Protein AF-A0A085LTW1-F1 (afdb_monomer)

Sequence (652 aa):
MRAVIVLSLAYLACIVAAQSGQQLLERIEKILKPTSTDTQSKNALYERINKAEKVCKVNKCKVLHEQLKKGGPVELFSKLMKEYDECMDECRVKEQRSFDKLREIEKKSDYWKNFNEVKVGMSVADAIEQLQMENIERILKPSEADQYMRDELRKRVHKAEKTCKEGKCKKLQEQLVAGSDPDKFIELMKAHDECMKECREKEQRSLGLLSEIDKKADFWKNFNEVKDGLSLEDALVYWTEIEDEFKLLRENEQEFERIERILKPSEADKNMRTELQDEIKKARNKCAEGKCTKDVSTKEKWAHDLLEEIEKKSDFWKNTQEVRDVMSTLDALVYWTEIRDEFKILEQQEKIYEDAMAKLRLTKEEIARKEQLDTTIREQDRVCKTGKCADSRKAILEAEKSKDQVSAADKFFDCMKQCKSVVDKEAQELDKLHEREDYYKNMQEVREQVSIIAAVQYYDEIKSDIEAASKDKLPAQQELVLRKELDEHIRNASTHCLVKECASIEATGDSLQSKLETSRKYIACLQQCKKDEKEFEQTEKLLELTQEELELKRKLEHEVAEASLDCQKTECADLKTQMKNLGFQNLDFNVTNAYFNCLEVCKQKVKEPQAKIDELRSRQQYLLNMQSIRDEMSLQHALIYWVEIKDDVILK

pLDDT: mean 72.03, std 14.95, range [23.55, 94.38]

Mean predicted aligned error: 21.23 Å

Nearest PDB structures (foldseek):
  2v0o-assembly2_C  TM=1.813E-01  e=8.424E+00  Homo sapiens

Solvent-accessible surface area (backbone atoms only — not comparable to full-atom values): 35089 Å² total; per-residue (Å²): 111,71,68,63,54,50,55,61,47,42,57,63,59,74,74,54,90,90,59,60,74,68,60,51,50,55,47,52,45,66,69,32,51,82,45,74,66,54,53,52,49,46,52,52,41,50,52,49,51,50,51,52,51,47,53,36,47,70,57,81,36,27,69,53,51,54,52,62,71,66,60,72,59,71,77,57,43,57,53,49,49,50,58,41,48,61,58,44,42,72,54,47,61,78,40,40,72,50,51,53,52,45,50,53,56,50,49,34,49,51,53,33,49,52,48,49,58,37,67,76,72,53,53,56,66,56,52,53,52,47,54,52,48,56,50,50,43,71,71,31,50,78,49,72,27,53,56,46,45,46,54,51,40,50,50,51,50,51,51,52,51,49,53,35,46,74,50,84,37,26,70,49,52,54,56,61,72,69,62,64,62,71,71,58,42,54,54,47,50,52,54,39,49,54,50,49,45,65,53,47,60,78,38,43,67,50,55,48,46,46,55,35,60,71,45,20,58,62,54,38,50,51,42,48,51,37,32,77,72,73,30,60,68,59,23,53,51,50,44,71,73,48,48,78,70,38,47,67,56,48,53,52,50,54,55,46,53,51,47,43,71,70,26,50,80,50,71,12,54,55,48,42,49,53,53,36,53,50,49,38,52,52,35,51,50,39,38,73,72,71,64,62,44,74,66,46,58,50,51,33,50,52,37,51,57,47,49,52,36,63,67,49,22,55,63,55,32,50,52,42,48,51,38,28,68,76,39,15,63,69,55,25,53,53,52,43,71,74,51,46,81,69,35,52,65,59,54,50,48,51,49,55,39,51,58,48,46,61,70,34,51,76,50,75,67,54,50,54,47,42,55,51,36,53,50,52,50,52,51,48,52,46,47,25,57,73,50,84,27,28,67,36,51,47,44,34,74,69,40,92,44,71,72,53,24,51,57,23,43,54,53,25,51,53,44,44,52,63,59,46,56,85,43,48,66,50,48,54,53,40,50,53,55,50,51,34,47,50,51,40,52,51,38,51,49,33,32,62,66,42,17,61,66,56,21,43,51,52,46,64,68,48,42,61,64,55,52,58,72,72,61,82,75,75,74,60,69,63,53,52,51,51,49,53,52,44,52,52,52,56,75,73,46,54,72,58,39,57,68,65,70,44,56,77,74,64,74,76,54,94,47,72,67,33,47,55,51,39,53,51,53,46,48,52,42,46,56,50,42,56,51,52,48,55,54,47,56,56,49,50,61,72,38,53,75,50,73,66,55,54,51,49,41,54,50,41,55,48,53,42,52,49,54,47,51,46,38,50,64,61,78,37,32,64,48,52,50,54,58,66,72,42,48,97,86,50,81,54,63,66,59,53,50,52,39,52,52,45,50,51,55,45,49,59,76,35,42,67,56,48,50,54,44,51,49,58,50,48,38,50,48,50,43,52,50,36,54,47,36,34,74,75,72,32,62,67,58,20,53,51,51,43,68,72,46,43,63,78,66,72,76,114

Structure (mmCIF, N/CA/C/O backbone):
data_AF-A0A085LTW1-F1
#
_entry.id   AF-A0A085LTW1-F1
#
loop_
_atom_site.group_PDB
_atom_site.id
_atom_site.type_symbol
_atom_site.label_atom_id
_atom_site.label_alt_id
_atom_site.label_comp_id
_atom_site.label_asym_id
_atom_site.label_entity_id
_atom_site.label_seq_id
_atom_site.pdbx_PDB_ins_code
_atom_site.Cartn_x
_atom_site.Cartn_y
_atom_site.Cartn_z
_atom_site.occupancy
_atom_site.B_iso_or_equiv
_atom_site.auth_seq_id
_atom_site.auth_comp_id
_atom_site.auth_asym_id
_atom_site.auth_atom_id
_atom_site.pdbx_PDB_model_num
ATOM 1 N N . MET A 1 1 ? 3.994 -19.972 1.689 1.00 29.02 1 MET A N 1
ATOM 2 C CA . MET A 1 1 ? 3.749 -19.821 3.144 1.00 29.02 1 MET A CA 1
ATOM 3 C C . MET A 1 1 ? 4.923 -19.152 3.857 1.00 29.02 1 MET A C 1
ATOM 5 O O . MET A 1 1 ? 4.694 -18.132 4.481 1.00 29.02 1 MET A O 1
ATOM 9 N N . ARG A 1 2 ? 6.175 -19.620 3.690 1.00 23.55 2 ARG A N 1
ATOM 10 C CA . ARG A 1 2 ? 7.370 -18.947 4.250 1.00 23.55 2 ARG A CA 1
ATOM 11 C C . ARG A 1 2 ? 7.587 -17.508 3.733 1.00 23.55 2 ARG A C 1
ATOM 13 O O . ARG A 1 2 ? 7.839 -16.633 4.541 1.00 23.55 2 ARG A O 1
ATOM 20 N N . ALA A 1 3 ? 7.374 -17.236 2.441 1.00 27.11 3 ALA A N 1
ATOM 21 C CA . ALA A 1 3 ? 7.533 -15.890 1.858 1.00 27.11 3 ALA A CA 1
ATOM 22 C C . ALA A 1 3 ? 6.520 -14.842 2.374 1.00 27.11 3 ALA A C 1
ATOM 24 O O . ALA A 1 3 ? 6.872 -13.688 2.579 1.00 27.11 3 ALA A O 1
ATOM 25 N N . VAL A 1 4 ? 5.278 -15.256 2.651 1.00 31.81 4 VAL A N 1
ATOM 26 C CA . VAL A 1 4 ? 4.219 -14.369 3.173 1.00 31.81 4 VAL A CA 1
ATOM 27 C C . VAL A 1 4 ? 4.498 -13.984 4.630 1.00 31.81 4 VAL A C 1
ATOM 29 O O . VAL A 1 4 ? 4.273 -12.850 5.021 1.00 31.81 4 VAL A O 1
ATOM 32 N N . ILE A 1 5 ? 5.072 -14.903 5.414 1.00 35.12 5 ILE A N 1
ATOM 33 C CA . ILE A 1 5 ? 5.457 -14.668 6.815 1.00 35.12 5 ILE A CA 1
ATOM 34 C C . ILE A 1 5 ? 6.696 -13.752 6.913 1.00 35.12 5 ILE A C 1
ATOM 36 O O . ILE A 1 5 ? 6.792 -12.957 7.845 1.00 35.12 5 ILE A O 1
ATOM 40 N N . VAL A 1 6 ? 7.613 -13.819 5.938 1.00 33.44 6 VAL A N 1
ATOM 41 C CA . VAL A 1 6 ? 8.798 -12.942 5.845 1.00 33.44 6 VAL A CA 1
ATOM 42 C C . VAL A 1 6 ? 8.401 -11.491 5.538 1.00 33.44 6 VAL A C 1
ATOM 44 O O . VAL A 1 6 ? 8.912 -10.581 6.185 1.00 33.44 6 VAL A O 1
ATOM 47 N N . LEU A 1 7 ? 7.421 -11.271 4.652 1.00 33.19 7 LEU A N 1
ATOM 48 C CA . LEU A 1 7 ? 6.865 -9.940 4.360 1.00 33.19 7 LEU A CA 1
ATOM 49 C C . LEU A 1 7 ? 6.162 -9.315 5.579 1.00 33.19 7 LEU A C 1
ATOM 51 O O . LEU A 1 7 ? 6.380 -8.145 5.884 1.00 33.19 7 LEU A O 1
ATOM 55 N N . SER A 1 8 ? 5.401 -10.102 6.350 1.00 33.47 8 SER A N 1
ATOM 56 C CA . SER A 1 8 ? 4.722 -9.614 7.565 1.00 33.47 8 SER A CA 1
ATOM 57 C C . SER A 1 8 ? 5.681 -9.250 8.711 1.00 33.47 8 SER A C 1
ATOM 59 O O . SER A 1 8 ? 5.353 -8.412 9.550 1.00 33.47 8 SER A O 1
ATOM 61 N N . LEU A 1 9 ? 6.866 -9.871 8.774 1.00 32.22 9 LEU A N 1
ATOM 62 C CA . LEU A 1 9 ? 7.883 -9.594 9.798 1.00 32.22 9 LEU A CA 1
ATOM 63 C C . LEU A 1 9 ? 8.849 -8.468 9.393 1.00 32.22 9 LEU A C 1
ATOM 65 O O . LEU A 1 9 ? 9.275 -7.715 10.269 1.00 32.22 9 LEU A O 1
ATOM 69 N N . ALA A 1 10 ? 9.113 -8.287 8.092 1.00 36.06 10 ALA A N 1
ATOM 70 C CA . ALA A 1 10 ? 9.773 -7.095 7.548 1.00 36.06 10 ALA A CA 1
ATOM 71 C C . ALA A 1 10 ? 8.988 -5.813 7.861 1.00 36.06 10 ALA A C 1
ATOM 73 O O . ALA A 1 10 ? 9.557 -4.815 8.306 1.00 36.06 10 ALA A O 1
ATOM 74 N N . TYR A 1 11 ? 7.662 -5.892 7.760 1.00 34.22 11 TYR A N 1
ATOM 75 C CA . TYR A 1 11 ? 6.757 -4.785 8.052 1.00 34.22 11 TYR A CA 1
ATOM 76 C C . TYR A 1 11 ? 6.754 -4.369 9.538 1.00 34.22 11 TYR A C 1
ATOM 78 O O . TYR A 1 11 ? 6.715 -3.182 9.851 1.00 34.22 11 TYR A O 1
ATOM 86 N N . LEU A 1 12 ? 6.908 -5.322 10.471 1.00 32.69 12 LEU A N 1
ATOM 87 C CA . LEU A 1 12 ? 7.053 -5.037 11.909 1.00 32.69 12 LEU A CA 1
ATOM 88 C C . LEU A 1 12 ? 8.400 -4.385 12.270 1.00 32.69 12 LEU A C 1
ATOM 90 O O . LEU A 1 12 ? 8.479 -3.687 13.283 1.00 32.69 12 LEU A O 1
ATOM 94 N N . ALA A 1 13 ? 9.449 -4.574 11.461 1.00 34.41 13 ALA A N 1
ATOM 95 C CA . ALA A 1 13 ? 10.749 -3.951 11.705 1.00 34.41 13 ALA A CA 1
ATOM 96 C C . ALA A 1 13 ? 10.854 -2.511 11.180 1.00 34.41 13 ALA A C 1
ATOM 98 O O . ALA A 1 13 ? 11.580 -1.701 11.756 1.00 34.41 13 ALA A O 1
ATOM 99 N N . CYS A 1 14 ? 10.061 -2.148 10.168 1.00 32.50 14 CYS A N 1
ATOM 100 C CA . CYS A 1 14 ? 9.961 -0.775 9.659 1.00 32.50 14 CYS A CA 1
ATOM 101 C C . CYS A 1 14 ? 9.200 0.194 10.595 1.00 32.50 14 CYS A C 1
ATOM 103 O O . CYS A 1 14 ? 9.033 1.367 10.258 1.00 32.50 14 CYS A O 1
ATOM 105 N N . ILE A 1 15 ? 8.732 -0.265 11.766 1.00 36.44 15 ILE A N 1
ATOM 106 C CA . ILE A 1 15 ? 7.954 0.534 12.733 1.00 36.44 15 ILE A CA 1
ATOM 107 C C . ILE A 1 15 ? 8.846 1.326 13.715 1.00 36.44 15 ILE A C 1
ATOM 109 O O . ILE A 1 15 ? 8.351 2.208 14.412 1.00 36.44 15 ILE A O 1
ATOM 113 N N . VAL A 1 16 ? 10.168 1.104 13.773 1.00 33.12 16 VAL A N 1
ATOM 114 C CA . VAL A 1 16 ? 11.029 1.808 14.748 1.00 33.12 16 VAL A CA 1
ATOM 115 C C . VAL A 1 16 ? 12.321 2.315 14.111 1.00 33.12 16 VAL A C 1
ATOM 117 O O . VAL A 1 16 ? 13.376 1.693 14.209 1.00 33.12 16 VAL A O 1
ATOM 120 N N . ALA A 1 17 ? 12.262 3.507 13.518 1.00 34.47 17 ALA A N 1
ATOM 121 C CA . ALA A 1 17 ? 13.464 4.311 13.337 1.00 34.47 17 ALA A CA 1
ATOM 122 C C . ALA A 1 17 ? 14.013 4.695 14.730 1.00 34.47 17 ALA A C 1
ATOM 124 O O . ALA A 1 17 ? 13.280 5.226 15.567 1.00 34.47 17 ALA A O 1
ATOM 125 N N . ALA A 1 18 ? 15.301 4.411 14.962 1.00 33.97 18 ALA A N 1
ATOM 126 C CA . ALA A 1 18 ? 16.099 4.702 16.167 1.00 33.97 18 ALA A CA 1
ATOM 127 C C . ALA A 1 18 ? 16.165 3.648 17.299 1.00 33.97 18 ALA A C 1
ATOM 129 O O . ALA A 1 18 ? 16.235 4.014 18.475 1.00 33.97 18 ALA A O 1
ATOM 130 N N . GLN A 1 19 ? 16.248 2.349 16.989 1.00 36.12 19 GLN A N 1
ATOM 131 C CA . GLN A 1 19 ? 16.781 1.354 17.938 1.00 36.12 19 GLN A CA 1
ATOM 132 C C . GLN A 1 19 ? 17.749 0.390 17.246 1.00 36.12 19 GLN A C 1
ATOM 134 O O . GLN A 1 19 ? 17.564 0.061 16.079 1.00 36.12 19 GLN A O 1
ATOM 139 N N . SER A 1 20 ? 18.777 -0.081 17.962 1.00 42.88 20 SER A N 1
ATOM 140 C CA . SER A 1 20 ? 19.614 -1.178 17.464 1.00 42.88 20 SER A CA 1
ATOM 141 C C . SER A 1 20 ? 18.734 -2.406 17.204 1.00 42.88 20 SER A C 1
ATOM 143 O O . SER A 1 20 ? 17.803 -2.667 17.974 1.00 42.88 20 SER A O 1
ATOM 145 N N . GLY A 1 21 ? 19.018 -3.179 16.147 1.00 41.88 21 GLY A N 1
ATOM 146 C CA . GLY A 1 21 ? 18.206 -4.349 15.762 1.00 41.88 21 GLY A CA 1
ATOM 147 C C . GLY A 1 21 ? 17.942 -5.327 16.919 1.00 41.88 21 GLY A C 1
ATOM 148 O O . GLY A 1 21 ? 16.886 -5.947 17.004 1.00 41.88 21 GLY A O 1
ATOM 149 N N . GLN A 1 22 ? 18.846 -5.369 17.899 1.00 43.28 22 GLN A N 1
ATOM 150 C CA . GLN A 1 22 ? 18.733 -6.170 19.115 1.00 43.28 22 GLN A CA 1
ATOM 151 C C . GLN A 1 22 ? 17.637 -5.684 20.090 1.00 43.28 22 GLN A C 1
ATOM 153 O O . GLN A 1 22 ? 16.918 -6.500 20.662 1.00 43.28 22 GLN A O 1
ATOM 158 N N . GLN A 1 23 ? 17.436 -4.371 20.244 1.00 43.84 23 GLN A N 1
ATOM 159 C CA . GLN A 1 23 ? 16.380 -3.809 21.105 1.00 43.84 23 GLN A CA 1
ATOM 160 C C . GLN A 1 23 ? 14.979 -3.957 20.497 1.00 43.84 23 GLN A C 1
ATOM 162 O O . GLN A 1 23 ? 13.987 -4.096 21.219 1.00 43.84 23 GLN A O 1
ATOM 167 N N . LEU A 1 24 ? 14.899 -3.930 19.168 1.00 43.62 24 LEU A N 1
ATOM 168 C CA . LEU A 1 24 ? 13.672 -4.162 18.417 1.00 43.62 24 LEU A CA 1
ATOM 169 C C . LEU A 1 24 ? 13.217 -5.623 18.552 1.00 43.62 24 LEU A C 1
ATOM 171 O O . LEU A 1 24 ? 12.055 -5.879 18.872 1.00 43.62 24 LEU A O 1
ATOM 175 N N . LEU A 1 25 ? 14.152 -6.571 18.425 1.00 49.72 25 LEU A N 1
ATOM 176 C CA . LEU A 1 25 ? 13.905 -7.993 18.674 1.00 49.72 25 LEU A CA 1
ATOM 177 C C . LEU A 1 25 ? 13.431 -8.250 20.112 1.00 49.72 25 LEU A C 1
ATOM 179 O O . LEU A 1 25 ? 12.440 -8.948 20.307 1.00 49.72 25 LEU A O 1
ATOM 183 N N . GLU A 1 26 ? 14.051 -7.628 21.120 1.00 53.38 26 GLU A N 1
ATOM 184 C CA . GLU A 1 26 ? 13.613 -7.751 22.521 1.00 53.38 26 GLU A CA 1
ATOM 185 C C . GLU A 1 26 ? 12.197 -7.203 22.772 1.00 53.38 26 GLU A C 1
ATOM 187 O O . GLU A 1 26 ? 11.459 -7.721 23.618 1.00 53.38 26 GLU A O 1
ATOM 192 N N . ARG A 1 27 ? 11.793 -6.148 22.054 1.00 49.41 27 ARG A N 1
ATOM 193 C CA . ARG A 1 27 ? 10.437 -5.583 22.142 1.00 49.41 27 ARG A CA 1
ATOM 194 C C . ARG A 1 27 ? 9.401 -6.474 21.473 1.00 49.41 27 ARG A C 1
ATOM 196 O O . ARG A 1 27 ? 8.368 -6.736 22.086 1.00 49.41 27 ARG A O 1
ATOM 203 N N . ILE A 1 28 ? 9.682 -6.963 20.268 1.00 49.41 28 ILE A N 1
ATOM 204 C CA . ILE A 1 28 ? 8.802 -7.901 19.558 1.00 49.41 28 ILE A CA 1
ATOM 205 C C . ILE A 1 28 ? 8.655 -9.191 20.374 1.00 49.41 28 ILE A C 1
ATOM 207 O O . ILE A 1 28 ? 7.540 -9.681 20.551 1.00 49.41 28 ILE A O 1
ATOM 211 N N . GLU A 1 29 ? 9.740 -9.674 20.987 1.00 57.38 29 GLU A N 1
ATOM 212 C CA . GLU A 1 29 ? 9.682 -10.793 21.927 1.00 57.38 29 GLU A CA 1
ATOM 213 C C . GLU A 1 29 ? 8.809 -10.503 23.140 1.00 57.38 29 GLU A C 1
ATOM 215 O O . GLU A 1 29 ? 7.972 -11.326 23.494 1.00 57.38 29 GLU A O 1
ATOM 220 N N . LYS A 1 30 ? 8.941 -9.335 23.773 1.00 61.41 30 LYS A N 1
ATOM 221 C CA . LYS A 1 30 ? 8.082 -8.963 24.909 1.00 61.41 30 LYS A CA 1
ATOM 222 C C . LYS A 1 30 ? 6.603 -8.874 24.544 1.00 61.41 30 LYS A C 1
ATOM 224 O O . LYS A 1 30 ? 5.764 -9.163 25.394 1.00 61.41 30 LYS A O 1
ATOM 229 N N . ILE A 1 31 ? 6.289 -8.452 23.322 1.00 55.72 31 ILE A N 1
ATOM 230 C CA . ILE A 1 31 ? 4.912 -8.277 22.856 1.00 55.72 31 ILE A CA 1
ATOM 231 C C . ILE A 1 31 ? 4.304 -9.618 22.462 1.00 55.72 31 ILE A C 1
ATOM 233 O O . ILE A 1 31 ? 3.194 -9.910 22.889 1.00 55.72 31 ILE A O 1
ATOM 237 N N . LEU A 1 32 ? 5.006 -10.434 21.674 1.00 54.22 32 LEU A N 1
ATOM 238 C CA . LEU A 1 32 ? 4.450 -11.655 21.091 1.00 54.22 32 LEU A CA 1
ATOM 239 C C . LEU A 1 32 ? 4.590 -12.877 21.998 1.00 54.22 32 LEU A C 1
ATOM 241 O O . LEU A 1 32 ? 3.744 -13.765 21.932 1.00 54.22 32 LEU A O 1
ATOM 245 N N . LYS A 1 33 ? 5.603 -12.935 22.874 1.00 72.81 33 LYS A N 1
ATOM 246 C CA . LYS A 1 33 ? 5.835 -14.101 23.735 1.00 72.81 33 LYS A CA 1
ATOM 247 C C . LYS A 1 33 ? 4.619 -14.372 24.629 1.00 72.81 33 LYS A C 1
ATOM 249 O O . LYS A 1 33 ? 4.265 -13.514 25.443 1.00 72.81 33 LYS A O 1
ATOM 254 N N . PRO A 1 34 ? 4.001 -15.564 24.531 1.00 66.69 34 PRO A N 1
ATOM 255 C CA . PRO A 1 34 ? 2.915 -15.959 25.405 1.00 66.69 34 PRO A CA 1
ATOM 256 C C . PRO A 1 34 ? 3.376 -15.917 26.859 1.00 66.69 34 PRO A C 1
ATOM 258 O O . PRO A 1 34 ? 4.393 -16.507 27.232 1.00 66.69 34 PRO A O 1
ATOM 261 N N . THR A 1 35 ? 2.621 -15.205 27.684 1.00 71.25 35 THR A N 1
ATOM 262 C CA . THR A 1 35 ? 2.863 -15.084 29.120 1.00 71.25 35 THR A CA 1
ATOM 263 C C . THR A 1 35 ? 1.948 -16.024 29.908 1.00 71.25 35 THR A C 1
ATOM 265 O O . THR A 1 35 ? 0.940 -16.536 29.408 1.00 71.25 35 THR A O 1
ATOM 268 N N . SER A 1 36 ? 2.261 -16.236 31.188 1.00 68.00 36 SER A N 1
ATOM 269 C CA . SER A 1 36 ? 1.347 -16.923 32.111 1.00 68.00 36 SER A CA 1
ATOM 270 C C . SER A 1 36 ? 0.004 -16.189 32.234 1.00 68.00 36 SER A C 1
ATOM 272 O O . SER A 1 36 ? -1.034 -16.838 32.361 1.00 68.00 36 SER A O 1
ATOM 274 N N . THR A 1 37 ? 0.004 -14.859 32.105 1.00 66.75 37 THR A N 1
ATOM 275 C CA . THR A 1 37 ? -1.195 -14.008 32.080 1.00 66.75 37 THR A CA 1
ATOM 276 C C . THR A 1 37 ? -2.066 -14.262 30.847 1.00 66.75 37 THR A C 1
ATOM 278 O O . THR A 1 37 ? -3.290 -14.308 30.969 1.00 66.75 37 THR A O 1
ATOM 281 N N . ASP A 1 38 ? -1.464 -14.496 29.675 1.00 59.94 38 ASP A N 1
ATOM 282 C CA . ASP A 1 38 ? -2.199 -14.859 28.452 1.00 59.94 38 ASP A CA 1
ATOM 283 C C . ASP A 1 38 ? -2.867 -16.234 28.602 1.00 59.94 38 ASP A C 1
ATOM 285 O O . ASP A 1 38 ? -4.019 -16.418 28.217 1.00 59.94 38 ASP A O 1
ATOM 289 N N . THR A 1 39 ? -2.181 -17.185 29.244 1.00 67.25 39 THR A N 1
ATOM 290 C CA . THR A 1 39 ? -2.721 -18.529 29.520 1.00 67.25 39 THR A CA 1
ATOM 291 C C . THR A 1 39 ? -3.874 -18.478 30.526 1.00 67.25 39 THR A C 1
ATOM 293 O O . THR A 1 39 ? -4.905 -19.118 30.325 1.00 67.25 39 THR A O 1
ATOM 296 N N . GLN A 1 40 ? -3.745 -17.677 31.588 1.00 69.62 40 GLN A N 1
ATOM 297 C CA . GLN A 1 40 ? -4.824 -17.455 32.556 1.00 69.62 40 GLN A CA 1
ATOM 298 C C . GLN A 1 40 ? -6.025 -16.747 31.921 1.00 69.62 40 GLN A C 1
ATOM 300 O O . GLN A 1 40 ? -7.162 -17.155 32.151 1.00 69.62 40 GLN A O 1
ATOM 305 N N . SER A 1 41 ? -5.782 -15.742 31.078 1.00 66.19 41 SER A N 1
ATOM 306 C CA . SER A 1 41 ? -6.833 -15.024 30.349 1.00 66.19 41 SER A CA 1
ATOM 307 C C . SER A 1 41 ? -7.545 -15.938 29.354 1.00 66.19 41 SER A C 1
ATOM 309 O O . SER A 1 41 ? -8.771 -15.949 29.315 1.00 66.19 41 SER A O 1
ATOM 311 N N . LYS A 1 42 ? -6.803 -16.775 28.616 1.00 67.75 42 LYS A N 1
ATOM 312 C CA . LYS A 1 42 ? -7.349 -17.802 27.717 1.00 67.75 42 LYS A CA 1
ATOM 313 C C . LYS A 1 42 ? -8.226 -18.806 28.468 1.00 67.75 42 LYS A C 1
ATOM 315 O O . LYS A 1 42 ? -9.355 -19.052 28.054 1.00 67.75 42 LYS A O 1
ATOM 320 N N . ASN A 1 43 ? -7.756 -19.332 29.598 1.00 69.69 43 ASN A N 1
ATOM 321 C CA . ASN A 1 43 ? -8.528 -20.272 30.415 1.00 69.69 43 ASN A CA 1
ATOM 322 C C . ASN A 1 43 ? -9.792 -19.622 31.002 1.00 69.69 43 ASN A C 1
ATOM 324 O O . ASN A 1 43 ? -10.864 -20.216 30.938 1.00 69.69 43 ASN A O 1
ATOM 328 N N . ALA A 1 44 ? -9.699 -18.385 31.496 1.00 68.19 44 ALA A N 1
ATOM 329 C CA . ALA A 1 44 ? -10.847 -17.641 32.012 1.00 68.19 44 ALA A CA 1
ATOM 330 C C . ALA A 1 44 ? -11.877 -17.307 30.915 1.00 68.19 44 ALA A C 1
ATOM 332 O O . ALA A 1 44 ? -13.084 -17.364 31.160 1.00 68.19 44 ALA A O 1
ATOM 333 N N . LEU A 1 45 ? -11.419 -16.989 29.698 1.00 67.12 45 LEU A N 1
ATOM 334 C CA . LEU A 1 45 ? -12.280 -16.773 28.532 1.00 67.12 45 LEU A CA 1
ATOM 335 C C . LEU A 1 45 ? -12.962 -18.075 28.100 1.00 67.12 45 LEU A C 1
ATOM 337 O O . LEU A 1 45 ? -14.174 -18.071 27.900 1.00 67.12 45 LEU A O 1
ATOM 341 N N . TYR A 1 46 ? -12.238 -19.198 28.045 1.00 62.06 46 TYR A N 1
ATOM 342 C CA . TYR A 1 46 ? -12.847 -20.503 27.782 1.00 62.06 46 TYR A CA 1
ATOM 343 C C . TYR A 1 46 ? -13.855 -20.905 28.853 1.00 62.06 46 TYR A C 1
ATOM 345 O O . TYR A 1 46 ? -14.909 -21.428 28.510 1.00 62.06 46 TYR A O 1
ATOM 353 N N . GLU A 1 47 ? -13.587 -20.665 30.137 1.00 73.88 47 GLU A N 1
ATOM 354 C CA . GLU A 1 47 ? -14.564 -20.936 31.196 1.00 73.88 47 GLU A CA 1
ATOM 355 C C . GLU A 1 47 ? -15.820 -20.072 31.053 1.00 73.88 47 GLU A C 1
ATOM 357 O O . GLU A 1 47 ? -16.929 -20.584 31.212 1.00 73.88 47 GLU A O 1
ATOM 362 N N . ARG A 1 48 ? -15.674 -18.787 30.701 1.00 69.12 48 ARG A N 1
ATOM 363 C CA . ARG A 1 48 ? -16.805 -17.885 30.429 1.00 69.12 48 ARG A CA 1
ATOM 364 C C . ARG A 1 48 ? -17.635 -18.346 29.238 1.00 69.12 48 ARG A C 1
ATOM 366 O O . ARG A 1 48 ? -18.848 -18.501 29.381 1.00 69.12 48 ARG A O 1
ATOM 373 N N . ILE A 1 49 ? -16.980 -18.633 28.114 1.00 66.44 49 ILE A N 1
ATOM 374 C CA . ILE A 1 49 ? -17.617 -19.143 26.895 1.00 66.44 49 ILE A CA 1
ATOM 375 C C . ILE A 1 49 ? -18.316 -20.472 27.197 1.00 66.44 49 ILE A C 1
ATOM 377 O O . ILE A 1 49 ? -19.507 -20.616 26.939 1.00 66.44 49 ILE A O 1
ATOM 381 N N . ASN A 1 50 ? -17.637 -21.414 27.855 1.00 67.38 50 ASN A N 1
ATOM 382 C CA . ASN A 1 50 ? -18.218 -22.706 28.219 1.00 67.38 50 ASN A CA 1
ATOM 383 C C . ASN A 1 50 ? -19.393 -22.571 29.190 1.00 67.38 50 ASN A C 1
ATOM 385 O O . ASN A 1 50 ? -20.360 -23.323 29.083 1.00 67.38 50 ASN A O 1
ATOM 389 N N . LYS A 1 51 ? -19.347 -21.627 30.135 1.00 74.06 51 LYS A N 1
ATOM 390 C CA . LYS A 1 51 ? -20.454 -21.363 31.062 1.00 74.06 51 LYS A CA 1
ATOM 391 C C . LYS A 1 51 ? -21.663 -20.783 30.327 1.00 74.06 51 LYS A C 1
ATOM 393 O O . LYS A 1 51 ? -22.774 -21.261 30.555 1.00 74.06 51 LYS A O 1
ATOM 398 N N . ALA A 1 52 ? -21.453 -19.822 29.427 1.00 64.88 52 ALA A N 1
ATOM 399 C CA . ALA A 1 52 ? -22.506 -19.242 28.592 1.00 64.88 52 ALA A CA 1
ATOM 400 C C . ALA A 1 52 ? -23.124 -20.292 27.652 1.00 64.88 52 ALA A C 1
ATOM 402 O O . ALA A 1 52 ? -24.345 -20.468 27.618 1.00 64.88 52 ALA A O 1
ATOM 403 N N . GLU A 1 53 ? -22.285 -21.081 26.978 1.00 62.16 53 GLU A N 1
ATOM 404 C CA . GLU A 1 53 ? -22.733 -22.173 26.120 1.00 62.16 53 GLU A CA 1
ATOM 405 C C . GLU A 1 53 ? -23.463 -23.265 26.904 1.00 62.16 53 GLU A C 1
ATOM 407 O O . GLU A 1 53 ? -24.463 -23.788 26.426 1.00 62.16 53 GLU A O 1
ATOM 412 N N . LYS A 1 54 ? -23.013 -23.620 28.114 1.00 73.06 54 LYS A N 1
ATOM 413 C CA . LYS A 1 54 ? -23.656 -24.648 28.948 1.00 73.06 54 LYS A CA 1
ATOM 414 C C . LYS A 1 54 ? -25.057 -24.231 29.388 1.00 73.06 54 LYS A C 1
ATOM 416 O O . LYS A 1 54 ? -25.960 -25.063 29.382 1.00 73.06 54 LYS A O 1
ATOM 421 N N . VAL A 1 55 ? -25.262 -22.956 29.723 1.00 68.25 55 VAL A N 1
ATOM 422 C CA . VAL A 1 55 ? -26.597 -22.425 30.047 1.00 68.25 55 VAL A CA 1
ATOM 423 C C . VAL A 1 55 ? -27.533 -22.544 28.840 1.00 68.25 55 VAL A C 1
ATOM 425 O O . VAL A 1 55 ? -28.677 -22.969 28.997 1.00 68.25 55 VAL A O 1
ATOM 428 N N . CYS A 1 56 ? -27.049 -22.268 27.627 1.00 65.19 56 CYS A N 1
ATOM 429 C CA . CYS A 1 56 ? -27.853 -22.429 26.414 1.00 65.19 56 CYS A CA 1
ATOM 430 C C . CYS A 1 56 ? -28.070 -23.892 26.015 1.00 65.19 56 CYS A C 1
ATOM 432 O O . CYS A 1 56 ? -29.197 -24.262 25.695 1.00 65.19 56 CYS A O 1
ATOM 434 N N . LYS A 1 57 ? -27.050 -24.748 26.141 1.00 63.22 57 LYS A N 1
ATOM 435 C CA . LYS A 1 57 ? -27.131 -26.201 25.911 1.00 63.22 57 LYS A CA 1
ATOM 436 C C . LYS A 1 57 ? -28.155 -26.882 26.822 1.00 63.22 57 LYS A C 1
ATOM 438 O O . LYS A 1 57 ? -28.831 -27.807 26.390 1.00 63.22 57 LYS A O 1
ATOM 443 N N . VAL A 1 58 ? -28.278 -26.438 28.076 1.00 65.56 58 VAL A N 1
ATOM 444 C CA . VAL A 1 58 ? -29.157 -27.066 29.081 1.00 65.56 58 VAL A CA 1
ATOM 445 C C . VAL A 1 58 ? -30.565 -26.454 29.108 1.00 65.56 58 VAL A C 1
ATOM 447 O O . VAL A 1 58 ? -31.498 -27.145 29.513 1.00 65.56 58 VAL A O 1
ATOM 450 N N . ASN A 1 59 ? -30.741 -25.215 28.631 1.00 70.38 59 ASN A N 1
ATOM 451 C CA . ASN A 1 59 ? -32.037 -24.524 28.617 1.00 70.38 59 ASN A CA 1
ATOM 452 C C . ASN A 1 59 ? -32.572 -24.298 27.192 1.00 70.38 59 ASN A C 1
ATOM 454 O O . ASN A 1 59 ? -33.446 -25.040 26.752 1.00 70.38 59 ASN A O 1
ATOM 458 N N . LYS A 1 60 ? -32.054 -23.292 26.469 1.00 66.12 60 LYS A N 1
ATOM 459 C CA . LYS A 1 60 ? -32.599 -22.828 25.175 1.00 66.12 60 LYS A CA 1
ATOM 460 C C . LYS A 1 60 ? -32.495 -23.868 24.051 1.00 66.12 60 LYS A C 1
ATOM 462 O O . LYS A 1 60 ? -33.488 -24.150 23.393 1.00 66.12 60 LYS A O 1
ATOM 467 N N . CYS A 1 61 ? -31.325 -24.476 23.867 1.00 72.56 61 CYS A N 1
ATOM 468 C CA . CYS A 1 61 ? -31.038 -25.414 22.773 1.00 72.56 61 CYS A CA 1
ATOM 469 C C . CYS A 1 61 ? -31.100 -26.885 23.215 1.00 72.56 61 CYS A C 1
ATOM 471 O O . CYS A 1 61 ? -30.631 -27.773 22.503 1.00 72.56 61 CYS A O 1
ATOM 473 N N . LYS A 1 62 ? -31.684 -27.164 24.390 1.00 75.69 62 LYS A N 1
ATOM 474 C CA . LYS A 1 62 ? -31.727 -28.501 25.005 1.00 75.69 62 LYS A CA 1
ATOM 475 C C . LYS A 1 62 ? -32.345 -29.554 24.089 1.00 75.69 62 LYS A C 1
ATOM 477 O O . LYS A 1 62 ? -31.830 -30.662 23.987 1.00 75.69 62 LYS A O 1
ATOM 482 N N . VAL A 1 63 ? -33.445 -29.210 23.419 1.00 74.06 63 VAL A N 1
ATOM 483 C CA . VAL A 1 63 ? -34.176 -30.133 22.535 1.00 74.06 63 VAL A CA 1
ATOM 484 C C . VAL A 1 63 ? -33.304 -30.556 21.348 1.00 74.06 63 VAL A C 1
ATOM 486 O O . VAL A 1 63 ? -33.178 -31.750 21.090 1.00 74.06 63 VAL A O 1
ATOM 489 N N . LEU A 1 64 ? -32.641 -29.596 20.695 1.00 67.75 64 LEU A N 1
ATOM 490 C CA . LEU A 1 64 ? -31.733 -29.831 19.566 1.00 67.75 64 LEU A CA 1
ATOM 491 C C . LEU A 1 64 ? -30.471 -30.598 20.002 1.00 67.75 64 LEU A C 1
ATOM 493 O O . LEU A 1 64 ? -30.037 -31.526 19.323 1.00 67.75 64 LEU A O 1
ATOM 497 N N . HIS A 1 65 ? -29.926 -30.283 21.183 1.00 62.34 65 HIS A N 1
ATOM 498 C CA . HIS A 1 65 ? -28.773 -30.985 21.755 1.00 62.34 65 HIS A CA 1
ATOM 499 C C . HIS A 1 65 ? -29.064 -32.469 22.047 1.00 62.34 65 HIS A C 1
ATOM 501 O O . HIS A 1 65 ? -28.254 -33.343 21.739 1.00 62.34 65 HIS A O 1
ATOM 507 N N . GLU A 1 66 ? -30.235 -32.772 22.616 1.00 66.88 66 GLU A N 1
ATOM 508 C CA . GLU A 1 66 ? -30.663 -34.149 22.895 1.00 66.88 66 GLU A CA 1
ATOM 509 C C . GLU A 1 66 ? -30.999 -34.928 21.613 1.00 66.88 66 GLU A C 1
ATOM 511 O O . GLU A 1 66 ? -30.777 -36.137 21.549 1.00 66.88 66 GLU A O 1
ATOM 516 N N . GLN A 1 67 ? -31.482 -34.252 20.565 1.00 65.75 67 GLN A N 1
ATOM 517 C CA . GLN A 1 67 ? -31.666 -34.857 19.241 1.00 65.75 67 GLN A CA 1
ATOM 518 C C . GLN A 1 67 ? -30.320 -35.196 18.577 1.00 65.75 67 GLN A C 1
ATOM 520 O O . GLN A 1 67 ? -30.177 -36.297 18.049 1.00 65.75 67 GLN A O 1
ATOM 525 N N . LEU A 1 68 ? -29.309 -34.320 18.681 1.00 59.34 68 LEU A N 1
ATOM 526 C CA . LEU A 1 68 ? -27.948 -34.591 18.191 1.00 59.34 68 LEU A CA 1
ATOM 527 C C . LEU A 1 68 ? -27.299 -35.773 18.923 1.00 59.34 68 LEU A C 1
ATOM 529 O O . LEU A 1 68 ? -26.666 -36.618 18.293 1.00 59.34 68 LEU A O 1
ATOM 533 N N . LYS A 1 69 ? -27.504 -35.878 20.243 1.00 61.16 69 LYS A N 1
ATOM 534 C CA . LYS A 1 69 ? -27.017 -37.006 21.057 1.00 61.16 69 LYS A CA 1
ATOM 535 C C . LYS A 1 69 ? -27.631 -38.351 20.681 1.00 61.16 69 LYS A C 1
ATOM 537 O O . LYS A 1 69 ? -26.963 -39.372 20.819 1.00 61.16 69 LYS A O 1
ATOM 542 N N . LYS A 1 70 ? -28.899 -38.366 20.259 1.00 63.78 70 LYS A N 1
ATOM 543 C CA . LYS A 1 70 ? -29.603 -39.599 19.873 1.00 63.78 70 LYS A CA 1
ATOM 544 C C . LYS A 1 70 ? -29.105 -40.178 18.546 1.00 63.78 70 LYS A C 1
ATOM 546 O O . LYS A 1 70 ? -29.248 -41.380 18.346 1.00 63.78 70 LYS A O 1
ATOM 551 N N . GLY A 1 71 ? -28.486 -39.352 17.698 1.00 46.41 71 GLY A N 1
ATOM 552 C CA . GLY A 1 71 ? -27.971 -39.754 16.390 1.00 46.41 71 GLY A CA 1
ATOM 553 C C . GLY A 1 71 ? -29.080 -40.019 15.361 1.00 46.41 71 GLY A C 1
ATOM 554 O O . GLY A 1 71 ? -30.197 -40.406 15.699 1.00 46.41 71 GLY A O 1
ATOM 555 N N . GLY A 1 72 ? -28.771 -39.794 14.082 1.00 53.22 72 GLY A N 1
ATOM 556 C CA . GLY A 1 72 ? -29.704 -39.969 12.966 1.00 53.22 72 GLY A CA 1
ATOM 557 C C . GLY A 1 72 ? -28.992 -40.029 11.605 1.00 53.22 72 GLY A C 1
ATOM 558 O O . GLY A 1 72 ? -27.763 -39.943 11.561 1.00 53.22 72 GLY A O 1
ATOM 559 N N . PRO A 1 73 ? -29.736 -40.190 10.494 1.00 46.00 73 PRO A N 1
ATOM 560 C CA . PRO A 1 73 ? -29.177 -40.234 9.139 1.00 46.00 73 PRO A CA 1
ATOM 561 C C . PRO A 1 73 ? -28.373 -38.967 8.801 1.00 46.00 73 PRO A C 1
ATOM 563 O O . PRO A 1 73 ? -28.757 -37.872 9.204 1.00 46.00 73 PRO A O 1
ATOM 566 N N . VAL A 1 74 ? -27.287 -39.094 8.030 1.00 35.84 74 VAL A N 1
ATOM 567 C CA . VAL A 1 74 ? -26.310 -38.012 7.749 1.00 35.84 74 VAL A CA 1
ATOM 568 C C . VAL A 1 74 ? -26.956 -36.741 7.172 1.00 35.84 74 VAL A C 1
ATOM 570 O O . VAL A 1 74 ? -26.602 -35.629 7.563 1.00 35.84 74 VAL A O 1
ATOM 573 N N . GLU A 1 75 ? -27.954 -36.894 6.303 1.00 44.62 75 GLU A N 1
ATOM 574 C CA . GLU A 1 75 ? -28.694 -35.779 5.688 1.00 44.62 75 GLU A CA 1
ATOM 575 C C . GLU A 1 75 ? -29.567 -35.018 6.704 1.00 44.62 75 GLU A C 1
ATOM 577 O O . GLU A 1 75 ? -29.704 -33.798 6.627 1.00 44.62 75 GLU A O 1
ATOM 582 N N . LEU A 1 76 ? -30.097 -35.717 7.713 1.00 49.62 76 LEU A N 1
ATOM 583 C CA . LEU A 1 76 ? -30.817 -35.123 8.845 1.00 49.62 76 LEU A CA 1
ATOM 584 C C . LEU A 1 76 ? -29.855 -34.518 9.879 1.00 49.62 76 LEU A C 1
ATOM 586 O O . LEU A 1 76 ? -30.187 -33.514 10.503 1.00 49.62 76 LEU A O 1
ATOM 590 N N . PHE A 1 77 ? -28.654 -35.082 10.028 1.00 43.69 77 PHE A N 1
ATOM 591 C CA . PHE A 1 77 ? -27.627 -34.596 10.951 1.00 43.69 77 PHE A CA 1
ATOM 592 C C . PHE A 1 77 ? -27.063 -33.231 10.537 1.00 43.69 77 PHE A C 1
ATOM 594 O O . PHE A 1 77 ? -26.919 -32.357 11.384 1.00 43.69 77 PHE A O 1
ATOM 601 N N . SER A 1 78 ? -26.798 -33.013 9.243 1.00 46.88 78 SER A N 1
ATOM 602 C CA . SER A 1 78 ? -26.337 -31.712 8.725 1.00 46.88 78 SER A CA 1
ATOM 603 C C . SER A 1 78 ? -27.355 -30.595 8.981 1.00 46.88 78 SER A C 1
ATOM 605 O O . SER A 1 78 ? -26.987 -29.512 9.438 1.00 46.88 78 SER A O 1
ATOM 607 N N . LYS A 1 79 ? -28.642 -30.877 8.746 1.00 64.81 79 LYS A N 1
ATOM 608 C CA . LYS A 1 79 ? -29.732 -29.933 9.008 1.00 64.81 79 LYS A CA 1
ATOM 609 C C . LYS A 1 79 ? -29.876 -29.640 10.503 1.00 64.81 79 LYS A C 1
ATOM 611 O O . LYS A 1 79 ? -29.953 -28.481 10.894 1.00 64.81 79 LYS A O 1
ATOM 616 N N . LEU A 1 80 ? -29.824 -30.681 11.332 1.00 54.03 80 LEU A N 1
ATOM 617 C CA . LEU A 1 80 ? -29.919 -30.563 12.784 1.00 54.03 80 LEU A CA 1
ATOM 618 C C . LEU A 1 80 ? -28.714 -29.831 13.402 1.00 54.03 80 LEU A C 1
ATOM 620 O O . LEU A 1 80 ? -28.882 -29.069 14.348 1.00 54.03 80 LEU A O 1
ATOM 624 N N . MET A 1 81 ? -27.509 -30.020 12.855 1.00 47.50 81 MET A N 1
ATOM 625 C CA . MET A 1 81 ? -26.311 -29.263 13.237 1.00 47.50 81 MET A CA 1
ATOM 626 C C . MET A 1 81 ? -26.461 -27.777 12.922 1.00 47.50 81 MET A C 1
ATOM 628 O O . MET A 1 81 ? -26.134 -26.950 13.765 1.00 47.50 81 MET A O 1
ATOM 632 N N . LYS A 1 82 ? -27.007 -27.439 11.749 1.00 61.81 82 LYS A N 1
ATOM 633 C CA . LYS A 1 82 ? -27.227 -26.046 11.352 1.00 61.81 82 LYS A CA 1
ATOM 634 C C . LYS A 1 82 ? -28.266 -25.352 12.238 1.00 61.81 82 LYS A C 1
ATOM 636 O O . LYS A 1 82 ? -28.002 -24.266 12.735 1.00 61.81 82 LYS A O 1
ATOM 641 N N . GLU A 1 83 ? -29.391 -26.011 12.511 1.00 65.75 83 GLU A N 1
ATOM 642 C CA . GLU A 1 83 ? -30.426 -25.503 13.430 1.00 65.75 83 GLU A CA 1
ATOM 643 C C . GLU A 1 83 ? -29.898 -25.363 14.870 1.00 65.75 83 GLU A C 1
ATOM 645 O O . GLU A 1 83 ? -30.262 -24.441 15.601 1.00 65.75 83 GLU A O 1
ATOM 650 N N . TYR A 1 84 ? -29.004 -26.263 15.290 1.00 57.53 84 TYR A N 1
ATOM 651 C CA . TYR A 1 84 ? -28.330 -26.171 16.581 1.00 57.53 84 TYR A CA 1
ATOM 652 C C . TYR A 1 84 ? -27.310 -25.025 16.636 1.00 57.53 84 TYR A C 1
ATOM 654 O O . TYR A 1 84 ? -27.270 -24.319 17.642 1.00 57.53 84 TYR A O 1
ATOM 662 N N . ASP A 1 85 ? -26.521 -24.807 15.583 1.00 54.69 85 ASP A N 1
ATOM 663 C CA . ASP A 1 85 ? -25.587 -23.679 15.502 1.00 54.69 85 ASP A CA 1
ATOM 664 C C . ASP A 1 85 ? -26.327 -22.336 15.476 1.00 54.69 85 ASP A C 1
ATOM 666 O O . ASP A 1 85 ? -25.995 -21.461 16.271 1.00 54.69 85 ASP A O 1
ATOM 670 N N . GLU A 1 86 ? -27.406 -22.217 14.696 1.00 70.44 86 GLU A N 1
ATOM 671 C CA . GLU A 1 86 ? -28.280 -21.033 14.680 1.00 70.44 86 GLU A CA 1
ATOM 672 C C . GLU A 1 86 ? -28.908 -20.770 16.066 1.00 70.44 86 GLU A C 1
ATOM 674 O O . GLU A 1 86 ? -28.977 -19.630 16.524 1.00 70.44 86 GLU A O 1
ATOM 679 N N . CYS A 1 87 ? -29.300 -21.821 16.798 1.00 68.81 87 CYS A N 1
ATOM 680 C CA . CYS A 1 87 ? -29.772 -21.691 18.183 1.00 68.81 87 CYS A CA 1
ATOM 681 C C . CYS A 1 87 ? -28.666 -21.213 19.144 1.00 68.81 87 CYS A C 1
ATOM 683 O O . CYS A 1 87 ? -28.925 -20.463 20.091 1.00 68.81 87 CYS A O 1
ATOM 685 N N . MET A 1 88 ? -27.425 -21.654 18.925 1.00 58.97 88 MET A N 1
ATOM 686 C CA . MET A 1 88 ? -26.268 -21.286 19.744 1.00 58.97 88 MET A CA 1
ATOM 687 C C . MET A 1 88 ? -25.741 -19.879 19.429 1.00 58.97 88 MET A C 1
ATOM 689 O O . MET A 1 88 ? -25.103 -19.276 20.298 1.00 58.97 88 MET A O 1
ATOM 693 N N . ASP A 1 89 ? -26.034 -19.326 18.250 1.00 65.62 89 ASP A N 1
ATOM 694 C CA . ASP A 1 89 ? -25.554 -18.011 17.814 1.00 65.62 89 ASP A CA 1
ATOM 695 C C . ASP A 1 89 ? -26.049 -16.869 18.707 1.00 65.62 89 ASP A C 1
ATOM 697 O O . ASP A 1 89 ? -25.245 -16.033 19.116 1.00 65.62 89 ASP A O 1
ATOM 701 N N . GLU A 1 90 ? -27.310 -16.877 19.158 1.00 60.72 90 GLU A N 1
ATOM 702 C CA . GLU A 1 90 ? -27.805 -15.884 20.134 1.00 60.72 90 GLU A CA 1
ATOM 703 C C . GLU A 1 90 ? -26.986 -15.862 21.439 1.00 60.72 90 GLU A C 1
ATOM 705 O O . GLU A 1 90 ? -26.915 -14.844 22.136 1.00 60.72 90 GLU A O 1
ATOM 710 N N . CYS A 1 91 ? -26.385 -16.996 21.802 1.00 61.38 91 CYS A N 1
ATOM 711 C CA . CYS A 1 91 ? -25.568 -17.142 23.002 1.00 61.38 91 CYS A CA 1
ATOM 712 C C . CYS A 1 91 ? -24.104 -16.779 22.740 1.00 61.38 91 CYS A C 1
ATOM 714 O O . CYS A 1 91 ? -23.459 -16.193 23.610 1.00 61.38 91 CYS A O 1
ATOM 716 N N . ARG A 1 92 ? -23.600 -17.069 21.534 1.00 57.09 92 ARG A N 1
ATOM 717 C CA . ARG A 1 92 ? -22.255 -16.687 21.082 1.00 57.09 92 ARG A CA 1
ATOM 718 C C . ARG A 1 92 ? -22.137 -15.175 20.869 1.00 57.09 92 ARG A C 1
ATOM 720 O O . ARG A 1 92 ? -21.138 -14.599 21.285 1.00 57.09 92 ARG A O 1
ATOM 727 N N . VAL A 1 93 ? -23.188 -14.514 20.370 1.00 62.12 93 VAL A N 1
ATOM 728 C CA . VAL A 1 93 ? -23.252 -13.049 20.182 1.00 62.12 93 VAL A CA 1
ATOM 729 C C . VAL A 1 93 ? -23.083 -12.288 21.504 1.00 62.12 93 VAL A C 1
ATOM 731 O O . VAL A 1 93 ? -22.400 -11.267 21.553 1.00 62.12 93 VAL A O 1
ATOM 734 N N . LYS A 1 94 ? -23.637 -12.795 22.615 1.00 61.41 94 LYS A N 1
ATOM 735 C CA . LYS A 1 94 ? -23.471 -12.173 23.946 1.00 61.41 94 LYS A CA 1
ATOM 736 C C . LYS A 1 94 ? -22.038 -12.249 24.472 1.00 61.41 94 LYS A C 1
ATOM 738 O O . LYS A 1 94 ? -21.623 -11.390 25.245 1.00 61.41 94 LYS A O 1
ATOM 743 N N . GLU A 1 95 ? -21.282 -13.246 24.026 1.00 58.28 95 GLU A N 1
ATOM 744 C CA . GLU A 1 95 ? -19.870 -13.443 24.355 1.00 58.28 95 GLU A CA 1
ATOM 745 C C . GLU A 1 95 ? -18.945 -13.072 23.184 1.00 58.28 95 GLU A C 1
ATOM 747 O O . GLU A 1 95 ? -17.769 -13.433 23.197 1.00 58.28 95 GLU A O 1
ATOM 752 N N . GLN A 1 96 ? -19.428 -12.311 22.191 1.00 52.00 96 GLN A N 1
ATOM 753 C CA . GLN A 1 96 ? -18.657 -11.950 20.995 1.00 52.00 96 GLN A CA 1
ATOM 754 C C . GLN A 1 96 ? -17.327 -11.279 21.361 1.00 52.00 96 GLN A C 1
ATOM 756 O O . GLN A 1 96 ? -16.274 -11.682 20.882 1.00 52.00 96 GLN A O 1
ATOM 761 N N . ARG A 1 97 ? -17.343 -10.357 22.334 1.00 57.06 97 ARG A N 1
ATOM 762 C CA . ARG A 1 97 ? -16.123 -9.721 22.867 1.00 57.06 97 ARG A CA 1
ATOM 763 C C . ARG A 1 97 ? -15.154 -10.714 23.519 1.00 57.06 97 ARG A C 1
ATOM 765 O O . ARG A 1 97 ? -13.951 -10.466 23.529 1.00 57.06 97 ARG A O 1
ATOM 772 N N . SER A 1 98 ? -15.657 -11.803 24.102 1.00 57.12 98 SER A N 1
ATOM 773 C CA . SER A 1 98 ? -14.834 -12.870 24.684 1.00 57.12 98 SER A CA 1
ATOM 774 C C . SER A 1 98 ? -14.220 -13.747 23.588 1.00 57.12 98 SER A C 1
ATOM 776 O O . SER A 1 98 ? -13.049 -14.103 23.701 1.00 57.12 98 SER A O 1
ATOM 778 N N . PHE A 1 99 ? -14.957 -14.024 22.505 1.00 50.12 99 PHE A N 1
ATOM 779 C CA . PHE A 1 99 ? -14.443 -14.702 21.308 1.00 50.12 99 PHE A CA 1
ATOM 780 C C . PHE A 1 99 ? -13.409 -13.865 20.549 1.00 50.12 99 PHE A C 1
ATOM 782 O O . PHE A 1 99 ? -12.370 -14.398 20.169 1.00 50.12 99 PHE A O 1
ATOM 789 N N . ASP A 1 100 ? -13.641 -12.563 20.380 1.00 59.59 100 ASP A N 1
ATOM 790 C CA . ASP A 1 100 ? -12.696 -11.657 19.719 1.00 59.59 100 ASP A CA 1
ATOM 791 C C . ASP A 1 100 ? -11.384 -11.583 20.513 1.00 59.59 100 ASP A C 1
ATOM 793 O O . ASP A 1 100 ? -10.302 -11.756 19.956 1.00 59.59 100 ASP A O 1
ATOM 797 N N . LYS A 1 101 ? -11.463 -11.452 21.847 1.00 63.12 101 LYS A N 1
ATOM 798 C CA . LYS A 1 101 ? -10.281 -11.497 22.726 1.00 63.12 101 LYS A CA 1
ATOM 799 C C . LYS A 1 101 ? -9.566 -12.846 22.703 1.00 63.12 101 LYS A C 1
ATOM 801 O O . LYS A 1 101 ? -8.340 -12.875 22.756 1.00 63.12 101 LYS A O 1
ATOM 806 N N . LEU A 1 102 ? -10.304 -13.954 22.633 1.00 57.03 102 LEU A N 1
ATOM 807 C CA . LEU A 1 102 ? -9.718 -15.289 22.514 1.00 57.03 102 LEU A CA 1
ATOM 808 C C . LEU A 1 102 ? -8.959 -15.432 21.186 1.00 57.03 102 LEU A C 1
ATOM 810 O O . LEU A 1 102 ? -7.824 -15.901 21.189 1.00 57.03 102 LEU A O 1
ATOM 814 N N . ARG A 1 103 ? -9.546 -14.950 20.083 1.00 63.97 103 ARG A N 1
ATOM 815 C CA . ARG A 1 103 ? -8.937 -14.946 18.748 1.00 63.97 103 ARG A CA 1
ATOM 816 C C . ARG A 1 103 ? -7.656 -14.114 18.713 1.00 63.97 103 ARG A C 1
ATOM 818 O O . ARG A 1 103 ? -6.673 -14.557 18.136 1.00 63.97 103 ARG A O 1
ATOM 825 N N . GLU A 1 104 ? -7.636 -12.952 19.361 1.00 61.47 104 GLU A N 1
ATOM 826 C CA . GLU A 1 104 ? -6.426 -12.127 19.478 1.00 61.47 104 GLU A CA 1
ATOM 827 C C . GLU A 1 104 ? -5.323 -12.814 20.312 1.00 61.47 104 GLU A C 1
ATOM 829 O O . GLU A 1 104 ? -4.153 -12.794 19.928 1.00 61.47 104 GLU A O 1
ATOM 834 N N . ILE A 1 105 ? -5.673 -13.506 21.407 1.00 63.06 105 ILE A N 1
ATOM 835 C CA . ILE A 1 105 ? -4.709 -14.290 22.208 1.00 63.06 105 ILE A CA 1
ATOM 836 C C . ILE A 1 105 ? -4.184 -15.513 21.432 1.00 63.06 105 ILE A C 1
ATOM 838 O O . ILE A 1 105 ? -3.010 -15.866 21.550 1.00 63.06 105 ILE A O 1
ATOM 842 N N . GLU A 1 106 ? -5.024 -16.169 20.631 1.00 58.22 106 GLU A N 1
ATOM 843 C CA . GLU A 1 106 ? -4.622 -17.298 19.783 1.00 58.22 106 GLU A CA 1
ATOM 844 C C . GLU A 1 106 ? -3.712 -16.848 18.637 1.00 58.22 106 GLU A C 1
ATOM 846 O O . GLU A 1 106 ? -2.625 -17.404 18.478 1.00 58.22 106 GLU A O 1
ATOM 851 N N . LYS A 1 107 ? -4.071 -15.760 17.943 1.00 65.69 107 LYS A N 1
ATOM 852 C CA . LYS A 1 107 ? -3.212 -15.111 16.945 1.00 65.69 107 LYS A CA 1
ATOM 853 C C . LYS A 1 107 ? -1.845 -14.755 17.520 1.00 65.69 107 LYS A C 1
ATOM 855 O O . LYS A 1 107 ? -0.838 -15.001 16.874 1.00 65.69 107 LYS A O 1
ATOM 860 N N . LYS A 1 108 ? -1.778 -14.230 18.749 1.00 60.66 108 LYS A N 1
ATOM 861 C CA . LYS A 1 108 ? -0.511 -13.928 19.438 1.00 60.66 108 LYS A CA 1
ATOM 862 C C . LYS A 1 108 ? 0.393 -15.162 19.566 1.00 60.66 108 LYS A C 1
ATOM 864 O O . LYS A 1 108 ? 1.598 -15.064 19.347 1.00 60.66 108 LYS A O 1
ATOM 869 N N . SER A 1 109 ? -0.179 -16.328 19.872 1.00 60.91 109 SER A N 1
ATOM 870 C CA . SER A 1 109 ? 0.555 -17.600 19.930 1.00 60.91 109 SER A CA 1
ATOM 871 C C . SER A 1 109 ? 1.054 -18.046 18.552 1.00 60.91 109 SER A C 1
ATOM 873 O O . SER A 1 109 ? 2.177 -18.540 18.442 1.00 60.91 109 SER A O 1
ATOM 875 N N . ASP A 1 110 ? 0.248 -17.855 17.509 1.00 58.41 110 ASP A N 1
ATOM 876 C CA . ASP A 1 110 ? 0.625 -18.181 16.131 1.00 58.41 110 ASP A CA 1
ATOM 877 C C . ASP A 1 110 ? 1.698 -17.223 15.597 1.00 58.41 110 ASP A C 1
ATOM 879 O O . ASP A 1 110 ? 2.694 -17.664 15.027 1.00 58.41 110 ASP A O 1
ATOM 883 N N . TYR A 1 111 ? 1.572 -15.922 15.871 1.00 55.38 111 TYR A N 1
ATOM 884 C CA . TYR A 1 111 ? 2.593 -14.919 15.573 1.00 55.38 111 TYR A CA 1
ATOM 885 C C . TYR A 1 111 ? 3.899 -15.204 16.313 1.00 55.38 111 TYR A C 1
ATOM 887 O O . TYR A 1 111 ? 4.962 -15.090 15.716 1.00 55.38 111 TYR A O 1
ATOM 895 N N . TRP A 1 112 ? 3.848 -15.639 17.575 1.00 65.50 112 TRP A N 1
ATOM 896 C CA . TRP A 1 112 ? 5.037 -16.052 18.324 1.00 65.50 112 TRP A CA 1
ATOM 897 C C . TRP A 1 112 ? 5.707 -17.300 17.751 1.00 65.50 112 TRP A C 1
ATOM 899 O O . TRP A 1 112 ? 6.936 -17.391 17.706 1.00 65.50 112 TRP A O 1
ATOM 909 N N . LYS A 1 113 ? 4.910 -18.278 17.319 1.00 64.12 113 LYS A N 1
ATOM 910 C CA . LYS A 1 113 ? 5.412 -19.487 16.668 1.00 64.12 113 LYS A CA 1
ATOM 911 C C . LYS A 1 113 ? 6.091 -19.139 15.343 1.00 64.12 113 LYS A C 1
ATOM 913 O O . LYS A 1 113 ? 7.248 -19.499 15.155 1.00 64.12 113 LYS A O 1
ATOM 918 N N . ASN A 1 114 ? 5.424 -18.356 14.498 1.00 56.72 114 ASN A N 1
ATOM 919 C CA . ASN A 1 114 ? 5.958 -17.879 13.222 1.00 56.72 114 ASN A CA 1
ATOM 920 C C . ASN A 1 114 ? 7.213 -17.010 13.416 1.00 56.72 114 ASN A C 1
ATOM 922 O O . ASN A 1 114 ? 8.192 -17.172 12.696 1.00 56.72 114 ASN A O 1
ATOM 926 N N . PHE A 1 115 ? 7.222 -16.141 14.431 1.00 52.78 115 PHE A N 1
ATOM 927 C CA . PHE A 1 115 ? 8.378 -15.325 14.802 1.00 52.78 115 PHE A CA 1
ATOM 928 C C . PHE A 1 115 ? 9.576 -16.182 15.226 1.00 52.78 115 PHE A C 1
ATOM 930 O O . PHE A 1 115 ? 10.689 -15.914 14.791 1.00 52.78 115 PHE A O 1
ATOM 937 N N . ASN A 1 116 ? 9.375 -17.239 16.022 1.00 55.25 116 ASN A N 1
ATOM 938 C CA . ASN A 1 116 ? 10.464 -18.155 16.382 1.00 55.25 116 ASN A CA 1
ATOM 939 C C . ASN A 1 116 ? 10.938 -19.002 15.201 1.00 55.25 116 ASN A C 1
ATOM 941 O O . ASN A 1 116 ? 12.132 -19.251 15.082 1.00 55.25 116 ASN A O 1
ATOM 945 N N . GLU A 1 117 ? 10.033 -19.435 14.326 1.00 54.62 117 GLU A N 1
ATOM 946 C CA . GLU A 1 117 ? 10.397 -20.165 13.108 1.00 54.62 117 GLU A CA 1
ATOM 947 C C . GLU A 1 117 ? 11.242 -19.300 12.158 1.00 54.62 117 GLU A C 1
ATOM 949 O O . GLU A 1 117 ? 12.194 -19.808 11.569 1.00 54.62 117 GLU A O 1
ATOM 954 N N . VAL A 1 118 ? 10.956 -17.995 12.063 1.00 46.50 118 VAL A N 1
ATOM 955 C CA . VAL A 1 118 ? 11.774 -17.033 11.306 1.00 46.50 118 VAL A CA 1
ATOM 956 C C . VAL A 1 118 ? 13.076 -16.710 12.037 1.00 46.50 118 VAL A C 1
ATOM 958 O O . VAL A 1 118 ? 14.134 -16.846 11.442 1.00 46.50 118 VAL A O 1
ATOM 961 N N . LYS A 1 119 ? 13.046 -16.431 13.346 1.00 43.00 119 LYS A N 1
ATOM 962 C CA . LY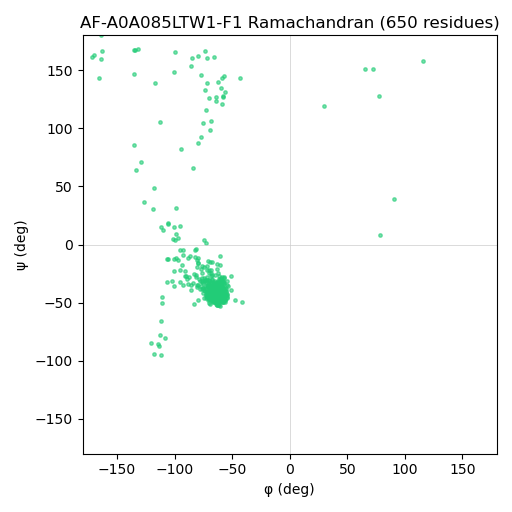S A 1 119 ? 14.243 -16.174 14.170 1.00 43.00 119 LYS A CA 1
ATOM 963 C C . LYS A 1 119 ? 15.257 -17.331 14.159 1.00 43.00 119 LYS A C 1
ATOM 965 O O . LYS A 1 119 ? 16.452 -17.096 14.293 1.00 43.00 119 LYS A O 1
ATOM 970 N N . VAL A 1 120 ? 14.795 -18.576 14.030 1.00 48.00 120 VAL A N 1
ATOM 971 C CA . VAL A 1 120 ? 15.652 -19.774 13.935 1.00 48.00 120 VAL A CA 1
ATOM 972 C C . VAL A 1 120 ? 16.208 -19.976 12.510 1.00 48.00 120 VAL A C 1
ATOM 974 O O . VAL A 1 120 ? 17.141 -20.758 12.337 1.00 48.00 120 VAL A O 1
ATOM 977 N N . GLY A 1 121 ? 15.673 -19.272 11.502 1.00 43.84 121 GLY A N 1
ATOM 978 C CA . GLY A 1 121 ? 16.029 -19.417 10.087 1.00 43.84 121 GLY A CA 1
ATOM 979 C C . GLY A 1 121 ? 16.776 -18.235 9.446 1.00 43.84 121 GLY A C 1
ATOM 980 O O . GLY A 1 121 ? 17.735 -18.506 8.736 1.00 43.84 121 GLY A O 1
ATOM 981 N N . MET A 1 122 ? 16.352 -16.979 9.672 1.00 42.12 122 MET A N 1
ATOM 982 C CA . MET A 1 122 ? 16.894 -15.715 9.116 1.00 42.12 122 MET A CA 1
ATOM 983 C C . MET A 1 122 ? 16.360 -14.495 9.908 1.00 42.12 122 MET A C 1
ATOM 985 O O . MET A 1 122 ? 15.192 -14.483 10.304 1.00 42.12 122 MET A O 1
ATOM 989 N N . SER A 1 123 ? 17.159 -13.443 10.116 1.00 49.28 123 SER A N 1
ATOM 990 C CA . SER A 1 123 ? 16.690 -12.178 10.709 1.00 49.28 123 SER A CA 1
ATOM 991 C C . SER A 1 123 ? 15.954 -11.289 9.682 1.00 49.28 123 SER A C 1
ATOM 993 O O . SER A 1 123 ? 16.055 -11.481 8.474 1.00 49.28 123 SER A O 1
ATOM 995 N N . VAL A 1 124 ? 15.173 -10.306 10.148 1.00 38.72 124 VAL A N 1
ATOM 996 C CA . VAL A 1 124 ? 14.494 -9.335 9.263 1.00 38.72 124 VAL A CA 1
ATOM 997 C C . VAL A 1 124 ? 15.490 -8.397 8.570 1.00 38.72 124 VAL A C 1
ATOM 999 O O . VAL A 1 124 ? 15.261 -8.012 7.425 1.00 38.72 124 VAL A O 1
ATOM 1002 N N . ALA A 1 125 ? 16.595 -8.063 9.241 1.00 47.12 125 ALA A N 1
ATOM 1003 C CA . ALA A 1 125 ? 17.695 -7.333 8.620 1.00 47.12 125 ALA A CA 1
ATOM 1004 C C . ALA A 1 125 ? 18.297 -8.167 7.479 1.00 47.12 125 ALA A C 1
ATOM 1006 O O . ALA A 1 125 ? 18.389 -7.673 6.362 1.00 47.12 125 ALA A O 1
ATOM 1007 N N . ASP A 1 126 ? 18.511 -9.466 7.714 1.00 52.06 126 ASP A N 1
ATOM 1008 C CA . ASP A 1 126 ? 19.043 -10.397 6.712 1.00 52.06 126 ASP A CA 1
ATOM 1009 C C . ASP A 1 126 ? 18.122 -10.497 5.479 1.00 52.06 126 ASP A C 1
ATOM 1011 O O . ASP A 1 126 ? 18.591 -10.660 4.357 1.00 52.06 126 ASP A O 1
ATOM 1015 N N . ALA A 1 127 ? 16.798 -10.382 5.654 1.00 43.09 127 ALA A N 1
ATOM 1016 C CA . ALA A 1 127 ? 15.842 -10.394 4.543 1.00 43.09 127 ALA A CA 1
ATOM 1017 C C . ALA A 1 127 ? 15.878 -9.101 3.705 1.00 43.09 127 ALA A C 1
ATOM 1019 O O . ALA A 1 127 ? 15.759 -9.159 2.480 1.00 43.09 127 ALA A O 1
ATOM 1020 N N . ILE A 1 128 ? 16.046 -7.938 4.346 1.00 47.53 128 ILE A N 1
ATOM 1021 C CA . ILE A 1 128 ? 16.212 -6.647 3.656 1.00 47.53 128 ILE A CA 1
ATOM 1022 C C . ILE A 1 128 ? 17.549 -6.625 2.912 1.00 47.53 128 ILE A C 1
ATOM 1024 O O . ILE A 1 128 ? 17.597 -6.256 1.739 1.00 47.53 128 ILE A O 1
ATOM 1028 N N . GLU A 1 129 ? 18.610 -7.077 3.572 1.00 60.84 129 GLU A N 1
ATOM 1029 C CA . GLU A 1 129 ? 19.943 -7.227 2.996 1.00 60.84 129 GLU A CA 1
ATOM 1030 C C . GLU A 1 129 ? 19.931 -8.180 1.799 1.00 60.84 129 GLU A C 1
ATOM 1032 O O . GLU A 1 129 ? 20.510 -7.873 0.759 1.00 60.84 129 GLU A O 1
ATOM 1037 N N . GLN A 1 130 ? 19.203 -9.296 1.885 1.00 63.03 130 GLN A N 1
ATOM 1038 C CA . GLN A 1 130 ? 19.060 -10.227 0.770 1.00 63.03 130 GLN A CA 1
ATOM 1039 C C . GLN A 1 130 ? 18.336 -9.596 -0.431 1.00 63.03 130 GLN A C 1
ATOM 1041 O O . GLN A 1 130 ? 18.779 -9.770 -1.564 1.00 63.03 130 GLN A O 1
ATOM 1046 N N . LEU A 1 131 ? 17.265 -8.827 -0.211 1.00 59.31 131 LEU A N 1
ATOM 1047 C CA . LEU A 1 131 ? 16.558 -8.125 -1.292 1.00 59.31 131 LEU A CA 1
ATOM 1048 C C . LEU A 1 131 ? 17.425 -7.040 -1.946 1.00 59.31 131 LEU A C 1
ATOM 1050 O O . LEU A 1 131 ? 17.422 -6.893 -3.170 1.00 59.31 131 LEU A O 1
ATOM 1054 N N . GLN A 1 132 ? 18.186 -6.290 -1.144 1.00 65.44 132 GLN A N 1
ATOM 1055 C CA . GLN A 1 132 ? 19.147 -5.311 -1.654 1.00 65.44 132 GLN A CA 1
ATOM 1056 C C . GLN A 1 132 ? 20.234 -5.994 -2.485 1.00 65.44 132 GLN A C 1
ATOM 1058 O O . GLN A 1 132 ? 20.542 -5.541 -3.587 1.00 65.44 132 GLN A O 1
ATOM 1063 N N . MET A 1 133 ? 20.745 -7.129 -2.010 1.00 74.25 133 MET A N 1
ATOM 1064 C CA . MET A 1 133 ? 21.722 -7.938 -2.729 1.00 74.25 133 MET A CA 1
ATOM 1065 C C . MET A 1 133 ? 21.191 -8.470 -4.057 1.00 74.25 133 MET A C 1
ATOM 1067 O O . MET A 1 133 ? 21.885 -8.374 -5.065 1.00 74.25 133 MET A O 1
ATOM 1071 N N . GLU A 1 134 ? 19.959 -8.974 -4.101 1.00 74.00 134 GLU A N 1
ATOM 1072 C CA . GLU A 1 134 ? 19.341 -9.436 -5.349 1.00 74.00 134 GLU A CA 1
ATOM 1073 C C . GLU A 1 134 ? 19.205 -8.312 -6.386 1.00 74.00 134 GLU A C 1
ATOM 1075 O O . GLU A 1 134 ? 19.367 -8.560 -7.582 1.00 74.00 134 GLU A O 1
ATOM 1080 N N . ASN A 1 135 ? 18.924 -7.080 -5.955 1.00 73.88 135 ASN A N 1
ATOM 1081 C CA . ASN A 1 135 ? 18.843 -5.928 -6.854 1.00 73.88 135 ASN A CA 1
ATOM 1082 C C . ASN A 1 135 ? 20.232 -5.514 -7.374 1.00 73.88 135 ASN A C 1
ATOM 1084 O O . ASN A 1 135 ? 20.440 -5.380 -8.581 1.00 73.88 135 ASN A O 1
ATOM 1088 N N . ILE A 1 136 ? 21.214 -5.405 -6.473 1.00 77.81 136 ILE A N 1
ATOM 1089 C CA . ILE A 1 136 ? 22.607 -5.099 -6.835 1.00 77.81 136 ILE A CA 1
ATOM 1090 C C . ILE A 1 136 ? 23.151 -6.155 -7.798 1.00 77.81 136 ILE A C 1
ATOM 1092 O O . ILE A 1 136 ? 23.793 -5.810 -8.787 1.00 77.81 136 ILE A O 1
ATOM 1096 N N . GLU A 1 137 ? 22.860 -7.437 -7.566 1.00 83.06 137 GLU A N 1
ATOM 1097 C CA . GLU A 1 137 ? 23.268 -8.509 -8.471 1.00 83.06 137 GLU A CA 1
ATOM 1098 C C . GLU A 1 137 ? 22.688 -8.329 -9.874 1.00 83.06 137 GLU A C 1
ATOM 1100 O O . GLU A 1 137 ? 23.436 -8.432 -10.841 1.00 83.06 137 GLU A O 1
ATOM 1105 N N . ARG A 1 138 ? 21.401 -7.998 -10.024 1.00 81.19 138 ARG A N 1
ATOM 1106 C CA . ARG A 1 138 ? 20.806 -7.767 -11.355 1.00 81.19 138 ARG A CA 1
ATOM 1107 C C . ARG A 1 138 ? 21.487 -6.630 -12.117 1.00 81.19 138 ARG A C 1
ATOM 1109 O O . ARG A 1 138 ? 21.668 -6.723 -13.333 1.00 81.19 138 ARG A O 1
ATOM 1116 N N . ILE A 1 139 ? 21.874 -5.567 -11.414 1.00 83.62 139 ILE A N 1
ATOM 1117 C CA . ILE A 1 139 ? 22.454 -4.373 -12.037 1.00 83.62 139 ILE A CA 1
ATOM 1118 C C . ILE A 1 139 ? 23.957 -4.500 -12.246 1.00 83.62 139 ILE A C 1
ATOM 1120 O O . ILE A 1 139 ? 24.455 -3.968 -13.228 1.00 83.62 139 ILE A O 1
ATOM 1124 N N . LEU A 1 140 ? 24.693 -5.158 -11.352 1.00 85.06 140 LEU A N 1
ATOM 1125 C CA . LEU A 1 140 ? 26.155 -5.098 -11.326 1.00 85.06 140 LEU A CA 1
ATOM 1126 C C . LEU A 1 140 ? 26.813 -6.385 -11.823 1.00 85.06 140 LEU A C 1
ATOM 1128 O O . LEU A 1 140 ? 27.875 -6.330 -12.443 1.00 85.06 140 LEU A O 1
ATOM 1132 N N . LYS A 1 141 ? 26.184 -7.543 -11.604 1.00 87.00 141 LYS A N 1
ATOM 1133 C CA . LYS A 1 141 ? 26.735 -8.843 -11.997 1.00 87.00 141 LYS A CA 1
ATOM 1134 C C . LYS A 1 141 ? 26.714 -8.985 -13.523 1.00 87.00 141 LYS A C 1
ATOM 1136 O O . LYS A 1 141 ? 25.651 -8.850 -14.132 1.00 87.00 141 LYS A O 1
ATOM 1141 N N . PRO A 1 142 ? 27.858 -9.285 -14.161 1.00 85.50 142 PRO A N 1
ATOM 1142 C CA . PRO A 1 142 ? 27.883 -9.596 -15.584 1.00 85.50 142 PRO A CA 1
ATOM 1143 C C . PRO A 1 142 ? 27.062 -10.851 -15.901 1.00 85.50 142 PRO A C 1
ATOM 1145 O O . PRO A 1 142 ? 27.142 -11.852 -15.185 1.00 85.50 142 PRO A O 1
ATOM 1148 N N . SER A 1 143 ? 26.324 -10.813 -17.005 1.00 83.94 143 SER A N 1
ATOM 1149 C CA . SER A 1 143 ? 25.473 -11.908 -17.483 1.00 83.94 143 SER A CA 1
ATOM 1150 C C . SER A 1 143 ? 25.640 -12.162 -18.989 1.00 83.94 143 SER A C 1
ATOM 1152 O O . SER A 1 143 ? 26.228 -11.353 -19.710 1.00 83.94 143 SER A O 1
ATOM 1154 N N . GLU A 1 144 ? 25.116 -13.284 -19.492 1.00 82.56 144 GLU A N 1
ATOM 1155 C CA . GLU A 1 144 ? 25.053 -13.547 -20.943 1.00 82.56 144 GLU A CA 1
ATOM 1156 C C . GLU A 1 144 ? 24.156 -12.526 -21.663 1.00 82.56 144 GLU A C 1
ATOM 1158 O O . GLU A 1 144 ? 24.495 -12.058 -22.752 1.00 82.56 144 GLU A O 1
ATOM 1163 N N . ALA A 1 145 ? 23.080 -12.088 -21.005 1.00 79.25 145 ALA A N 1
ATOM 1164 C CA . ALA A 1 145 ? 22.202 -11.028 -21.489 1.00 79.25 145 ALA A CA 1
ATOM 1165 C C . ALA A 1 145 ? 22.937 -9.685 -21.669 1.00 79.25 145 ALA A C 1
ATOM 1167 O O . ALA A 1 145 ? 22.658 -8.940 -22.608 1.00 79.25 145 ALA A O 1
ATOM 1168 N N . ASP A 1 146 ? 23.934 -9.382 -20.827 1.00 82.00 146 ASP A N 1
ATOM 1169 C CA . ASP A 1 146 ? 24.773 -8.189 -21.001 1.00 82.00 146 ASP A CA 1
ATOM 1170 C C . ASP A 1 146 ? 25.654 -8.281 -22.252 1.00 82.00 146 ASP A C 1
ATOM 1172 O O . ASP A 1 146 ? 25.864 -7.276 -22.933 1.00 82.00 146 ASP A O 1
ATOM 11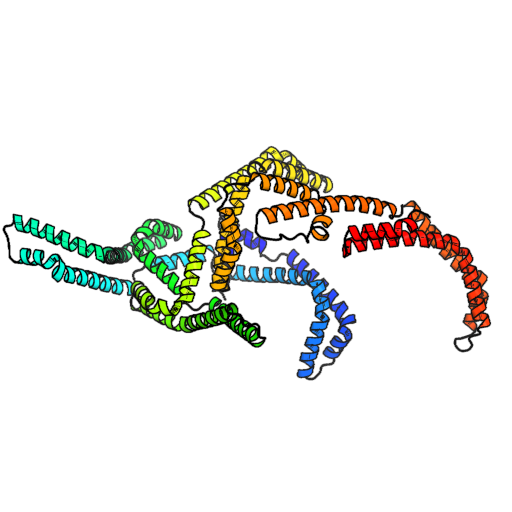76 N N . GLN A 1 147 ? 26.157 -9.475 -22.588 1.00 82.44 147 GLN A N 1
ATOM 1177 C CA . GLN A 1 147 ? 26.922 -9.677 -23.824 1.00 82.44 147 GLN A CA 1
ATOM 1178 C C . GLN A 1 147 ? 26.032 -9.480 -25.051 1.00 82.44 147 GLN A C 1
ATOM 1180 O O . GLN A 1 147 ? 26.415 -8.761 -25.977 1.00 82.44 147 GLN A O 1
ATOM 1185 N N . TYR A 1 148 ? 24.822 -10.044 -25.023 1.00 83.31 148 TYR A N 1
ATOM 1186 C CA . TYR A 1 148 ? 23.828 -9.834 -26.071 1.00 83.31 148 TYR A CA 1
ATOM 1187 C C . TYR A 1 148 ? 23.475 -8.346 -26.220 1.00 83.31 148 TYR A C 1
ATOM 1189 O O . TYR A 1 148 ? 23.551 -7.794 -27.322 1.00 83.31 148 TYR A O 1
ATOM 1197 N N . MET A 1 149 ? 23.165 -7.668 -25.107 1.00 83.06 149 MET A N 1
ATOM 1198 C CA . MET A 1 149 ? 22.839 -6.240 -25.090 1.00 83.06 149 MET A CA 1
ATOM 1199 C C . MET A 1 149 ? 23.996 -5.404 -25.648 1.00 83.06 149 MET A C 1
ATOM 1201 O O . MET A 1 149 ? 23.776 -4.505 -26.459 1.00 83.06 149 MET A O 1
ATOM 1205 N N . ARG A 1 150 ? 25.242 -5.723 -25.282 1.00 85.88 150 ARG A N 1
ATOM 1206 C CA . ARG A 1 150 ? 26.439 -5.054 -25.806 1.00 85.88 150 ARG A CA 1
ATOM 1207 C C . ARG A 1 150 ? 26.554 -5.193 -27.323 1.00 85.88 150 ARG A C 1
ATOM 1209 O O . ARG A 1 150 ? 26.815 -4.206 -28.015 1.00 85.88 150 ARG A O 1
ATOM 1216 N N . ASP A 1 151 ? 26.358 -6.395 -27.852 1.00 87.00 151 ASP A N 1
ATOM 1217 C CA . ASP A 1 151 ? 26.433 -6.648 -29.290 1.00 87.00 151 ASP A CA 1
ATOM 1218 C C . ASP A 1 151 ? 25.308 -5.944 -30.054 1.00 87.00 151 ASP A C 1
ATOM 1220 O O . ASP A 1 151 ? 25.547 -5.354 -31.113 1.00 87.00 151 ASP A O 1
ATOM 1224 N N . GLU A 1 152 ? 24.093 -5.950 -29.511 1.00 84.44 152 GLU A N 1
ATOM 1225 C CA . GLU A 1 152 ? 22.936 -5.294 -30.114 1.00 84.44 152 GLU A CA 1
ATOM 1226 C C . GLU A 1 152 ? 23.077 -3.765 -30.109 1.00 84.44 152 GLU A C 1
ATOM 1228 O O . GLU A 1 152 ? 22.897 -3.115 -31.143 1.00 84.44 152 GLU A O 1
ATOM 1233 N N . LEU A 1 153 ? 23.510 -3.175 -28.992 1.00 85.44 153 LEU A N 1
ATOM 1234 C CA . LEU A 1 153 ? 23.793 -1.741 -28.906 1.00 85.44 153 LEU A CA 1
ATOM 1235 C C . LEU A 1 153 ? 24.903 -1.327 -29.883 1.00 85.44 153 LEU A C 1
ATOM 1237 O O . LEU A 1 153 ? 24.763 -0.322 -30.584 1.00 85.44 153 LEU A O 1
ATOM 1241 N N . ARG A 1 154 ? 25.974 -2.123 -30.015 1.00 87.94 154 ARG A N 1
ATOM 1242 C CA . ARG A 1 154 ? 27.031 -1.879 -31.014 1.00 87.94 154 ARG A CA 1
ATOM 1243 C C . ARG A 1 154 ? 26.496 -1.918 -32.440 1.00 87.94 154 ARG A C 1
ATOM 1245 O O . ARG A 1 154 ? 26.843 -1.045 -33.237 1.00 87.94 154 ARG A O 1
ATOM 1252 N N . LYS A 1 155 ? 25.641 -2.891 -32.775 1.00 87.19 155 LYS A N 1
ATOM 1253 C CA . LYS A 1 155 ? 24.995 -2.967 -34.096 1.00 87.19 155 LYS A CA 1
ATOM 1254 C C . LYS A 1 155 ? 24.129 -1.739 -34.365 1.00 87.19 155 LYS A C 1
ATOM 1256 O O . LYS A 1 155 ? 24.213 -1.183 -35.462 1.00 87.19 155 LYS A O 1
ATOM 1261 N N . ARG A 1 156 ? 23.335 -1.293 -33.385 1.00 82.81 156 ARG A N 1
ATOM 1262 C CA . ARG A 1 156 ? 22.481 -0.096 -33.495 1.00 82.81 156 ARG A CA 1
ATOM 1263 C C . ARG A 1 156 ? 23.306 1.163 -33.738 1.00 82.81 156 ARG A C 1
ATOM 1265 O O . ARG A 1 156 ? 23.075 1.844 -34.737 1.00 82.81 156 ARG A O 1
ATOM 1272 N N . VAL A 1 157 ? 24.334 1.394 -32.921 1.00 85.62 157 VAL A N 1
ATOM 1273 C CA . VAL A 1 157 ? 25.271 2.516 -33.090 1.00 85.62 157 VAL A CA 1
ATOM 1274 C C . VAL A 1 157 ? 25.937 2.460 -34.466 1.00 85.62 157 VAL A C 1
ATOM 1276 O O . VAL A 1 157 ? 25.918 3.444 -35.202 1.00 85.62 157 VAL A O 1
ATOM 1279 N N . HIS A 1 158 ? 26.460 1.300 -34.873 1.00 86.75 158 HIS A N 1
ATOM 1280 C CA . HIS A 1 158 ? 27.125 1.155 -36.168 1.00 86.75 158 HIS A CA 1
ATOM 1281 C C . HIS A 1 158 ? 26.179 1.415 -37.349 1.00 86.75 158 HIS A C 1
ATOM 1283 O O . HIS A 1 158 ? 26.549 2.085 -38.316 1.00 86.75 158 HIS A O 1
ATOM 1289 N N . LYS A 1 159 ? 24.936 0.926 -37.271 1.00 86.44 159 LYS A N 1
ATOM 1290 C CA . LYS A 1 159 ? 23.902 1.169 -38.284 1.00 86.44 159 LYS A CA 1
ATOM 1291 C C . LYS A 1 159 ? 23.535 2.653 -38.367 1.00 86.44 159 LYS A C 1
ATOM 1293 O O . LYS A 1 159 ? 23.406 3.178 -39.477 1.00 86.44 159 LYS A O 1
ATOM 1298 N N . ALA A 1 160 ? 23.391 3.329 -37.228 1.00 83.06 160 ALA A N 1
ATOM 1299 C CA . ALA A 1 160 ? 23.112 4.761 -37.168 1.00 83.06 160 ALA A CA 1
ATOM 1300 C C . ALA A 1 160 ? 24.269 5.582 -37.758 1.00 83.06 160 ALA A C 1
ATOM 1302 O O . ALA A 1 160 ? 24.050 6.433 -38.624 1.00 83.06 160 ALA A O 1
ATOM 1303 N N . GLU A 1 161 ? 25.511 5.266 -37.376 1.00 84.56 161 GLU A N 1
ATOM 1304 C CA . GLU A 1 161 ? 26.703 5.901 -37.935 1.00 84.56 161 GLU A CA 1
ATOM 1305 C C . GLU A 1 161 ? 26.808 5.681 -39.444 1.00 84.56 161 GLU A C 1
ATOM 1307 O O . GLU A 1 161 ? 27.061 6.631 -40.180 1.00 84.56 161 GLU A O 1
ATOM 1312 N N . LYS A 1 162 ? 26.576 4.456 -39.931 1.00 86.94 162 LYS A N 1
ATOM 1313 C CA . LYS A 1 162 ? 26.593 4.145 -41.365 1.00 86.94 162 LYS A CA 1
ATOM 1314 C C . LYS A 1 162 ? 25.541 4.950 -42.128 1.00 86.94 162 LYS A C 1
ATOM 1316 O O . LYS A 1 162 ? 25.871 5.605 -43.111 1.00 86.94 162 LYS A O 1
ATOM 1321 N N . THR A 1 163 ? 24.303 4.966 -41.637 1.00 85.88 163 THR A N 1
ATOM 1322 C CA . THR A 1 163 ? 23.201 5.732 -42.245 1.00 85.88 163 THR A CA 1
ATOM 1323 C C . THR A 1 163 ? 23.522 7.228 -42.289 1.00 85.88 163 THR A C 1
ATOM 1325 O O . THR A 1 163 ? 23.227 7.912 -43.268 1.00 85.88 163 THR A O 1
ATOM 1328 N N . CYS A 1 164 ? 24.168 7.748 -41.244 1.00 86.19 164 CYS A N 1
ATOM 1329 C CA . CYS A 1 164 ? 24.595 9.139 -41.194 1.00 86.19 164 CYS A CA 1
ATOM 1330 C C . CYS A 1 164 ? 25.739 9.445 -42.177 1.00 86.19 164 CYS A C 1
ATOM 1332 O O . CYS A 1 164 ? 25.646 10.426 -42.922 1.00 86.19 164 CYS A O 1
ATOM 1334 N N . LYS A 1 165 ? 26.762 8.580 -42.240 1.00 84.81 165 LYS A N 1
ATOM 1335 C CA . LYS A 1 165 ? 27.875 8.664 -43.204 1.00 84.81 165 LYS A CA 1
ATOM 1336 C C . LYS A 1 165 ? 27.373 8.641 -44.646 1.00 84.81 165 LYS A C 1
ATOM 1338 O O . LYS A 1 165 ? 27.819 9.435 -45.463 1.00 84.81 165 LYS A O 1
ATOM 1343 N N . GLU A 1 166 ? 26.420 7.764 -44.952 1.00 85.00 166 GLU A N 1
ATOM 1344 C CA . GLU A 1 166 ? 25.862 7.579 -46.300 1.00 85.00 166 GLU A CA 1
ATOM 1345 C C . GLU A 1 166 ? 24.764 8.598 -46.654 1.00 85.00 166 GLU A C 1
ATOM 1347 O O . GLU A 1 166 ? 24.367 8.702 -47.815 1.00 85.00 166 GLU A O 1
ATOM 1352 N N . GLY A 1 167 ? 24.286 9.371 -45.677 1.00 87.69 167 GLY A N 1
ATOM 1353 C CA . GLY A 1 167 ? 23.236 10.371 -45.844 1.00 87.69 167 GLY A CA 1
ATOM 1354 C C . GLY A 1 167 ? 23.724 11.780 -45.529 1.00 87.69 167 GLY A C 1
ATOM 1355 O O . GLY A 1 167 ? 24.248 12.483 -46.394 1.00 87.69 167 GLY A O 1
ATOM 1356 N N . LYS A 1 168 ? 23.519 12.207 -44.278 1.00 82.31 168 LYS A N 1
ATOM 1357 C CA . LYS A 1 168 ? 23.720 13.594 -43.827 1.00 82.31 168 LYS A CA 1
ATOM 1358 C C . LYS A 1 168 ? 25.171 14.070 -43.985 1.00 82.31 168 LYS A C 1
ATOM 1360 O O . LYS A 1 168 ? 25.381 15.193 -44.434 1.00 82.31 168 LYS A O 1
ATOM 1365 N N . CYS A 1 169 ? 26.152 13.216 -43.687 1.00 87.88 169 CYS A N 1
ATOM 1366 C CA . CYS A 1 169 ? 27.578 13.561 -43.756 1.00 87.88 169 CYS A CA 1
ATOM 1367 C C . CYS A 1 169 ? 28.254 13.124 -45.069 1.00 87.88 169 CYS A C 1
ATOM 1369 O O . CYS A 1 169 ? 29.458 13.320 -45.238 1.00 87.88 169 CYS A O 1
ATOM 1371 N N . LYS A 1 170 ? 27.486 12.591 -46.034 1.00 88.69 170 LYS A N 1
ATOM 1372 C CA . LYS A 1 170 ? 28.003 12.005 -47.281 1.00 88.69 170 LYS A CA 1
ATOM 1373 C C . LYS A 1 170 ? 28.915 12.946 -48.065 1.00 88.69 170 LYS A C 1
ATOM 1375 O O . LYS A 1 170 ? 29.992 12.543 -48.483 1.00 88.69 170 LYS A O 1
ATOM 1380 N N . LYS A 1 171 ? 28.516 14.212 -48.225 1.00 84.56 171 LYS A N 1
ATOM 1381 C CA . LYS A 1 171 ? 29.300 15.202 -48.986 1.00 84.56 171 LYS A CA 1
ATOM 1382 C C . LYS A 1 171 ? 30.675 15.470 -48.363 1.00 84.56 171 LYS A C 1
ATOM 1384 O O . LYS A 1 171 ? 31.647 15.616 -49.093 1.00 84.56 171 LYS A O 1
ATOM 1389 N N . LEU A 1 172 ? 30.754 15.519 -47.030 1.00 83.62 172 LEU A N 1
ATOM 1390 C CA . LEU A 1 172 ? 32.015 15.711 -46.303 1.00 83.62 172 LEU A CA 1
ATOM 1391 C C . LEU A 1 172 ? 32.903 14.464 -46.416 1.00 83.62 172 LEU A C 1
ATOM 1393 O O . LEU A 1 172 ? 34.105 14.580 -46.637 1.00 83.62 172 LEU A O 1
ATOM 1397 N N . GLN A 1 173 ? 32.300 13.273 -46.356 1.00 82.19 173 GLN A N 1
ATOM 1398 C CA . GLN A 1 173 ? 32.999 12.003 -46.560 1.00 82.19 173 GLN A CA 1
ATOM 1399 C C . GLN A 1 173 ? 33.571 11.877 -47.985 1.00 82.19 173 GLN A C 1
ATOM 1401 O O . GLN A 1 173 ? 34.715 11.467 -48.155 1.00 82.19 173 GLN A O 1
ATOM 1406 N N . GLU A 1 174 ? 32.809 12.252 -49.016 1.00 84.56 174 GLU A N 1
ATOM 1407 C CA . GLU A 1 174 ? 33.268 12.241 -50.415 1.00 84.56 174 GLU A CA 1
ATOM 1408 C C . GLU A 1 174 ? 34.444 13.205 -50.640 1.00 84.56 174 GLU A C 1
ATOM 1410 O O . GLU A 1 174 ? 35.395 12.866 -51.344 1.00 84.56 174 GLU A O 1
ATOM 1415 N N . GLN A 1 175 ? 34.419 14.378 -49.997 1.00 82.44 175 GLN A N 1
ATOM 1416 C CA . GLN A 1 175 ? 35.507 15.360 -50.055 1.00 82.44 175 GLN A CA 1
ATOM 1417 C C . GLN A 1 175 ? 36.778 14.883 -49.336 1.00 82.44 175 GLN A C 1
ATOM 1419 O O . GLN A 1 175 ? 37.875 15.125 -49.834 1.00 82.44 175 GLN A O 1
ATOM 1424 N N . LEU A 1 176 ? 36.646 14.159 -48.218 1.00 79.94 176 LEU A N 1
ATOM 1425 C CA . LEU A 1 176 ? 37.776 13.533 -47.521 1.00 79.94 176 LEU A CA 1
ATOM 1426 C C . LEU A 1 176 ? 38.453 12.441 -48.361 1.00 79.94 176 LEU A C 1
ATOM 1428 O O . LEU A 1 176 ? 39.679 12.352 -48.386 1.00 79.94 176 LEU A O 1
ATOM 1432 N N . VAL A 1 177 ? 37.665 11.622 -49.066 1.00 76.25 177 VAL A N 1
ATOM 1433 C CA . VAL A 1 177 ? 38.172 10.514 -49.897 1.00 76.25 177 VAL A CA 1
ATOM 1434 C C . VAL A 1 177 ? 38.831 11.013 -51.188 1.00 76.25 177 VAL A C 1
ATOM 1436 O O . VAL A 1 177 ? 39.769 10.385 -51.673 1.00 76.25 177 VAL A O 1
ATOM 1439 N N . ALA A 1 178 ? 38.379 12.145 -51.736 1.00 75.94 178 ALA A N 1
ATOM 1440 C CA . ALA A 1 178 ? 38.925 12.724 -52.967 1.00 75.94 178 ALA A CA 1
ATOM 1441 C C . ALA A 1 178 ? 40.355 13.289 -52.820 1.00 75.94 178 ALA A C 1
ATOM 1443 O O . ALA A 1 178 ? 41.023 13.500 -53.831 1.00 75.94 178 ALA A O 1
ATOM 1444 N N . GLY A 1 179 ? 40.833 13.488 -51.585 1.00 61.41 179 GLY A N 1
ATOM 1445 C CA . GLY A 1 179 ? 42.167 14.006 -51.285 1.00 61.41 179 GLY A CA 1
ATOM 1446 C C . GLY A 1 179 ? 42.277 15.522 -51.480 1.00 61.41 179 GLY A C 1
ATOM 1447 O O . GLY A 1 179 ? 41.952 16.074 -52.530 1.00 61.41 179 GLY A O 1
ATOM 1448 N N . SER A 1 180 ? 42.773 16.211 -50.455 1.00 63.09 180 SER A N 1
ATOM 1449 C CA . SER A 1 180 ? 43.054 17.649 -50.471 1.00 63.09 180 SER A CA 1
ATOM 1450 C C . SER A 1 180 ? 44.419 17.939 -49.844 1.00 63.09 180 SER A C 1
ATOM 1452 O O . SER A 1 180 ? 45.007 17.071 -49.201 1.00 63.09 180 SER A O 1
ATOM 1454 N N . ASP A 1 181 ? 44.914 19.164 -50.035 1.00 73.00 181 ASP A N 1
ATOM 1455 C CA . ASP A 1 181 ? 46.042 19.728 -49.281 1.00 73.00 181 ASP A CA 1
ATOM 1456 C C . ASP A 1 181 ? 45.921 19.415 -47.762 1.00 73.00 181 ASP A C 1
ATOM 1458 O O . ASP A 1 181 ? 44.791 19.411 -47.251 1.00 73.00 181 ASP A O 1
ATOM 1462 N N . PRO A 1 182 ? 47.035 19.141 -47.047 1.00 71.31 182 PRO A N 1
ATOM 1463 C CA . PRO A 1 182 ? 47.029 18.741 -45.636 1.00 71.31 182 PRO A CA 1
ATOM 1464 C C . PRO A 1 182 ? 46.220 19.651 -44.700 1.00 71.31 182 PRO A C 1
ATOM 1466 O O . PRO A 1 182 ? 45.513 19.142 -43.829 1.00 71.31 182 PRO A O 1
ATOM 1469 N N . ASP A 1 183 ? 46.262 20.970 -44.894 1.00 74.56 183 ASP A N 1
ATOM 1470 C CA . ASP A 1 183 ? 45.565 21.924 -44.025 1.00 74.56 183 ASP A CA 1
ATOM 1471 C C . ASP A 1 183 ? 44.049 21.858 -44.254 1.00 74.56 183 ASP A C 1
ATOM 1473 O O . ASP A 1 183 ? 43.259 21.804 -43.307 1.00 74.56 183 ASP A O 1
ATOM 1477 N N . LYS A 1 184 ? 43.629 21.731 -45.520 1.00 77.62 184 LYS A N 1
ATOM 1478 C CA . LYS A 1 184 ? 42.217 21.514 -45.876 1.00 77.62 184 LYS A CA 1
ATOM 1479 C C . LYS A 1 184 ? 41.705 20.161 -45.402 1.00 77.62 184 LYS A C 1
ATOM 1481 O O . LYS A 1 184 ? 40.548 20.060 -45.006 1.00 77.62 184 LYS A O 1
ATOM 1486 N N . PHE A 1 185 ? 42.547 19.129 -45.423 1.00 79.56 185 PHE A N 1
ATOM 1487 C CA . PHE A 1 185 ? 42.184 17.801 -44.935 1.00 79.56 185 PHE A CA 1
ATOM 1488 C C . PHE A 1 185 ? 41.876 17.818 -43.430 1.00 79.56 185 PHE A C 1
ATOM 1490 O O . PHE A 1 185 ? 40.883 17.231 -43.003 1.00 79.56 185 PHE A O 1
ATOM 1497 N N . ILE A 1 186 ? 42.667 18.543 -42.630 1.00 81.06 186 ILE A N 1
ATOM 1498 C CA . ILE A 1 186 ? 42.424 18.700 -41.186 1.00 81.06 186 ILE A CA 1
ATOM 1499 C C . ILE A 1 186 ? 41.093 19.422 -40.923 1.00 81.06 186 ILE A C 1
ATOM 1501 O O . ILE A 1 186 ? 40.328 18.996 -40.055 1.00 81.06 186 ILE A O 1
ATOM 1505 N N . GLU A 1 187 ? 40.789 20.492 -41.662 1.00 82.81 187 GLU A N 1
ATOM 1506 C CA . GLU A 1 187 ? 39.511 21.210 -41.532 1.00 82.81 187 GLU A CA 1
ATOM 1507 C C . GLU A 1 187 ? 38.310 20.343 -41.941 1.00 82.81 187 GLU A C 1
ATOM 1509 O O . GLU A 1 187 ? 37.298 20.307 -41.236 1.00 82.81 187 GLU A O 1
ATOM 1514 N N . LEU A 1 188 ? 38.442 19.587 -43.034 1.00 84.50 188 LEU A N 1
ATOM 1515 C CA . LEU A 1 188 ? 37.433 18.639 -43.509 1.00 84.50 188 LEU A CA 1
ATOM 1516 C C . LEU A 1 188 ? 37.187 17.499 -42.518 1.00 84.50 188 LEU A C 1
ATOM 1518 O O . LEU A 1 188 ? 36.032 17.136 -42.294 1.00 84.50 188 LEU A O 1
ATOM 1522 N N . MET A 1 189 ? 38.240 16.966 -41.889 1.00 83.88 189 MET A N 1
ATOM 1523 C CA . MET A 1 189 ? 38.096 15.943 -40.850 1.00 83.88 189 MET A CA 1
ATOM 1524 C C . MET A 1 189 ? 37.327 16.486 -39.649 1.00 83.88 189 MET A C 1
ATOM 1526 O O . MET A 1 189 ? 36.376 15.848 -39.213 1.00 83.88 189 MET A O 1
ATOM 1530 N N . LYS A 1 190 ? 37.660 17.691 -39.167 1.00 86.06 190 LYS A N 1
ATOM 1531 C CA . LYS A 1 190 ? 36.926 18.323 -38.057 1.00 86.06 190 LYS A CA 1
ATOM 1532 C C . LYS A 1 190 ? 35.448 18.526 -38.390 1.00 86.06 190 LYS A C 1
ATOM 1534 O O . LYS A 1 190 ? 34.592 18.198 -37.577 1.00 86.06 190 LYS A O 1
ATOM 1539 N N . ALA A 1 191 ? 35.139 19.028 -39.586 1.00 85.00 191 ALA A N 1
ATOM 1540 C CA . ALA A 1 191 ? 33.757 19.232 -40.018 1.00 85.00 191 ALA A CA 1
ATOM 1541 C C . ALA A 1 191 ? 32.984 17.908 -40.149 1.00 85.00 191 ALA A C 1
ATOM 1543 O O . ALA A 1 191 ? 31.812 17.827 -39.778 1.00 85.00 191 ALA A O 1
ATOM 1544 N N . HIS A 1 192 ? 33.635 16.859 -40.657 1.00 87.56 192 HIS A N 1
ATOM 1545 C CA . HIS A 1 192 ? 33.054 15.521 -40.723 1.00 87.56 192 HIS A CA 1
ATOM 1546 C C . HIS A 1 192 ? 32.827 14.928 -39.326 1.00 87.56 192 HIS A C 1
ATOM 1548 O O . HIS A 1 192 ? 31.759 14.376 -39.066 1.00 87.56 192 HIS A O 1
ATOM 1554 N N . ASP A 1 193 ? 33.788 15.072 -38.415 1.00 86.06 193 ASP A N 1
ATOM 1555 C CA . ASP A 1 193 ? 33.677 14.580 -37.043 1.00 86.06 193 ASP A CA 1
ATOM 1556 C C . ASP A 1 193 ? 32.578 15.297 -36.259 1.00 86.06 193 ASP A C 1
ATOM 1558 O O . ASP A 1 193 ? 31.829 14.631 -35.543 1.00 86.06 193 ASP A O 1
ATOM 1562 N N . GLU A 1 194 ? 32.413 16.610 -36.446 1.00 88.50 194 GLU A N 1
ATOM 1563 C CA . GLU A 1 194 ? 31.300 17.369 -35.862 1.00 88.50 194 GLU A CA 1
ATOM 1564 C C . GLU A 1 194 ? 29.952 16.902 -36.444 1.00 88.50 194 GLU A C 1
ATOM 1566 O O . GLU A 1 194 ? 29.010 16.636 -35.701 1.00 88.50 194 GLU A O 1
ATOM 1571 N N . CYS A 1 195 ? 29.872 16.672 -37.761 1.00 86.81 195 CYS A N 1
ATOM 1572 C CA . CYS A 1 195 ? 28.672 16.116 -38.400 1.00 86.81 195 CYS A CA 1
ATOM 1573 C C . CYS A 1 195 ? 28.321 14.715 -37.861 1.00 86.81 195 CYS A C 1
ATOM 1575 O O . CYS A 1 195 ? 27.160 14.411 -37.577 1.00 86.81 195 CYS A O 1
ATOM 1577 N N . MET A 1 196 ? 29.327 13.855 -37.681 1.00 85.50 196 MET A N 1
ATOM 1578 C CA . MET A 1 196 ? 29.156 12.517 -37.113 1.00 85.50 196 MET A CA 1
ATOM 1579 C C . MET A 1 196 ? 28.821 12.550 -35.623 1.00 85.50 196 MET A C 1
ATOM 1581 O O . MET A 1 196 ? 28.100 11.676 -35.140 1.00 85.50 196 MET A O 1
ATOM 1585 N N . LYS A 1 197 ? 29.314 13.550 -34.889 1.00 86.06 197 LYS A N 1
ATOM 1586 C CA . LYS A 1 197 ? 28.985 13.777 -33.482 1.00 86.06 197 LYS A CA 1
ATOM 1587 C C . LYS A 1 197 ? 27.500 14.086 -33.307 1.00 86.06 197 LYS A C 1
ATOM 1589 O O . LYS A 1 197 ? 26.870 13.403 -32.509 1.00 86.06 197 LYS A O 1
ATOM 1594 N N . GLU A 1 198 ? 26.912 14.954 -34.133 1.00 79.38 198 GLU A N 1
ATOM 1595 C CA . GLU A 1 198 ? 25.453 15.190 -34.134 1.00 79.38 198 GLU A CA 1
ATOM 1596 C C . GLU A 1 198 ? 24.640 13.901 -34.377 1.00 79.38 198 GLU A C 1
ATOM 1598 O O . GLU A 1 198 ? 23.497 13.760 -33.942 1.00 79.38 198 GLU A O 1
ATOM 1603 N N . CYS A 1 199 ? 25.206 12.935 -35.103 1.00 79.94 199 CYS A N 1
ATOM 1604 C CA . CYS A 1 199 ? 24.575 11.635 -35.317 1.00 79.94 199 CYS A CA 1
ATOM 1605 C C . CYS A 1 199 ? 24.761 10.677 -34.137 1.00 79.94 199 CYS A C 1
ATOM 1607 O O . CYS A 1 199 ? 23.826 9.950 -33.808 1.00 79.94 199 CYS A O 1
ATOM 1609 N N . ARG A 1 200 ? 25.923 10.699 -33.475 1.00 78.81 200 ARG A N 1
ATOM 1610 C CA . ARG A 1 200 ? 26.164 9.946 -32.235 1.00 78.81 200 ARG A CA 1
ATOM 1611 C C . ARG A 1 200 ? 25.340 10.473 -31.063 1.00 78.81 200 ARG A C 1
ATOM 1613 O O . ARG A 1 200 ? 24.935 9.677 -30.228 1.00 78.81 200 ARG A O 1
ATOM 1620 N N . GLU A 1 201 ? 25.025 11.766 -31.036 1.00 82.75 201 GLU A N 1
ATOM 1621 C CA . GLU A 1 201 ? 24.120 12.364 -30.044 1.00 82.75 201 GLU A CA 1
ATOM 1622 C C . GLU A 1 201 ? 22.728 11.711 -30.062 1.00 82.75 201 GLU A C 1
ATOM 1624 O O . GLU A 1 201 ? 22.122 11.518 -29.012 1.00 82.75 201 GLU A O 1
ATOM 1629 N N . LYS A 1 202 ? 22.243 11.258 -31.227 1.00 78.12 202 LYS A N 1
ATOM 1630 C CA . LYS A 1 202 ? 20.973 10.510 -31.316 1.00 78.12 202 LYS A CA 1
ATOM 1631 C C . LYS A 1 202 ? 21.036 9.122 -30.676 1.00 78.12 202 LYS A C 1
ATOM 1633 O O . LYS A 1 202 ? 20.009 8.607 -30.252 1.00 78.12 202 LYS A O 1
ATOM 1638 N N . GLU A 1 203 ? 22.230 8.545 -30.587 1.00 84.50 203 GLU A N 1
ATOM 1639 C CA . GLU A 1 203 ? 22.506 7.249 -29.960 1.00 84.50 203 GLU A CA 1
ATOM 1640 C C . GLU A 1 203 ? 23.202 7.409 -28.598 1.00 84.50 203 GLU A C 1
ATOM 1642 O O . GLU A 1 203 ? 23.798 6.463 -28.082 1.00 84.50 203 GLU A O 1
ATOM 1647 N N . GLN A 1 204 ? 23.135 8.598 -27.986 1.00 84.44 204 GLN A N 1
ATOM 1648 C CA . GLN A 1 204 ? 23.823 8.890 -26.727 1.00 84.44 204 GLN A CA 1
ATOM 1649 C C . GLN A 1 204 ? 23.404 7.933 -25.604 1.00 84.44 204 GLN A C 1
ATOM 1651 O O . GLN A 1 204 ? 24.251 7.496 -24.830 1.00 84.44 204 GLN A O 1
ATOM 1656 N N . ARG A 1 205 ? 22.122 7.544 -25.551 1.00 81.94 205 ARG A N 1
ATOM 1657 C CA . ARG A 1 205 ? 21.632 6.538 -24.595 1.00 81.94 205 ARG A CA 1
ATOM 1658 C C . ARG A 1 205 ? 22.251 5.159 -24.848 1.00 81.94 205 ARG A C 1
ATOM 1660 O O . ARG A 1 205 ? 22.668 4.506 -23.899 1.00 81.94 205 ARG A O 1
ATOM 1667 N N . SER A 1 206 ? 22.355 4.740 -26.111 1.00 83.00 206 SER A N 1
ATOM 1668 C CA . SER A 1 206 ? 22.970 3.465 -26.506 1.00 83.00 206 SER A CA 1
ATOM 1669 C C . SER A 1 206 ? 24.460 3.421 -26.151 1.00 83.00 206 SER A C 1
ATOM 1671 O O . SER A 1 206 ? 24.949 2.424 -25.625 1.00 83.00 206 SER A O 1
ATOM 1673 N N . LEU A 1 207 ? 25.177 4.522 -26.397 1.00 84.88 207 LEU A N 1
ATOM 1674 C CA . LEU A 1 207 ? 26.583 4.685 -26.019 1.00 84.88 207 LEU A CA 1
ATOM 1675 C C . LEU A 1 207 ? 26.773 4.729 -24.496 1.00 84.88 207 LEU A C 1
ATOM 1677 O O . LEU A 1 207 ? 27.731 4.149 -23.990 1.00 84.88 207 LEU A O 1
ATOM 1681 N N . GLY A 1 208 ? 25.854 5.374 -23.772 1.00 86.94 208 GLY A N 1
ATOM 1682 C CA . GLY A 1 208 ? 25.829 5.384 -22.310 1.00 86.94 208 GLY A CA 1
ATOM 1683 C C . GLY A 1 208 ? 25.685 3.976 -21.738 1.00 86.94 208 GLY A C 1
ATOM 1684 O O . GLY A 1 208 ? 26.551 3.540 -20.989 1.00 86.94 208 GLY A O 1
ATOM 1685 N N . LEU A 1 209 ? 24.671 3.224 -22.178 1.00 85.75 209 LEU A N 1
ATOM 1686 C CA . LEU A 1 209 ? 24.457 1.834 -21.754 1.00 85.75 209 LEU A CA 1
ATOM 1687 C C . LEU A 1 209 ? 25.664 0.936 -22.059 1.00 85.75 209 LEU A C 1
ATOM 1689 O O . LEU A 1 209 ? 26.061 0.146 -21.209 1.00 85.75 209 LEU A O 1
ATOM 1693 N N . LEU A 1 210 ? 26.292 1.086 -23.232 1.00 88.31 210 LEU A N 1
ATOM 1694 C CA . LEU A 1 210 ? 27.536 0.374 -23.553 1.00 88.31 210 LEU A CA 1
ATOM 1695 C C . LEU A 1 210 ? 28.650 0.680 -22.549 1.00 88.31 210 LEU A C 1
ATOM 1697 O O . LEU A 1 210 ? 29.343 -0.233 -22.108 1.00 88.31 210 LEU A O 1
ATOM 1701 N N . SER A 1 211 ? 28.815 1.952 -22.181 1.00 90.75 211 SER A N 1
ATOM 1702 C CA . SER A 1 211 ? 29.810 2.348 -21.188 1.00 90.75 211 SER A CA 1
ATOM 1703 C C . SER A 1 211 ? 29.510 1.784 -19.800 1.00 90.75 211 SER A C 1
ATOM 1705 O O . SER A 1 211 ? 30.458 1.454 -19.093 1.00 90.75 211 SER A O 1
ATOM 1707 N N . GLU A 1 212 ? 28.243 1.706 -19.386 1.00 90.00 212 GLU A N 1
ATOM 1708 C CA . GLU A 1 212 ? 27.866 1.128 -18.089 1.00 90.00 212 GLU A CA 1
ATOM 1709 C C . GLU A 1 212 ? 28.105 -0.392 -18.073 1.00 90.00 212 GLU A C 1
ATOM 1711 O O . GLU A 1 212 ? 28.718 -0.911 -17.141 1.00 90.00 212 GLU A O 1
ATOM 1716 N N . ILE A 1 213 ? 27.725 -1.103 -19.143 1.00 88.75 213 ILE A N 1
ATOM 1717 C CA . ILE A 1 213 ? 27.967 -2.550 -19.291 1.00 88.75 213 ILE A CA 1
ATOM 1718 C C . ILE A 1 213 ? 29.464 -2.873 -19.234 1.00 88.75 213 ILE A C 1
ATOM 1720 O O . ILE A 1 213 ? 29.867 -3.823 -18.564 1.00 88.75 213 ILE A O 1
ATOM 1724 N N . ASP A 1 214 ? 30.297 -2.070 -19.898 1.00 89.19 214 ASP A N 1
ATOM 1725 C CA . ASP A 1 214 ? 31.746 -2.284 -19.945 1.00 89.19 214 ASP A CA 1
ATOM 1726 C C . ASP A 1 214 ? 32.410 -2.145 -18.565 1.00 89.19 214 ASP A C 1
ATOM 1728 O O . ASP A 1 214 ? 33.431 -2.784 -18.315 1.00 89.19 214 ASP A O 1
ATOM 1732 N N . LYS A 1 215 ? 31.810 -1.366 -17.656 1.00 90.06 215 LYS A N 1
ATOM 1733 C CA . LYS A 1 215 ? 32.279 -1.178 -16.276 1.00 90.06 215 LYS A CA 1
ATOM 1734 C C . LYS A 1 215 ? 31.850 -2.312 -15.332 1.00 90.06 215 LYS A C 1
ATOM 1736 O O . LYS A 1 215 ? 32.545 -2.559 -14.347 1.00 90.06 215 LYS A O 1
ATOM 1741 N N . LYS A 1 216 ? 30.743 -3.022 -15.610 1.00 88.19 216 LYS A N 1
ATOM 1742 C CA . LYS A 1 216 ? 30.137 -4.025 -14.701 1.00 88.19 216 LYS A CA 1
ATOM 1743 C C . LYS A 1 216 ? 31.146 -5.014 -14.119 1.00 88.19 216 LYS A C 1
ATOM 1745 O O . LYS A 1 216 ? 31.146 -5.252 -12.918 1.00 88.19 216 LYS A O 1
ATOM 1750 N N . ALA A 1 217 ? 32.010 -5.585 -14.959 1.00 86.25 217 ALA A N 1
ATOM 1751 C CA . ALA A 1 217 ? 32.940 -6.633 -14.540 1.00 86.25 217 ALA A CA 1
ATOM 1752 C C . ALA A 1 217 ? 33.912 -6.165 -13.443 1.00 86.25 217 ALA A C 1
ATOM 1754 O O . ALA A 1 217 ? 34.110 -6.878 -12.458 1.00 86.25 217 ALA A O 1
ATOM 1755 N N . ASP A 1 218 ? 34.471 -4.963 -13.591 1.00 88.94 218 ASP A N 1
ATOM 1756 C CA . ASP A 1 218 ? 35.431 -4.407 -12.637 1.00 88.94 218 ASP A CA 1
ATOM 1757 C C . ASP A 1 218 ? 34.742 -4.011 -11.325 1.00 88.94 218 ASP A C 1
ATOM 1759 O O . ASP A 1 218 ? 35.216 -4.359 -10.243 1.00 88.94 218 ASP A O 1
ATOM 1763 N N . PHE A 1 219 ? 33.580 -3.354 -11.396 1.00 89.25 219 PHE A N 1
ATOM 1764 C CA . PHE A 1 219 ? 32.841 -2.955 -10.194 1.00 89.25 219 PHE A CA 1
ATOM 1765 C C . PHE A 1 219 ? 32.226 -4.146 -9.451 1.00 89.25 219 PHE A C 1
ATOM 1767 O O . PHE A 1 219 ? 32.233 -4.156 -8.223 1.00 89.25 219 PHE A O 1
ATOM 1774 N N . TRP A 1 220 ? 31.756 -5.179 -10.155 1.00 91.75 220 TRP A N 1
ATOM 1775 C CA . TRP A 1 220 ? 31.276 -6.417 -9.535 1.00 91.75 220 TRP A CA 1
ATOM 1776 C C . TRP A 1 220 ? 32.388 -7.150 -8.789 1.00 91.75 220 TRP A C 1
ATOM 1778 O O . TRP A 1 220 ? 32.176 -7.674 -7.693 1.00 91.75 220 TRP A O 1
ATOM 1788 N N . LYS A 1 221 ? 33.593 -7.174 -9.365 1.00 90.75 221 LYS A N 1
ATOM 1789 C CA . LYS A 1 221 ? 34.771 -7.726 -8.700 1.00 90.75 221 LYS A CA 1
ATOM 1790 C C . LYS A 1 221 ? 35.077 -6.953 -7.414 1.00 90.75 221 LYS A C 1
ATOM 1792 O O . LYS A 1 221 ? 35.152 -7.574 -6.359 1.00 90.75 221 LYS A O 1
ATOM 1797 N N . ASN A 1 222 ? 35.171 -5.625 -7.489 1.00 84.00 222 ASN A N 1
ATOM 1798 C CA . ASN A 1 222 ? 35.443 -4.776 -6.324 1.00 84.00 222 ASN A CA 1
ATOM 1799 C C . ASN A 1 222 ? 34.363 -4.918 -5.242 1.00 84.00 222 ASN A C 1
ATOM 1801 O O . ASN A 1 222 ? 34.684 -5.042 -4.065 1.00 84.00 222 ASN A O 1
ATOM 1805 N N . PHE A 1 223 ? 33.088 -4.963 -5.639 1.00 84.62 223 PHE A N 1
ATOM 1806 C CA . PHE A 1 223 ? 31.969 -5.163 -4.723 1.00 84.62 223 PHE A CA 1
ATOM 1807 C C . PHE A 1 223 ? 32.104 -6.482 -3.948 1.00 84.62 223 PHE A C 1
ATOM 1809 O O . PHE A 1 223 ? 31.946 -6.497 -2.730 1.00 84.62 223 PHE A O 1
ATOM 1816 N N . ASN A 1 224 ? 32.448 -7.586 -4.625 1.00 85.31 224 ASN A N 1
ATOM 1817 C CA . ASN A 1 224 ? 32.666 -8.864 -3.942 1.00 85.31 224 ASN A CA 1
ATOM 1818 C C . ASN A 1 224 ? 33.930 -8.866 -3.081 1.00 85.31 224 ASN A C 1
ATOM 1820 O O . ASN A 1 224 ? 33.908 -9.452 -2.009 1.00 85.31 224 ASN A O 1
ATOM 1824 N N . GLU A 1 225 ? 35.005 -8.192 -3.495 1.00 84.19 225 GLU A N 1
ATOM 1825 C CA . GLU A 1 225 ? 36.206 -8.047 -2.662 1.00 84.19 225 GLU A CA 1
ATOM 1826 C C . GLU A 1 225 ? 35.910 -7.285 -1.359 1.00 84.19 225 GLU A C 1
ATOM 1828 O O . GLU A 1 225 ? 36.386 -7.688 -0.300 1.00 84.19 225 GLU A O 1
ATOM 1833 N N . VAL A 1 226 ? 35.084 -6.232 -1.411 1.00 74.69 226 VAL A N 1
ATOM 1834 C CA . VAL A 1 226 ? 34.614 -5.507 -0.217 1.00 74.69 226 VAL A CA 1
ATOM 1835 C C . VAL A 1 226 ? 33.709 -6.397 0.636 1.00 74.69 226 VAL A C 1
ATOM 1837 O O . VAL A 1 226 ? 33.929 -6.513 1.839 1.00 74.69 226 VAL A O 1
ATOM 1840 N N . LYS A 1 227 ? 32.735 -7.071 0.016 1.00 81.12 227 LYS A N 1
ATOM 1841 C CA . LYS A 1 227 ? 31.786 -7.951 0.710 1.00 81.12 227 LYS A CA 1
ATOM 1842 C C . LYS A 1 227 ? 32.477 -9.117 1.423 1.00 81.12 227 LYS A C 1
ATOM 1844 O O . LYS A 1 227 ? 32.171 -9.398 2.577 1.00 81.12 227 LYS A O 1
ATOM 1849 N N . ASP A 1 228 ? 33.395 -9.795 0.735 1.00 80.81 228 ASP A N 1
ATOM 1850 C CA . ASP A 1 228 ? 34.082 -10.986 1.243 1.00 80.81 228 ASP A CA 1
ATOM 1851 C C . ASP A 1 228 ? 35.262 -10.620 2.164 1.00 80.81 228 ASP A C 1
ATOM 1853 O O . ASP A 1 228 ? 35.631 -11.401 3.042 1.00 80.81 228 ASP A O 1
ATOM 1857 N N . GLY A 1 229 ? 35.878 -9.449 1.957 1.00 66.38 229 GLY A N 1
ATOM 1858 C CA . GLY A 1 229 ? 37.044 -8.983 2.709 1.00 66.38 229 GLY A CA 1
ATOM 1859 C C . GLY A 1 229 ? 36.725 -8.152 3.954 1.00 66.38 229 GLY A C 1
ATOM 1860 O O . GLY A 1 229 ? 37.532 -8.147 4.885 1.00 66.38 229 GLY A O 1
ATOM 1861 N N . LEU A 1 230 ? 35.583 -7.455 3.977 1.00 74.06 230 LEU A N 1
ATOM 1862 C CA . LEU A 1 230 ? 35.153 -6.588 5.078 1.00 74.06 230 LEU A CA 1
ATOM 1863 C C . LEU A 1 230 ? 33.807 -7.044 5.653 1.00 74.06 230 LEU A C 1
ATOM 1865 O O . LEU A 1 230 ? 33.781 -7.765 6.652 1.00 74.06 230 LEU A O 1
ATOM 1869 N N . SER A 1 231 ? 32.701 -6.620 5.043 1.00 72.75 231 SER A N 1
ATOM 1870 C CA . SER A 1 231 ? 31.340 -6.939 5.473 1.00 72.75 231 SER A CA 1
ATOM 1871 C C . SER A 1 231 ? 30.327 -6.656 4.361 1.00 72.75 231 SER A C 1
ATOM 1873 O O . SER A 1 231 ? 30.627 -5.974 3.375 1.00 72.75 231 SER A O 1
ATOM 1875 N N . LEU A 1 232 ? 29.105 -7.165 4.527 1.00 69.75 232 LEU A N 1
ATOM 1876 C CA . LEU A 1 232 ? 27.999 -6.853 3.626 1.00 69.75 232 LEU A CA 1
ATOM 1877 C C . LEU A 1 232 ? 27.588 -5.380 3.744 1.00 69.75 232 LEU A C 1
ATOM 1879 O O . LEU A 1 232 ? 27.322 -4.742 2.730 1.00 69.75 232 LEU A O 1
ATOM 1883 N N . GLU A 1 233 ? 27.599 -4.819 4.951 1.00 67.88 233 GLU A N 1
ATOM 1884 C CA . GLU A 1 233 ? 27.294 -3.411 5.191 1.00 67.88 233 GLU A CA 1
ATOM 1885 C C . GLU A 1 233 ? 28.271 -2.483 4.461 1.00 67.88 233 GLU A C 1
ATOM 1887 O O . GLU A 1 233 ? 27.842 -1.529 3.811 1.00 67.88 233 GLU A O 1
ATOM 1892 N N . ASP A 1 234 ? 29.568 -2.793 4.487 1.00 66.19 234 ASP A N 1
ATOM 1893 C CA . ASP A 1 234 ? 30.581 -2.033 3.744 1.00 66.19 234 ASP A CA 1
ATOM 1894 C C . ASP A 1 234 ? 30.377 -2.151 2.226 1.00 66.19 234 ASP A C 1
ATOM 1896 O O . ASP A 1 234 ? 30.566 -1.182 1.489 1.00 66.19 234 ASP A O 1
ATOM 1900 N N . ALA A 1 235 ? 29.938 -3.317 1.741 1.00 69.19 235 ALA A N 1
ATOM 1901 C CA . ALA A 1 235 ? 29.610 -3.505 0.331 1.00 69.19 235 ALA A CA 1
ATOM 1902 C C . ALA A 1 235 ? 28.365 -2.701 -0.080 1.00 69.19 235 ALA A C 1
ATOM 1904 O O . ALA A 1 235 ? 28.340 -2.121 -1.166 1.00 69.19 235 ALA A O 1
ATOM 1905 N N . LEU A 1 236 ? 27.355 -2.603 0.789 1.00 71.81 236 LEU A N 1
ATOM 1906 C CA . LEU A 1 236 ? 26.182 -1.756 0.565 1.00 71.81 236 LEU A CA 1
ATOM 1907 C C . LEU A 1 236 ? 26.555 -0.267 0.544 1.00 71.81 236 LEU A C 1
ATOM 1909 O O . LEU A 1 236 ? 26.060 0.464 -0.313 1.00 71.81 236 LEU A O 1
ATOM 1913 N N . VAL A 1 237 ? 27.465 0.182 1.416 1.00 72.38 237 VAL A N 1
ATOM 1914 C CA . VAL A 1 237 ? 28.019 1.547 1.356 1.00 72.38 237 VAL A CA 1
ATOM 1915 C C . VAL A 1 237 ? 28.746 1.765 0.030 1.00 72.38 237 VAL A C 1
ATOM 1917 O O . VAL A 1 237 ? 28.450 2.731 -0.673 1.00 72.38 237 VAL A O 1
ATOM 1920 N N . TYR A 1 238 ? 29.612 0.834 -0.372 1.00 70.12 238 TYR A N 1
ATOM 1921 C CA . TYR A 1 238 ? 30.292 0.901 -1.664 1.00 70.12 238 TYR A CA 1
ATOM 1922 C C . TYR A 1 238 ? 29.300 1.001 -2.831 1.00 70.12 238 TYR A C 1
ATOM 1924 O O . TYR A 1 238 ? 29.472 1.843 -3.708 1.00 70.12 238 TYR A O 1
ATOM 1932 N N . TRP A 1 239 ? 28.216 0.216 -2.816 1.00 80.44 239 TRP A N 1
ATOM 1933 C CA . TRP A 1 239 ? 27.140 0.331 -3.801 1.00 80.44 239 TRP A CA 1
ATOM 1934 C C . TRP A 1 239 ? 26.538 1.741 -3.844 1.00 80.44 239 TRP A C 1
ATOM 1936 O O . TRP A 1 239 ? 26.416 2.306 -4.929 1.00 80.44 239 TRP A O 1
ATOM 1946 N N . THR A 1 240 ? 26.222 2.344 -2.692 1.00 71.75 240 THR A N 1
ATOM 1947 C CA . THR A 1 240 ? 25.662 3.709 -2.651 1.00 71.75 240 THR A CA 1
ATOM 1948 C C . THR A 1 240 ? 26.603 4.780 -3.207 1.00 71.75 240 THR A C 1
ATOM 1950 O O . THR A 1 240 ? 26.135 5.813 -3.677 1.00 71.75 240 THR A O 1
ATOM 1953 N N . GLU A 1 241 ? 27.915 4.545 -3.191 1.00 76.56 241 GLU A N 1
ATOM 1954 C CA . GLU A 1 241 ? 28.900 5.466 -3.769 1.00 76.56 241 GLU A CA 1
ATOM 1955 C C . GLU A 1 241 ? 28.994 5.348 -5.295 1.00 76.56 241 GLU A C 1
ATOM 1957 O O . GLU A 1 241 ? 29.306 6.329 -5.971 1.00 76.56 241 GLU A O 1
ATOM 1962 N N . ILE A 1 242 ? 28.731 4.159 -5.847 1.00 79.69 242 ILE A N 1
ATOM 1963 C CA . ILE A 1 242 ? 28.936 3.863 -7.273 1.00 79.69 242 ILE A CA 1
ATOM 1964 C C . ILE A 1 242 ? 27.639 3.772 -8.076 1.00 79.69 242 ILE A C 1
ATOM 1966 O O . ILE A 1 242 ? 27.692 3.715 -9.301 1.00 79.69 242 ILE A O 1
ATOM 1970 N N . GLU A 1 243 ? 26.475 3.715 -7.430 1.00 79.00 243 GLU A N 1
ATOM 1971 C CA . GLU A 1 243 ? 25.204 3.424 -8.103 1.00 79.00 243 GLU A CA 1
ATOM 1972 C C . GLU A 1 243 ? 24.861 4.433 -9.219 1.00 79.00 243 GLU A C 1
ATOM 1974 O O . GLU A 1 243 ? 24.231 4.080 -10.221 1.00 79.00 243 GLU A O 1
ATOM 1979 N N . ASP A 1 244 ? 25.331 5.677 -9.103 1.00 80.94 244 ASP A N 1
ATOM 1980 C CA . ASP A 1 244 ? 25.167 6.724 -10.117 1.00 80.94 244 ASP A CA 1
ATOM 1981 C C . ASP A 1 244 ? 25.951 6.465 -11.414 1.00 80.94 244 ASP A C 1
ATOM 1983 O O . ASP A 1 244 ? 25.541 6.942 -12.473 1.00 80.94 244 ASP A O 1
ATOM 1987 N N . GLU A 1 245 ? 26.999 5.636 -11.375 1.00 83.00 245 GLU A N 1
ATOM 1988 C CA . GLU A 1 245 ? 27.722 5.167 -12.568 1.00 83.00 245 GLU A CA 1
ATOM 1989 C C . GLU A 1 245 ? 26.906 4.166 -13.405 1.00 83.00 245 GLU A C 1
ATOM 1991 O O . GLU A 1 245 ? 27.267 3.907 -14.552 1.00 83.00 245 GLU A O 1
ATOM 1996 N N . PHE A 1 246 ? 25.816 3.619 -12.851 1.00 86.81 246 PHE A N 1
ATOM 1997 C CA . PHE A 1 246 ? 24.937 2.616 -13.472 1.00 86.81 246 PHE A CA 1
ATOM 1998 C C . PHE A 1 246 ? 23.498 3.126 -13.632 1.00 86.81 246 PHE A C 1
ATOM 2000 O O . PHE A 1 246 ? 22.524 2.374 -13.525 1.00 86.81 246 PHE A O 1
ATOM 2007 N N . LYS A 1 247 ? 23.335 4.439 -13.816 1.00 86.25 247 LYS A N 1
ATOM 2008 C CA . LYS A 1 247 ? 22.026 5.094 -13.846 1.00 86.25 247 LYS A CA 1
ATOM 2009 C C . LYS A 1 247 ? 21.104 4.532 -14.933 1.00 86.25 247 LYS A C 1
ATOM 2011 O O . LYS A 1 247 ? 19.944 4.261 -14.636 1.00 86.25 247 LYS A O 1
ATOM 2016 N N . LEU A 1 248 ? 21.583 4.346 -16.164 1.00 84.00 248 LEU A N 1
ATOM 2017 C CA . LEU A 1 248 ? 20.737 3.888 -17.272 1.00 84.00 248 LEU A CA 1
ATOM 2018 C C . LEU A 1 248 ? 20.311 2.426 -17.098 1.00 84.00 248 LEU A C 1
ATOM 2020 O O . LEU A 1 248 ? 19.183 2.066 -17.438 1.00 84.00 248 LEU A O 1
ATOM 2024 N N . LEU A 1 249 ? 21.193 1.578 -16.561 1.00 84.12 249 LEU A N 1
ATOM 2025 C CA . LEU A 1 249 ? 20.853 0.197 -16.220 1.00 84.12 249 LEU A CA 1
ATOM 2026 C C . LEU A 1 249 ? 19.846 0.126 -15.067 1.00 84.12 249 LEU A C 1
ATOM 2028 O O . LEU A 1 249 ? 18.903 -0.661 -15.148 1.00 84.12 249 LEU A O 1
ATOM 2032 N N . ARG A 1 250 ? 19.982 0.986 -14.047 1.00 85.00 250 ARG A N 1
ATOM 2033 C CA . ARG A 1 250 ? 18.984 1.123 -12.972 1.00 85.00 250 ARG A CA 1
ATOM 2034 C C . ARG A 1 250 ? 17.624 1.559 -13.504 1.00 85.00 250 ARG A C 1
ATOM 2036 O O . ARG A 1 250 ? 16.624 0.951 -13.144 1.00 85.00 250 ARG A O 1
ATOM 2043 N N . GLU A 1 251 ? 17.581 2.567 -14.374 1.00 85.00 251 GLU A N 1
ATOM 2044 C CA . GLU A 1 251 ? 16.336 3.015 -15.016 1.00 85.00 251 GLU A CA 1
ATOM 2045 C C . GLU A 1 251 ? 15.671 1.869 -15.795 1.00 85.00 251 GLU A C 1
ATOM 2047 O O . GLU A 1 251 ? 14.472 1.643 -15.658 1.00 85.00 251 GLU A O 1
ATOM 2052 N N . ASN A 1 252 ? 16.443 1.092 -16.564 1.00 84.12 252 ASN A N 1
ATOM 2053 C CA . ASN A 1 252 ? 15.902 -0.057 -17.294 1.00 84.12 252 ASN A CA 1
ATOM 2054 C C . ASN A 1 252 ? 15.339 -1.143 -16.362 1.00 84.12 252 ASN A C 1
ATOM 2056 O O . ASN A 1 252 ? 14.296 -1.718 -16.667 1.00 84.12 252 ASN A O 1
ATOM 2060 N N . GLU A 1 253 ? 16.019 -1.440 -15.252 1.00 85.50 253 GLU A N 1
ATOM 2061 C CA . GLU A 1 253 ? 15.541 -2.431 -14.281 1.00 85.50 253 GLU A CA 1
ATOM 2062 C C . GLU A 1 253 ? 14.279 -1.938 -13.560 1.00 85.50 253 GLU A C 1
ATOM 2064 O O . GLU A 1 253 ? 13.325 -2.697 -13.433 1.00 85.50 253 GLU A O 1
ATOM 2069 N N . GLN A 1 254 ? 14.210 -0.658 -13.184 1.00 85.19 254 GLN A N 1
ATOM 2070 C CA . GLN A 1 254 ? 13.020 -0.056 -12.567 1.00 85.19 254 GLN A CA 1
ATOM 2071 C C . GLN A 1 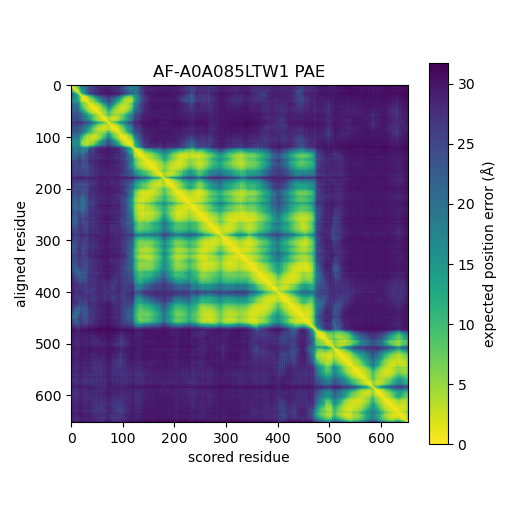254 ? 11.795 -0.106 -13.490 1.00 85.19 254 GLN A C 1
ATOM 2073 O O . GLN A 1 254 ? 10.693 -0.447 -13.053 1.00 85.19 254 GLN A O 1
ATOM 2078 N N . GLU A 1 255 ? 11.980 0.188 -14.778 1.00 83.12 255 GLU A N 1
ATOM 2079 C CA . GLU A 1 255 ? 10.917 0.044 -15.778 1.00 83.12 255 GLU A CA 1
ATOM 2080 C C . GLU A 1 255 ? 10.503 -1.424 -15.954 1.00 83.12 255 GLU A C 1
ATOM 2082 O O . GLU A 1 255 ? 9.319 -1.729 -16.109 1.00 83.12 255 GLU A O 1
ATOM 2087 N N . PHE A 1 256 ? 11.449 -2.363 -15.873 1.00 87.06 256 PHE A N 1
ATOM 2088 C CA . PHE A 1 256 ? 11.119 -3.783 -15.912 1.00 87.06 256 PHE A CA 1
ATOM 2089 C C . PHE A 1 256 ? 10.338 -4.228 -14.668 1.00 87.06 256 PHE A C 1
ATOM 2091 O O . PHE A 1 256 ? 9.353 -4.950 -14.799 1.00 87.06 256 PHE A O 1
ATOM 2098 N N . GLU A 1 257 ? 10.708 -3.769 -13.472 1.00 87.19 257 GLU A N 1
ATOM 2099 C CA . GLU A 1 257 ? 9.960 -4.034 -12.236 1.00 87.19 257 GLU A CA 1
ATOM 2100 C C . GLU A 1 257 ? 8.526 -3.494 -12.308 1.00 87.19 257 GLU A C 1
ATOM 2102 O O . GLU A 1 257 ? 7.598 -4.103 -11.769 1.00 87.19 257 GLU A O 1
ATOM 2107 N N . ARG A 1 258 ? 8.319 -2.369 -13.001 1.00 89.00 258 ARG A N 1
ATOM 2108 C CA . ARG A 1 258 ? 6.984 -1.839 -13.300 1.00 89.00 258 ARG A CA 1
ATOM 2109 C C . ARG A 1 258 ? 6.190 -2.781 -14.205 1.00 89.00 258 ARG A C 1
ATOM 2111 O O . ARG A 1 258 ? 5.036 -3.083 -13.910 1.00 89.00 258 ARG A O 1
ATOM 2118 N N . ILE A 1 259 ? 6.804 -3.304 -15.264 1.00 87.56 259 ILE A N 1
ATOM 2119 C CA . ILE A 1 259 ? 6.172 -4.307 -16.136 1.00 87.56 259 ILE A CA 1
ATOM 2120 C C . ILE A 1 259 ? 5.870 -5.589 -15.361 1.00 87.56 259 ILE A C 1
ATOM 2122 O O . ILE A 1 259 ? 4.793 -6.159 -15.511 1.00 87.56 259 ILE A O 1
ATOM 2126 N N . GLU A 1 260 ? 6.783 -6.031 -14.497 1.00 89.69 260 GLU A N 1
ATOM 2127 C CA . GLU A 1 260 ? 6.581 -7.181 -13.620 1.00 89.69 260 GLU A CA 1
ATOM 2128 C C . GLU A 1 260 ? 5.367 -6.971 -12.714 1.00 89.69 260 GLU A C 1
ATOM 2130 O O . GLU A 1 260 ? 4.488 -7.827 -12.661 1.00 89.69 260 GLU A O 1
ATOM 2135 N N . ARG A 1 261 ? 5.250 -5.805 -12.077 1.00 88.50 261 ARG A N 1
ATOM 2136 C CA . ARG A 1 261 ? 4.082 -5.424 -11.271 1.00 88.50 261 ARG A CA 1
ATOM 2137 C C . ARG A 1 261 ? 2.763 -5.470 -12.044 1.00 88.50 261 ARG A C 1
ATOM 2139 O O . ARG A 1 261 ? 1.731 -5.771 -11.437 1.00 88.50 261 ARG A O 1
ATOM 2146 N N . ILE A 1 262 ? 2.797 -5.173 -13.343 1.00 89.38 262 ILE A N 1
ATOM 2147 C CA . ILE A 1 262 ? 1.620 -5.157 -14.215 1.00 89.38 262 ILE A CA 1
ATOM 2148 C C . ILE A 1 262 ? 1.308 -6.527 -14.788 1.00 89.38 262 ILE A C 1
ATOM 2150 O O . ILE A 1 262 ? 0.134 -6.829 -14.895 1.00 89.38 262 ILE A O 1
ATOM 2154 N N . LEU A 1 263 ? 2.287 -7.344 -15.176 1.00 90.00 263 LEU A N 1
ATOM 2155 C CA . LEU A 1 263 ? 2.059 -8.589 -15.919 1.00 90.00 263 LEU A CA 1
ATOM 2156 C C . LEU A 1 263 ? 2.158 -9.842 -15.057 1.00 90.00 263 LEU A C 1
ATOM 2158 O O . LEU A 1 263 ? 1.462 -10.819 -15.334 1.00 90.00 263 LEU A O 1
ATOM 2162 N N . LYS A 1 264 ? 2.998 -9.843 -14.021 1.00 89.62 264 LYS A N 1
ATOM 2163 C CA . LYS A 1 264 ? 3.229 -11.034 -13.205 1.00 89.62 264 LYS A CA 1
ATOM 2164 C C . LYS A 1 264 ? 1.943 -11.432 -12.480 1.00 89.62 264 LYS A C 1
ATOM 2166 O O . LYS A 1 264 ? 1.397 -10.622 -11.727 1.00 89.62 264 LYS A O 1
ATOM 2171 N N . PRO A 1 265 ? 1.461 -12.674 -12.663 1.00 85.50 265 PRO A N 1
ATOM 2172 C CA . PRO A 1 265 ? 0.317 -13.167 -11.914 1.00 85.50 265 PRO A CA 1
ATOM 2173 C C . PRO A 1 265 ? 0.591 -13.150 -10.407 1.00 85.50 265 PRO A C 1
ATOM 2175 O O . PRO A 1 265 ? 1.639 -13.609 -9.948 1.00 85.50 265 PRO A O 1
ATOM 2178 N N . SER A 1 266 ? -0.375 -12.660 -9.639 1.00 82.62 266 SER A N 1
ATOM 2179 C CA . SER A 1 266 ? -0.290 -12.516 -8.184 1.00 82.62 266 SER A CA 1
ATOM 2180 C C . SER A 1 266 ? -1.529 -13.082 -7.476 1.00 82.62 266 SER A C 1
ATOM 2182 O O . SER A 1 266 ? -2.540 -13.395 -8.105 1.00 82.62 266 SER A O 1
ATOM 2184 N N . GLU A 1 267 ? -1.474 -13.225 -6.148 1.00 78.00 267 GLU A N 1
ATOM 2185 C CA . GLU A 1 267 ? -2.679 -13.544 -5.362 1.00 78.00 267 GLU A CA 1
ATOM 2186 C C . GLU A 1 267 ? -3.701 -12.396 -5.416 1.00 78.00 267 GLU A C 1
ATOM 2188 O O . GLU A 1 267 ? -4.901 -12.657 -5.502 1.00 78.00 267 GLU A O 1
ATOM 2193 N N . ALA A 1 268 ? -3.236 -11.144 -5.486 1.00 76.94 268 ALA A N 1
ATOM 2194 C CA . ALA A 1 268 ? -4.087 -9.978 -5.708 1.00 76.94 268 ALA A CA 1
ATOM 2195 C C . ALA A 1 268 ? -4.890 -10.084 -7.019 1.00 76.94 268 ALA A C 1
ATOM 2197 O O . ALA A 1 268 ? -6.069 -9.746 -7.058 1.00 76.94 268 ALA A O 1
ATOM 2198 N N . ASP A 1 269 ? -4.314 -10.659 -8.081 1.00 80.94 269 ASP A N 1
ATOM 2199 C CA . ASP A 1 269 ? -5.051 -10.903 -9.329 1.00 80.94 269 ASP A CA 1
ATOM 2200 C C . ASP A 1 269 ? -6.192 -11.917 -9.161 1.00 80.94 269 ASP A C 1
ATOM 2202 O O . ASP A 1 269 ? -7.220 -11.808 -9.830 1.00 80.94 269 ASP A O 1
ATOM 2206 N N . LYS A 1 270 ? -6.054 -12.902 -8.263 1.00 81.06 270 LYS A N 1
ATOM 2207 C CA . LYS A 1 270 ? -7.139 -13.857 -7.971 1.00 81.06 270 LYS A CA 1
ATOM 2208 C C . LYS A 1 270 ? -8.273 -13.199 -7.191 1.00 81.06 270 LYS A C 1
ATOM 2210 O O . LYS A 1 270 ? -9.444 -13.455 -7.488 1.00 81.06 270 LYS A O 1
ATOM 2215 N N . ASN A 1 271 ? -7.926 -12.351 -6.227 1.00 79.75 271 ASN A N 1
ATOM 2216 C CA . ASN A 1 271 ? -8.896 -11.561 -5.472 1.00 79.75 271 ASN A CA 1
ATOM 2217 C C . ASN A 1 271 ? -9.648 -10.618 -6.418 1.00 79.75 271 ASN A C 1
ATOM 2219 O O . ASN A 1 271 ? -10.874 -10.680 -6.496 1.00 79.75 271 ASN A O 1
ATOM 2223 N N . MET A 1 272 ? -8.912 -9.886 -7.257 1.00 84.44 272 MET A N 1
ATOM 2224 C CA . MET A 1 272 ? -9.457 -8.993 -8.279 1.00 84.44 272 MET A CA 1
ATOM 2225 C C . MET A 1 272 ? -10.372 -9.722 -9.273 1.00 84.44 272 MET A C 1
ATOM 2227 O O . MET A 1 272 ? -11.450 -9.229 -9.589 1.00 84.44 272 MET A O 1
ATOM 2231 N N . ARG A 1 273 ? -10.020 -10.936 -9.727 1.00 85.62 273 ARG A N 1
ATOM 2232 C CA . ARG A 1 273 ? -10.924 -11.753 -10.564 1.00 85.62 273 ARG A CA 1
ATOM 2233 C C . ARG A 1 273 ? -12.252 -12.043 -9.869 1.00 85.62 273 ARG A C 1
ATOM 2235 O O . ARG A 1 273 ? -13.301 -11.950 -10.501 1.00 85.62 273 ARG A O 1
ATOM 2242 N N . THR A 1 274 ? -12.204 -12.399 -8.588 1.00 84.50 274 THR A N 1
ATOM 2243 C CA . THR A 1 274 ? -13.404 -12.705 -7.795 1.00 84.50 274 THR A CA 1
ATOM 2244 C C . THR A 1 274 ? -14.274 -11.458 -7.627 1.00 84.50 274 THR A C 1
ATOM 2246 O O . THR A 1 274 ? -15.479 -11.511 -7.873 1.00 84.50 274 THR A O 1
ATOM 2249 N N . GLU A 1 275 ? -13.659 -10.321 -7.294 1.00 84.56 275 GLU A N 1
ATOM 2250 C CA . GLU A 1 275 ? -14.330 -9.022 -7.161 1.00 84.56 275 GLU A CA 1
ATOM 2251 C C . GLU A 1 275 ? -15.031 -8.610 -8.461 1.00 84.56 275 GLU A C 1
ATOM 2253 O O . GLU A 1 275 ? -16.227 -8.314 -8.452 1.00 84.56 275 GLU A O 1
ATOM 2258 N N . LEU A 1 276 ? -14.328 -8.672 -9.595 1.00 88.88 276 LEU A N 1
ATOM 2259 C CA . LEU A 1 276 ? -14.873 -8.288 -10.900 1.00 88.88 276 LEU A CA 1
ATOM 2260 C C . LEU A 1 276 ? -16.018 -9.211 -11.344 1.00 88.88 276 LEU A C 1
ATOM 2262 O O . LEU A 1 276 ? -17.027 -8.742 -11.875 1.00 88.88 276 LEU A O 1
ATOM 2266 N N . GLN A 1 277 ? -15.913 -10.521 -11.092 1.00 89.38 277 GLN A N 1
ATOM 2267 C CA . GLN A 1 277 ? -17.000 -11.468 -11.366 1.00 89.38 277 GLN A CA 1
ATOM 2268 C C . GLN A 1 277 ? -18.255 -11.155 -10.541 1.00 89.38 277 GLN A C 1
ATOM 2270 O O . GLN A 1 277 ? -19.376 -11.192 -11.067 1.00 89.38 277 GLN A O 1
ATOM 2275 N N . ASP A 1 278 ? -18.083 -10.806 -9.266 1.00 88.00 278 ASP A N 1
ATOM 2276 C CA . ASP A 1 278 ? -19.179 -10.386 -8.397 1.00 88.00 278 ASP A CA 1
ATOM 2277 C C . ASP A 1 278 ? -19.787 -9.048 -8.836 1.00 88.00 278 ASP A C 1
ATOM 2279 O O . ASP A 1 278 ? -21.014 -8.893 -8.804 1.00 88.00 278 ASP A O 1
ATOM 2283 N N . GLU A 1 279 ? -18.973 -8.087 -9.279 1.00 86.19 279 GLU A N 1
ATOM 2284 C CA . GLU A 1 279 ? -19.449 -6.814 -9.826 1.00 86.19 279 GLU A CA 1
ATOM 2285 C C . GLU A 1 279 ? -20.292 -7.007 -11.086 1.00 86.19 279 GLU A C 1
ATOM 2287 O O . GLU A 1 279 ? -21.399 -6.466 -11.170 1.00 86.19 279 GLU A O 1
ATOM 2292 N N . ILE A 1 280 ? -19.831 -7.841 -12.021 1.00 90.19 280 ILE A N 1
ATOM 2293 C CA . ILE A 1 280 ? -20.581 -8.194 -13.233 1.00 90.19 280 ILE A CA 1
ATOM 2294 C C . ILE A 1 280 ? -21.916 -8.839 -12.857 1.00 90.19 280 ILE A C 1
ATOM 2296 O O . ILE A 1 280 ? -22.972 -8.446 -13.357 1.00 90.19 280 ILE A O 1
ATOM 2300 N N . LYS A 1 281 ? -21.912 -9.797 -11.922 1.00 91.00 281 LYS A N 1
ATOM 2301 C CA . LYS A 1 281 ? -23.141 -10.453 -11.455 1.00 91.00 281 LYS A CA 1
ATOM 2302 C C . LYS A 1 281 ? -24.113 -9.456 -10.819 1.00 91.00 281 LYS A C 1
ATOM 2304 O O . LYS A 1 281 ? -25.311 -9.491 -11.111 1.00 91.00 281 LYS A O 1
ATOM 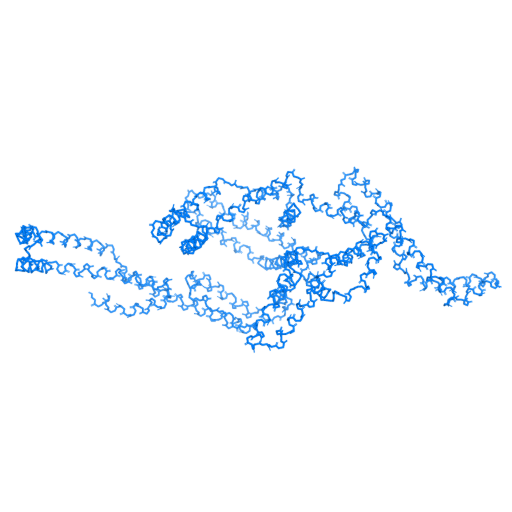2309 N N . LYS A 1 282 ? -23.616 -8.548 -9.974 1.00 88.31 282 LYS A N 1
ATOM 2310 C CA . LYS A 1 282 ? -24.419 -7.484 -9.350 1.00 88.31 282 LYS A CA 1
ATOM 2311 C C . LYS A 1 282 ? -24.996 -6.530 -10.398 1.00 88.31 282 LYS A C 1
ATOM 2313 O O . LYS A 1 282 ? -26.168 -6.170 -10.292 1.00 88.31 282 LYS A O 1
ATOM 2318 N N . ALA A 1 283 ? -24.210 -6.137 -11.399 1.00 87.62 283 ALA A N 1
ATOM 2319 C CA . ALA A 1 283 ? -24.659 -5.269 -12.485 1.00 87.62 283 ALA A CA 1
ATOM 2320 C C . ALA A 1 283 ? -25.769 -5.933 -13.314 1.00 87.62 283 ALA A C 1
ATOM 2322 O O . ALA A 1 283 ? -26.835 -5.339 -13.492 1.00 87.62 283 ALA A O 1
ATOM 2323 N N . ARG A 1 284 ? -25.588 -7.203 -13.699 1.00 87.50 284 ARG A N 1
ATOM 2324 C CA . ARG A 1 284 ? -26.601 -7.990 -14.420 1.00 87.50 284 ARG A CA 1
ATOM 2325 C C . ARG A 1 284 ? -27.902 -8.122 -13.647 1.00 87.50 284 ARG A C 1
ATOM 2327 O O . ARG A 1 284 ? -28.966 -7.911 -14.221 1.00 87.50 284 ARG A O 1
ATOM 2334 N N . ASN A 1 285 ? -27.829 -8.407 -12.347 1.00 88.44 285 ASN A N 1
ATOM 2335 C CA . ASN A 1 285 ? -29.016 -8.491 -11.496 1.00 88.44 285 ASN A CA 1
ATOM 2336 C C . ASN A 1 285 ? -29.752 -7.144 -11.425 1.00 88.44 285 ASN A C 1
ATOM 2338 O O . ASN A 1 285 ? -30.962 -7.098 -11.631 1.00 88.44 285 ASN A O 1
ATOM 2342 N N . LYS A 1 286 ? -29.030 -6.031 -11.230 1.00 85.62 286 LYS A N 1
ATOM 2343 C CA . LYS A 1 286 ? -29.627 -4.682 -11.246 1.00 85.62 286 LYS A CA 1
ATOM 2344 C C . LYS A 1 286 ? -30.286 -4.356 -12.586 1.00 85.62 286 LYS A C 1
ATOM 2346 O O . LYS A 1 286 ? -31.356 -3.748 -12.610 1.00 85.62 286 LYS A O 1
ATOM 2351 N N . CYS A 1 287 ? -29.672 -4.763 -13.694 1.00 82.88 287 CYS A N 1
ATOM 2352 C CA . CYS A 1 287 ? -30.249 -4.575 -15.019 1.00 82.88 287 CYS A CA 1
ATOM 2353 C C . CYS A 1 287 ? -31.485 -5.460 -15.247 1.00 82.88 287 CYS A C 1
ATOM 2355 O O . CYS A 1 287 ? -32.477 -4.972 -15.785 1.00 82.88 287 CYS A O 1
ATOM 2357 N N . ALA A 1 288 ? -31.476 -6.709 -14.770 1.00 84.88 288 ALA A N 1
ATOM 2358 C CA . ALA A 1 288 ? -32.624 -7.617 -14.821 1.00 84.88 288 ALA A CA 1
ATOM 2359 C C . ALA A 1 288 ? -33.816 -7.120 -13.979 1.00 84.88 288 ALA A C 1
ATOM 2361 O O . ALA A 1 288 ? -34.965 -7.307 -14.369 1.00 84.88 288 ALA A O 1
ATOM 2362 N N . GLU A 1 289 ? -33.556 -6.420 -12.872 1.00 87.06 289 GLU A N 1
ATOM 2363 C CA . GLU A 1 289 ? -34.568 -5.736 -12.050 1.00 87.06 289 GLU A CA 1
ATOM 2364 C C . GLU A 1 289 ? -35.116 -4.435 -12.679 1.00 87.06 289 GLU A C 1
ATOM 2366 O O . GLU A 1 289 ? -35.884 -3.713 -12.042 1.00 87.06 289 GLU A O 1
ATOM 2371 N N . GLY A 1 290 ? -34.710 -4.083 -13.905 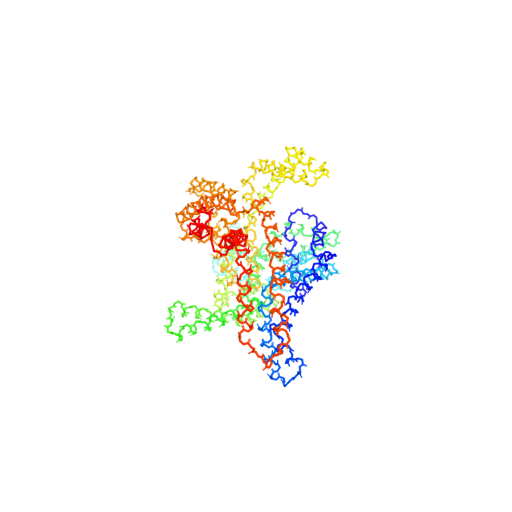1.00 79.62 290 GLY A N 1
ATOM 2372 C CA . GLY A 1 290 ? -35.149 -2.863 -14.590 1.00 79.62 290 GLY A CA 1
ATOM 2373 C C . GLY A 1 290 ? -34.449 -1.577 -14.128 1.00 79.62 290 GLY A C 1
ATOM 2374 O O . GLY A 1 290 ? -34.829 -0.490 -14.556 1.00 79.62 290 GLY A O 1
ATOM 2375 N N . LYS A 1 291 ? -33.403 -1.670 -13.294 1.00 83.50 291 LYS A N 1
ATOM 2376 C CA . LYS A 1 291 ? -32.607 -0.530 -12.789 1.00 83.50 291 LYS A CA 1
ATOM 2377 C C . LYS A 1 291 ? -31.298 -0.341 -13.571 1.00 83.50 291 LYS A C 1
ATOM 2379 O O . LYS A 1 291 ? -30.284 0.076 -13.010 1.00 83.50 291 LYS A O 1
ATOM 2384 N N . CYS A 1 292 ? -31.299 -0.675 -14.862 1.00 84.62 292 CYS A N 1
ATOM 2385 C CA . CYS A 1 292 ? -30.117 -0.583 -15.719 1.00 84.62 292 CYS A CA 1
ATOM 2386 C C . CYS A 1 292 ? -29.849 0.874 -16.121 1.00 84.62 292 CYS A C 1
ATOM 2388 O O . CYS A 1 292 ? -30.407 1.378 -17.097 1.00 84.62 292 CYS A O 1
ATOM 2390 N N . THR A 1 293 ? -29.021 1.578 -15.350 1.00 88.38 293 THR A N 1
ATOM 2391 C CA . THR A 1 293 ? -28.543 2.913 -15.731 1.00 88.38 293 THR A CA 1
ATOM 2392 C C . THR A 1 293 ? -27.312 2.805 -16.632 1.00 88.38 293 THR A C 1
ATOM 2394 O O . THR A 1 293 ? -26.604 1.797 -16.630 1.00 88.38 293 THR A O 1
ATOM 2397 N N . LYS A 1 294 ? -27.014 3.877 -17.377 1.00 85.88 294 LYS A N 1
ATOM 2398 C CA . LYS A 1 294 ? -25.806 3.967 -18.214 1.00 85.88 294 LYS A CA 1
ATOM 2399 C C . LYS A 1 294 ? -24.521 3.713 -17.412 1.00 85.88 294 LYS A C 1
ATOM 2401 O O . LYS A 1 294 ? -23.596 3.084 -17.925 1.00 85.88 294 LYS A O 1
ATOM 2406 N N . ASP A 1 295 ? -24.486 4.144 -16.153 1.00 84.56 295 ASP A N 1
ATOM 2407 C CA . ASP A 1 295 ? -23.343 3.938 -15.258 1.00 84.56 295 ASP A CA 1
ATOM 2408 C C . ASP A 1 295 ? -23.163 2.462 -14.891 1.00 84.56 295 ASP A C 1
ATOM 2410 O O . ASP A 1 295 ? -22.039 1.967 -14.879 1.00 84.56 295 ASP A O 1
ATOM 2414 N N . VAL A 1 296 ? -24.263 1.732 -14.657 1.00 84.88 296 VAL A N 1
ATOM 2415 C CA . VAL A 1 296 ? -24.224 0.288 -14.372 1.00 84.88 296 VAL A CA 1
ATOM 2416 C C . VAL A 1 296 ? -23.670 -0.480 -15.574 1.00 84.88 296 VAL A C 1
ATOM 2418 O O . VAL A 1 296 ? -22.758 -1.284 -15.403 1.00 84.88 296 VAL A O 1
ATOM 2421 N N . SER A 1 297 ? -24.142 -0.185 -16.790 1.00 83.12 297 SER A N 1
ATOM 2422 C CA . SER A 1 297 ? -23.639 -0.836 -18.010 1.00 83.12 297 SER A CA 1
ATOM 2423 C C . SER A 1 297 ? -22.179 -0.489 -18.318 1.00 83.12 297 SER A C 1
ATOM 2425 O O . SER A 1 297 ? -21.438 -1.327 -18.825 1.00 83.12 297 SER A O 1
ATOM 2427 N N . THR A 1 298 ? -21.743 0.737 -18.008 1.00 87.75 298 THR A N 1
ATOM 2428 C CA . THR A 1 298 ? -20.347 1.158 -18.219 1.00 87.75 298 THR A CA 1
ATOM 2429 C C . THR A 1 298 ? -19.405 0.449 -17.247 1.00 87.75 298 THR A C 1
ATOM 2431 O O . THR A 1 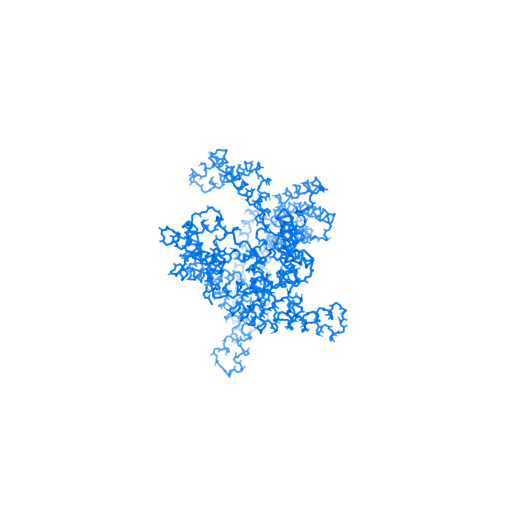298 ? -18.350 -0.018 -17.667 1.00 87.75 298 THR A O 1
ATOM 2434 N N . LYS A 1 299 ? -19.802 0.310 -15.973 1.00 85.62 299 LYS A N 1
ATOM 2435 C CA . LYS A 1 299 ? -19.039 -0.451 -14.972 1.00 85.62 299 LYS A CA 1
ATOM 2436 C C . LYS A 1 299 ? -18.961 -1.938 -15.309 1.00 85.62 299 LYS A C 1
ATOM 2438 O O . LYS A 1 299 ? -17.885 -2.510 -15.215 1.00 85.62 299 LYS A O 1
ATOM 2443 N N . GLU A 1 300 ? -20.065 -2.543 -15.753 1.00 87.62 300 GLU A N 1
ATOM 2444 C CA . GLU A 1 300 ? -20.065 -3.947 -16.189 1.00 87.62 300 GLU A CA 1
ATOM 2445 C C . GLU A 1 300 ? -19.100 -4.172 -17.359 1.00 87.62 300 GLU A C 1
ATOM 2447 O O . GLU A 1 300 ? -18.315 -5.117 -17.336 1.00 87.62 300 GLU A O 1
ATOM 2452 N N . LYS A 1 301 ? -19.121 -3.283 -18.362 1.00 89.75 301 LYS A N 1
ATOM 2453 C CA . LYS A 1 301 ? -18.196 -3.364 -19.496 1.00 89.75 301 LYS A CA 1
ATOM 2454 C C . LYS A 1 301 ? -16.740 -3.214 -19.053 1.00 89.75 301 LYS A C 1
ATOM 2456 O O . LYS A 1 301 ? -15.914 -4.029 -19.438 1.00 89.75 301 LYS A O 1
ATOM 2461 N N . TRP A 1 302 ? -16.441 -2.213 -18.227 1.00 91.62 302 TRP A N 1
ATOM 2462 C CA . TRP A 1 302 ? -15.091 -2.000 -17.704 1.00 91.62 302 TRP A CA 1
ATOM 2463 C C . TRP A 1 302 ? -14.577 -3.215 -16.920 1.00 91.62 302 TRP A C 1
ATOM 2465 O O . TRP A 1 302 ? -13.438 -3.627 -17.112 1.00 91.62 302 TRP A O 1
ATOM 2475 N N . ALA A 1 303 ? -15.431 -3.834 -16.096 1.00 89.94 303 ALA A N 1
ATOM 2476 C CA . ALA A 1 303 ? -15.071 -5.036 -15.351 1.00 89.94 303 ALA A CA 1
ATOM 2477 C C . ALA A 1 303 ? -14.806 -6.243 -16.268 1.00 89.94 303 ALA A C 1
ATOM 2479 O O . ALA A 1 303 ? -13.898 -7.028 -16.003 1.00 89.94 303 ALA A O 1
ATOM 2480 N N . HIS A 1 304 ? -15.565 -6.380 -17.361 1.00 91.06 304 HIS A N 1
ATOM 2481 C CA . HIS A 1 304 ? -15.314 -7.392 -18.388 1.00 91.06 304 HIS A CA 1
ATOM 2482 C C . HIS A 1 304 ? -13.984 -7.172 -19.117 1.00 91.06 304 HIS A C 1
ATOM 2484 O O . HIS A 1 304 ? -13.201 -8.115 -19.216 1.00 91.06 304 HIS A O 1
ATOM 2490 N N . ASP A 1 305 ? -13.727 -5.948 -19.582 1.00 92.19 305 ASP A N 1
ATOM 2491 C CA . ASP A 1 305 ? -12.494 -5.597 -20.294 1.00 92.19 305 ASP A CA 1
ATOM 2492 C C . ASP A 1 305 ? -11.267 -5.846 -19.387 1.00 92.19 305 ASP A C 1
ATOM 2494 O O . ASP A 1 305 ? -10.280 -6.441 -19.812 1.00 92.19 305 ASP A O 1
ATOM 2498 N N . LEU A 1 306 ? -11.352 -5.490 -18.098 1.00 92.69 306 LEU A N 1
ATOM 2499 C CA . LEU A 1 306 ? -10.273 -5.731 -17.137 1.00 92.69 306 LEU A CA 1
ATOM 2500 C C . LEU A 1 306 ? -10.064 -7.221 -16.823 1.00 92.69 306 LEU A C 1
ATOM 2502 O O . LEU A 1 306 ? -8.924 -7.665 -16.704 1.00 92.69 306 LEU A O 1
ATOM 2506 N N . LEU A 1 307 ? -11.132 -8.019 -16.710 1.00 92.69 307 LEU A N 1
ATOM 2507 C CA . LEU A 1 307 ? -10.996 -9.472 -16.554 1.00 92.69 307 LEU A CA 1
ATOM 2508 C C . LEU A 1 307 ? -10.232 -10.099 -17.723 1.00 92.69 307 LEU A C 1
ATOM 2510 O O . LEU A 1 307 ? -9.374 -10.949 -17.487 1.00 92.69 307 LEU A O 1
ATOM 2514 N N . GLU A 1 308 ? -10.505 -9.657 -18.952 1.00 92.62 308 GLU A N 1
ATOM 2515 C CA . GLU A 1 308 ? -9.798 -10.128 -20.145 1.00 92.62 308 GLU A CA 1
ATOM 2516 C C . GLU A 1 308 ? -8.296 -9.802 -20.077 1.00 92.62 308 GLU A C 1
ATOM 2518 O O . GLU A 1 308 ? -7.466 -10.674 -20.353 1.00 92.62 308 GLU A O 1
ATOM 2523 N N . GLU A 1 309 ? -7.924 -8.589 -19.643 1.00 93.25 309 GLU A N 1
ATOM 2524 C CA . GLU A 1 309 ? -6.514 -8.237 -19.414 1.00 93.25 309 GLU A CA 1
ATOM 2525 C C . GLU A 1 309 ? -5.874 -9.171 -18.367 1.00 93.25 309 GLU A C 1
ATOM 2527 O O . GLU A 1 309 ? -4.790 -9.716 -18.595 1.00 93.25 309 GLU A O 1
ATOM 2532 N N . ILE A 1 310 ? -6.557 -9.444 -17.243 1.00 91.31 310 ILE A N 1
ATOM 2533 C CA . ILE A 1 310 ? -6.035 -10.320 -16.176 1.00 91.31 310 ILE A CA 1
ATOM 2534 C C . ILE A 1 310 ? -5.881 -11.775 -16.644 1.00 91.31 310 ILE A C 1
ATOM 2536 O O . ILE A 1 310 ? -4.985 -12.491 -16.184 1.00 91.31 310 ILE A O 1
ATOM 2540 N N . GLU A 1 311 ? -6.756 -12.261 -17.520 1.00 89.62 311 GLU A N 1
ATOM 2541 C CA . GLU A 1 311 ? -6.674 -13.618 -18.071 1.00 89.62 311 GLU A CA 1
ATOM 2542 C C . GLU A 1 311 ? -5.447 -13.799 -18.970 1.00 89.62 311 GLU A C 1
ATOM 2544 O O . GLU A 1 311 ? -4.776 -14.829 -18.877 1.00 89.62 311 GLU A O 1
ATOM 2549 N N . LYS A 1 312 ? -5.088 -12.771 -19.749 1.00 92.00 312 LYS A N 1
ATOM 2550 C CA . LYS A 1 312 ? -3.931 -12.786 -20.658 1.00 92.00 312 LYS A CA 1
ATOM 2551 C C . LYS A 1 312 ? -2.579 -12.619 -19.946 1.00 92.00 312 LYS A C 1
ATOM 2553 O O . LYS A 1 312 ? -1.564 -13.081 -20.468 1.00 92.00 312 LYS A O 1
ATOM 2558 N N . LYS A 1 313 ? -2.540 -12.009 -18.749 1.00 90.75 313 LYS A N 1
ATOM 2559 C CA . LYS A 1 313 ? -1.311 -11.716 -17.968 1.00 90.75 313 LYS A CA 1
ATOM 2560 C C . LYS A 1 313 ? -0.273 -12.839 -17.964 1.00 90.75 313 LYS A C 1
ATOM 2562 O O . LYS A 1 313 ? 0.898 -12.593 -18.224 1.00 90.75 313 LYS A O 1
ATOM 2567 N N . SER A 1 314 ? -0.698 -14.069 -17.666 1.00 88.75 314 SER A N 1
ATOM 2568 C CA . SER A 1 314 ? 0.213 -15.206 -17.476 1.00 88.75 314 SER A CA 1
ATOM 2569 C C . SER A 1 314 ? 1.034 -15.526 -18.727 1.00 88.75 314 SER A C 1
ATOM 2571 O O . SER A 1 314 ? 2.234 -15.778 -18.619 1.00 88.75 314 SER A O 1
ATOM 2573 N N . ASP A 1 315 ? 0.401 -15.509 -19.900 1.00 89.88 315 ASP A N 1
ATOM 2574 C CA . ASP A 1 315 ? 1.061 -15.853 -21.162 1.00 89.88 315 ASP A CA 1
ATOM 2575 C C . ASP A 1 315 ? 2.027 -14.742 -21.586 1.00 89.88 315 ASP A C 1
ATOM 2577 O O . ASP A 1 315 ? 3.176 -15.007 -21.940 1.00 89.88 315 ASP A O 1
ATOM 2581 N N . PHE A 1 316 ? 1.599 -13.482 -21.468 1.00 92.31 316 PHE A N 1
ATOM 2582 C CA . PHE A 1 316 ? 2.456 -12.340 -21.783 1.00 92.31 316 PHE A CA 1
ATOM 2583 C C . PHE A 1 316 ? 3.618 -12.193 -20.802 1.00 92.31 316 PHE A C 1
ATOM 2585 O O . PHE A 1 316 ? 4.726 -11.895 -21.237 1.00 92.31 316 PHE A O 1
ATOM 2592 N N . TRP A 1 317 ? 3.406 -12.451 -19.509 1.00 94.38 317 TRP A N 1
ATOM 2593 C CA . TRP A 1 317 ? 4.479 -12.454 -18.516 1.00 94.38 317 TRP A CA 1
ATOM 2594 C C . TRP A 1 317 ? 5.540 -13.499 -18.844 1.00 94.38 317 TRP A C 1
ATOM 2596 O O . TRP A 1 317 ? 6.726 -13.178 -18.854 1.00 94.38 317 TRP A O 1
ATOM 2606 N N . LYS A 1 318 ? 5.120 -14.723 -19.185 1.00 92.12 318 LYS A N 1
ATOM 2607 C CA . LYS A 1 318 ? 6.041 -15.785 -19.596 1.00 92.12 318 LYS A CA 1
ATOM 2608 C C . LYS A 1 318 ? 6.890 -15.356 -20.796 1.00 92.12 318 LYS A C 1
ATOM 2610 O O . LYS A 1 318 ? 8.107 -15.484 -20.742 1.00 92.12 318 LYS A O 1
ATOM 2615 N N . ASN A 1 319 ? 6.272 -14.785 -21.830 1.00 90.00 319 ASN A N 1
ATOM 2616 C CA . ASN A 1 319 ? 7.002 -14.289 -23.000 1.00 90.00 319 ASN A CA 1
ATOM 2617 C C . ASN A 1 319 ? 7.973 -13.154 -22.631 1.00 90.00 319 ASN A C 1
ATOM 2619 O O . ASN A 1 319 ? 9.115 -13.154 -23.077 1.00 90.00 319 ASN A O 1
ATOM 2623 N N . THR A 1 320 ? 7.552 -12.207 -21.787 1.00 90.44 320 THR A N 1
ATOM 2624 C CA . THR A 1 320 ? 8.407 -11.106 -21.313 1.00 90.44 320 THR A CA 1
ATOM 2625 C C . THR A 1 320 ? 9.619 -11.622 -20.531 1.00 90.44 320 THR A C 1
ATOM 2627 O O . THR A 1 320 ? 10.724 -11.112 -20.715 1.00 90.44 320 THR A O 1
ATOM 2630 N N . GLN A 1 321 ? 9.436 -12.645 -19.688 1.00 90.00 321 GLN A N 1
ATOM 2631 C CA . GLN A 1 321 ? 10.538 -13.300 -18.979 1.00 90.00 321 GLN A CA 1
ATOM 2632 C C . GLN A 1 321 ? 11.481 -14.019 -19.943 1.00 90.00 321 GLN A C 1
ATOM 2634 O O . GLN A 1 321 ? 12.686 -13.822 -19.860 1.00 90.00 321 GLN A O 1
ATOM 2639 N N . GLU A 1 322 ? 10.948 -14.784 -20.897 1.00 86.56 322 GLU A N 1
ATOM 2640 C CA . GLU A 1 322 ? 11.764 -15.466 -21.908 1.00 86.56 322 GLU A CA 1
ATOM 2641 C C . GLU A 1 322 ? 12.599 -14.469 -22.728 1.00 86.56 322 GLU A C 1
ATOM 2643 O O . GLU A 1 322 ? 13.790 -14.696 -22.930 1.00 86.56 322 GLU A O 1
ATOM 2648 N N . VAL A 1 323 ? 12.022 -13.333 -23.140 1.00 84.12 323 VAL A N 1
ATOM 2649 C CA . VAL A 1 323 ? 12.765 -12.263 -23.830 1.00 84.12 323 VAL A CA 1
ATOM 2650 C C . VAL A 1 323 ? 13.863 -11.689 -22.934 1.00 84.12 323 VAL A C 1
ATOM 2652 O O . VAL A 1 323 ? 14.986 -11.496 -23.398 1.00 84.12 323 VAL A O 1
ATOM 2655 N N . ARG A 1 324 ? 13.575 -11.435 -21.653 1.00 85.44 324 ARG A N 1
ATOM 2656 C CA . ARG A 1 324 ? 14.577 -10.919 -20.711 1.00 85.44 324 ARG A CA 1
ATOM 2657 C C . ARG A 1 324 ? 15.739 -11.893 -20.524 1.00 85.44 324 ARG A C 1
ATOM 2659 O O . ARG A 1 324 ? 16.889 -11.463 -20.571 1.00 85.44 324 ARG A O 1
ATOM 2666 N N . ASP A 1 325 ? 15.429 -13.167 -20.311 1.00 80.75 325 ASP A N 1
ATOM 2667 C CA . ASP A 1 325 ? 16.404 -14.200 -19.962 1.00 80.75 325 ASP A CA 1
ATOM 2668 C C . ASP A 1 325 ? 17.261 -14.610 -21.167 1.00 80.75 325 ASP A C 1
ATOM 2670 O O . ASP A 1 325 ? 18.463 -14.827 -21.028 1.00 80.75 325 ASP A O 1
ATOM 2674 N N . VAL A 1 326 ? 16.658 -14.707 -22.358 1.00 75.69 326 VAL A N 1
ATOM 2675 C CA . VAL A 1 326 ? 17.348 -15.127 -23.591 1.00 75.69 326 VAL A CA 1
ATOM 2676 C C . VAL A 1 326 ? 18.069 -13.964 -24.271 1.00 75.69 326 VAL A C 1
ATOM 2678 O O . VAL A 1 326 ? 19.098 -14.177 -24.913 1.00 75.69 326 VAL A O 1
ATOM 2681 N N . MET A 1 327 ? 17.523 -12.749 -24.179 1.00 79.06 327 MET A N 1
ATOM 2682 C CA . MET A 1 327 ? 18.046 -11.573 -24.876 1.00 79.06 327 MET A CA 1
ATOM 2683 C C . MET A 1 327 ? 18.564 -10.539 -23.883 1.00 79.06 327 MET A C 1
ATOM 2685 O O . MET A 1 327 ? 19.762 -10.502 -23.612 1.00 79.06 327 MET A O 1
ATOM 2689 N N . SER A 1 328 ? 17.693 -9.665 -23.372 1.00 78.69 328 SER A N 1
ATOM 2690 C CA . SER A 1 328 ? 18.082 -8.632 -22.415 1.00 78.69 328 SER A CA 1
ATOM 2691 C C . SER A 1 328 ? 16.885 -7.918 -21.785 1.00 78.69 328 SER A C 1
ATOM 2693 O O . SER A 1 328 ? 15.782 -7.909 -22.337 1.00 78.69 328 SER A O 1
ATOM 2695 N N . THR A 1 329 ? 17.115 -7.216 -20.666 1.00 81.38 329 THR A N 1
ATOM 2696 C CA . THR A 1 329 ? 16.118 -6.305 -20.076 1.00 81.38 329 THR A CA 1
ATOM 2697 C C . THR A 1 329 ? 15.655 -5.251 -21.087 1.00 81.38 329 THR A C 1
ATOM 2699 O O . THR A 1 329 ? 14.465 -4.976 -21.174 1.00 81.38 329 THR A O 1
ATOM 2702 N N . LEU A 1 330 ? 16.559 -4.699 -21.906 1.00 78.25 330 LEU A N 1
ATOM 2703 C CA . LEU A 1 330 ? 16.207 -3.691 -22.913 1.00 78.25 330 LEU A CA 1
ATOM 2704 C C . LEU A 1 330 ? 15.251 -4.251 -23.976 1.00 78.25 330 LEU A C 1
ATOM 2706 O O . LEU A 1 330 ? 14.323 -3.556 -24.383 1.00 78.25 330 LEU A O 1
ATOM 2710 N N . ASP A 1 331 ? 15.456 -5.491 -24.414 1.00 80.38 331 ASP A N 1
ATOM 2711 C CA . ASP A 1 331 ? 14.565 -6.140 -25.379 1.00 80.38 331 ASP A CA 1
ATOM 2712 C C . ASP A 1 331 ? 13.205 -6.456 -24.759 1.00 80.38 331 ASP A C 1
ATOM 2714 O O . ASP A 1 331 ? 12.182 -6.284 -25.416 1.00 80.38 331 ASP A O 1
ATOM 2718 N N . ALA A 1 332 ? 13.165 -6.818 -23.475 1.00 83.44 332 ALA A N 1
ATOM 2719 C CA . ALA A 1 332 ? 11.906 -7.000 -22.763 1.00 83.44 332 ALA A CA 1
ATOM 2720 C C . ALA A 1 332 ? 11.122 -5.681 -22.621 1.00 83.44 332 ALA A C 1
ATOM 2722 O O . ALA A 1 332 ? 9.900 -5.674 -22.769 1.00 83.44 332 ALA A O 1
ATOM 2723 N N . LEU A 1 333 ? 11.813 -4.550 -22.418 1.00 81.31 333 LEU A N 1
ATOM 2724 C CA . LEU A 1 333 ? 11.193 -3.220 -22.456 1.00 81.31 333 LEU A CA 1
ATOM 2725 C C . LEU A 1 333 ? 10.633 -2.896 -23.848 1.00 81.31 333 LEU A C 1
ATOM 2727 O O . LEU A 1 333 ? 9.533 -2.360 -23.956 1.00 81.31 333 LEU A O 1
ATOM 2731 N N . VAL A 1 334 ? 11.361 -3.228 -24.920 1.00 81.50 334 VAL A N 1
ATOM 2732 C CA . VAL A 1 334 ? 10.870 -3.047 -26.297 1.00 81.50 334 VAL A CA 1
ATOM 2733 C C . VAL A 1 334 ? 9.643 -3.921 -26.547 1.00 81.50 334 VAL A C 1
ATOM 2735 O O . VAL A 1 334 ? 8.627 -3.406 -27.005 1.00 81.50 334 VAL A O 1
ATOM 2738 N N . TYR A 1 335 ? 9.688 -5.197 -26.168 1.00 80.88 335 TYR A N 1
ATOM 2739 C CA . TYR A 1 335 ? 8.546 -6.103 -26.268 1.00 80.88 335 TYR A CA 1
ATOM 2740 C C . TYR A 1 335 ? 7.323 -5.549 -25.526 1.00 80.88 335 TYR A C 1
ATOM 2742 O O . TYR A 1 335 ? 6.234 -5.497 -26.093 1.00 80.88 335 TYR A O 1
ATOM 2750 N N . TRP A 1 336 ? 7.507 -5.017 -24.311 1.00 88.69 336 TRP A N 1
ATOM 2751 C CA . TRP A 1 336 ? 6.441 -4.324 -23.587 1.00 88.69 336 TRP A CA 1
ATOM 2752 C C . TRP A 1 336 ? 5.829 -3.176 -24.392 1.00 88.69 336 TRP A C 1
ATOM 2754 O O . TRP A 1 336 ? 4.607 -3.068 -24.447 1.00 88.69 336 TRP A O 1
ATOM 2764 N N . THR A 1 337 ? 6.630 -2.346 -25.070 1.00 82.94 337 THR A N 1
ATOM 2765 C CA . THR A 1 337 ? 6.077 -1.253 -25.894 1.00 82.94 337 THR A CA 1
ATOM 2766 C C . THR A 1 337 ? 5.184 -1.734 -27.036 1.00 82.94 337 THR A C 1
ATOM 2768 O O . THR A 1 337 ? 4.281 -0.997 -27.431 1.00 82.94 337 THR A O 1
ATOM 2771 N N . GLU A 1 338 ? 5.397 -2.953 -27.535 1.00 83.88 338 GLU A N 1
ATOM 2772 C CA . GLU A 1 338 ? 4.588 -3.559 -28.597 1.00 83.88 338 GLU A CA 1
ATOM 2773 C C . GLU A 1 338 ? 3.267 -4.127 -28.064 1.00 83.88 338 GLU A C 1
ATOM 2775 O O . GLU A 1 338 ? 2.247 -4.048 -28.747 1.00 83.88 338 GLU A O 1
ATOM 2780 N N . ILE A 1 339 ? 3.267 -4.660 -26.838 1.00 87.44 339 ILE A N 1
ATOM 2781 C CA . ILE A 1 339 ? 2.101 -5.338 -26.246 1.00 87.44 339 ILE A CA 1
ATOM 2782 C C . ILE A 1 339 ? 1.310 -4.478 -25.256 1.00 87.44 339 ILE A C 1
ATOM 2784 O O . ILE A 1 339 ? 0.211 -4.860 -24.870 1.00 87.44 339 ILE A O 1
ATOM 2788 N N . ARG A 1 340 ? 1.839 -3.326 -24.821 1.00 86.75 340 ARG A N 1
ATOM 2789 C CA . ARG A 1 340 ? 1.237 -2.488 -23.764 1.00 86.75 340 ARG A CA 1
ATOM 2790 C C . ARG A 1 340 ? -0.216 -2.109 -24.054 1.00 86.75 340 ARG A C 1
ATOM 2792 O O . ARG A 1 340 ? -1.007 -1.958 -23.129 1.00 86.75 340 ARG A O 1
ATOM 2799 N N . ASP A 1 341 ? -0.579 -1.965 -25.326 1.00 86.94 341 ASP A N 1
ATOM 2800 C CA . ASP A 1 341 ? -1.943 -1.622 -25.731 1.00 86.94 341 ASP A CA 1
ATOM 2801 C C . ASP A 1 341 ? -2.985 -2.721 -25.440 1.00 86.94 341 ASP A C 1
ATOM 2803 O O . ASP A 1 341 ? -4.180 -2.418 -25.446 1.00 86.94 341 ASP A O 1
ATOM 2807 N N . GLU A 1 342 ? -2.551 -3.951 -25.149 1.00 88.38 342 GLU A N 1
ATOM 2808 C CA . GLU A 1 342 ? -3.395 -5.056 -24.666 1.00 88.38 342 GLU A CA 1
ATOM 2809 C C . GLU A 1 342 ? -3.698 -4.961 -23.158 1.00 88.38 342 GLU A C 1
ATOM 2811 O O . GLU A 1 342 ? -4.552 -5.692 -22.670 1.00 88.38 342 GLU A O 1
ATOM 2816 N N . PHE A 1 343 ? -3.015 -4.075 -22.420 1.00 92.12 343 PHE A N 1
ATOM 2817 C CA . PHE A 1 343 ? -3.100 -3.933 -20.958 1.00 92.12 343 PHE A CA 1
ATOM 2818 C C . PHE A 1 343 ? -3.420 -2.491 -20.535 1.00 92.12 343 PHE A C 1
ATOM 2820 O O . PHE A 1 343 ? -2.874 -1.970 -19.561 1.00 92.12 343 PHE A O 1
ATOM 2827 N N . LYS A 1 344 ? -4.258 -1.793 -21.309 1.00 90.75 344 LYS A N 1
ATOM 2828 C CA . LYS A 1 344 ? -4.522 -0.354 -21.136 1.00 90.75 344 LYS A CA 1
ATOM 2829 C C . LYS A 1 344 ? -5.119 -0.022 -19.778 1.00 90.75 344 LYS A C 1
ATOM 2831 O O . LYS A 1 344 ? -4.763 1.012 -19.212 1.00 90.75 344 LYS A O 1
ATOM 2836 N N . ILE A 1 345 ? -6.030 -0.852 -19.271 1.00 90.69 345 ILE A N 1
ATOM 2837 C CA . ILE A 1 345 ? -6.685 -0.595 -17.989 1.00 90.69 345 ILE A CA 1
ATOM 2838 C C . ILE A 1 345 ? -5.674 -0.789 -16.863 1.00 90.69 345 ILE A C 1
ATOM 2840 O O . ILE A 1 345 ? -5.519 0.115 -16.042 1.00 90.69 345 ILE A O 1
ATOM 2844 N N . LEU A 1 346 ? -4.952 -1.911 -16.844 1.00 90.62 346 LEU A N 1
ATOM 2845 C CA . LEU A 1 346 ? -3.933 -2.177 -15.826 1.00 90.62 346 LEU A CA 1
ATOM 2846 C C . LEU A 1 346 ? -2.800 -1.143 -15.849 1.00 90.62 346 LEU A C 1
ATOM 2848 O O . LEU A 1 346 ? -2.425 -0.637 -14.796 1.00 90.62 346 LEU A O 1
ATOM 2852 N N . GLU A 1 347 ? -2.317 -0.760 -17.032 1.00 89.50 347 GLU A N 1
ATOM 2853 C CA . GLU A 1 347 ? -1.312 0.297 -17.206 1.00 89.50 347 GLU A CA 1
ATOM 2854 C C . GLU A 1 347 ? -1.809 1.640 -16.650 1.00 89.50 347 GLU A C 1
ATOM 2856 O O . GLU A 1 347 ? -1.070 2.361 -15.974 1.00 89.50 347 GLU A O 1
ATOM 2861 N N . GLN A 1 348 ? -3.078 1.979 -16.900 1.00 90.94 348 GLN A N 1
ATOM 2862 C CA . GLN A 1 348 ? -3.686 3.195 -16.371 1.00 90.94 348 GLN A CA 1
ATOM 2863 C C . GLN A 1 348 ? -3.833 3.147 -14.845 1.00 90.94 348 GLN A C 1
ATOM 2865 O O . GLN A 1 348 ? -3.545 4.149 -14.190 1.00 90.94 348 GLN A O 1
ATOM 2870 N N . GLN A 1 349 ? -4.268 2.020 -14.273 1.00 89.75 349 GLN A N 1
ATOM 2871 C CA . GLN A 1 349 ? -4.392 1.869 -12.820 1.00 89.75 349 GLN A CA 1
ATOM 2872 C C . GLN A 1 349 ? -3.026 1.912 -12.129 1.00 89.75 349 GLN A C 1
ATOM 2874 O O . GLN A 1 349 ? -2.882 2.607 -11.126 1.00 89.75 349 GLN A O 1
ATOM 2879 N N . GLU A 1 350 ? -2.007 1.258 -12.696 1.00 90.81 350 GLU A N 1
ATOM 2880 C CA . GLU A 1 350 ? -0.640 1.315 -12.169 1.00 90.81 350 GLU A CA 1
ATOM 2881 C C . GLU A 1 350 ? -0.103 2.747 -12.206 1.00 90.81 350 GLU A C 1
ATOM 2883 O O . GLU A 1 350 ? 0.480 3.210 -11.232 1.00 90.81 350 GLU A O 1
ATOM 2888 N N . LYS A 1 351 ? -0.374 3.498 -13.279 1.00 89.69 351 LYS A N 1
ATOM 2889 C CA . LYS A 1 351 ? 0.015 4.909 -13.356 1.00 89.69 351 LYS A CA 1
ATOM 2890 C C . LYS A 1 351 ? -0.659 5.765 -12.278 1.00 89.69 351 LYS A C 1
ATOM 2892 O O . LYS A 1 351 ? 0.004 6.586 -11.652 1.00 89.69 351 LYS A O 1
ATOM 2897 N N . ILE A 1 352 ? -1.965 5.588 -12.054 1.00 88.25 352 ILE A N 1
ATOM 2898 C CA . ILE A 1 352 ? -2.690 6.321 -11.001 1.00 88.25 352 ILE A CA 1
ATOM 2899 C C . ILE A 1 352 ? -2.102 5.987 -9.626 1.00 88.25 352 ILE A C 1
ATOM 2901 O O . ILE A 1 352 ? -1.892 6.883 -8.809 1.00 88.25 352 ILE A O 1
ATOM 2905 N N . TYR A 1 353 ? -1.808 4.709 -9.390 1.00 90.44 353 TYR A N 1
ATOM 2906 C CA . TYR A 1 353 ? -1.163 4.247 -8.171 1.00 90.44 353 TYR A CA 1
ATOM 2907 C C . TYR A 1 353 ? 0.232 4.860 -7.987 1.00 90.44 353 TYR A C 1
ATOM 2909 O O . TYR A 1 353 ? 0.529 5.368 -6.911 1.00 90.44 353 TYR A O 1
ATOM 2917 N N . GLU A 1 354 ? 1.075 4.882 -9.021 1.00 88.56 354 GLU A N 1
ATOM 2918 C CA . GLU A 1 354 ? 2.414 5.483 -8.965 1.00 88.56 354 GLU A CA 1
ATOM 2919 C C . GLU A 1 354 ? 2.350 6.993 -8.686 1.00 88.56 354 GLU A C 1
ATOM 2921 O O . GLU A 1 354 ? 3.074 7.491 -7.821 1.00 88.56 354 GLU A O 1
ATOM 2926 N N . ASP A 1 355 ? 1.430 7.712 -9.336 1.00 87.56 355 ASP A N 1
ATOM 2927 C CA . ASP A 1 355 ? 1.195 9.141 -9.095 1.00 87.56 355 ASP A CA 1
ATOM 2928 C C . ASP A 1 355 ? 0.732 9.412 -7.650 1.00 87.56 355 ASP A C 1
ATOM 2930 O O . ASP A 1 355 ? 1.109 10.415 -7.037 1.00 87.56 355 ASP A O 1
ATOM 2934 N N . ALA A 1 356 ? -0.097 8.530 -7.092 1.00 87.31 356 ALA A N 1
ATOM 2935 C CA . ALA A 1 356 ? -0.562 8.605 -5.711 1.00 87.31 356 ALA A CA 1
ATOM 2936 C C . ALA A 1 356 ? 0.559 8.301 -4.705 1.00 87.31 356 ALA A C 1
ATOM 2938 O O . ALA A 1 356 ? 0.787 9.075 -3.772 1.00 87.31 356 ALA A O 1
ATOM 2939 N N . MET A 1 357 ? 1.324 7.237 -4.943 1.00 85.06 357 MET A N 1
ATOM 2940 C CA . MET A 1 357 ? 2.493 6.859 -4.150 1.00 85.06 357 MET A CA 1
ATOM 2941 C C . MET A 1 357 ? 3.552 7.961 -4.136 1.00 85.06 357 MET A C 1
ATOM 2943 O O . MET A 1 357 ? 4.111 8.267 -3.083 1.00 85.06 357 MET A O 1
ATOM 2947 N N . ALA A 1 358 ? 3.788 8.615 -5.276 1.00 85.62 358 ALA A N 1
ATOM 2948 C CA . ALA A 1 358 ? 4.707 9.745 -5.376 1.00 85.62 358 ALA A CA 1
ATOM 2949 C C . ALA A 1 358 ? 4.276 10.936 -4.505 1.00 85.62 358 ALA A C 1
ATOM 2951 O O . ALA A 1 358 ? 5.129 11.619 -3.944 1.00 85.62 358 ALA A O 1
ATOM 2952 N N . LYS A 1 359 ? 2.966 11.172 -4.353 1.00 85.06 359 LYS A N 1
ATOM 2953 C CA . LYS A 1 359 ? 2.428 12.228 -3.476 1.00 85.06 359 LYS A CA 1
ATOM 2954 C C . LYS A 1 359 ? 2.490 11.864 -1.996 1.00 85.06 359 LYS A C 1
ATOM 2956 O O . LYS A 1 359 ? 2.628 12.749 -1.157 1.00 85.06 359 LYS A O 1
ATOM 2961 N N . LEU A 1 360 ? 2.351 10.581 -1.674 1.00 82.50 360 LEU A N 1
ATOM 2962 C CA . LEU A 1 360 ? 2.413 10.088 -0.300 1.00 82.50 360 LEU A CA 1
ATOM 2963 C C . LEU A 1 360 ? 3.852 10.010 0.219 1.00 82.50 360 LEU A C 1
ATOM 2965 O O . LEU A 1 360 ? 4.107 10.316 1.385 1.00 82.50 360 LEU A O 1
ATOM 2969 N N . ARG A 1 361 ? 4.808 9.666 -0.648 1.00 82.62 361 ARG A N 1
ATOM 2970 C CA . ARG A 1 361 ? 6.223 9.532 -0.292 1.00 82.62 361 ARG A CA 1
ATOM 2971 C C . ARG A 1 361 ? 6.765 10.822 0.331 1.00 82.62 361 ARG A C 1
ATOM 2973 O O . ARG A 1 361 ? 6.568 11.911 -0.206 1.00 82.62 361 ARG A O 1
ATOM 2980 N N . LEU A 1 362 ? 7.456 10.705 1.464 1.00 78.44 362 LEU A N 1
ATOM 2981 C CA . LEU A 1 362 ? 8.173 11.831 2.068 1.00 78.44 362 LEU A CA 1
ATOM 2982 C C . LEU A 1 362 ? 9.423 12.175 1.248 1.00 78.44 362 LEU A C 1
ATOM 2984 O O . LEU A 1 362 ? 10.149 11.278 0.805 1.00 78.44 362 LEU A O 1
ATOM 2988 N N . THR A 1 363 ? 9.696 13.467 1.061 1.00 76.94 363 THR A N 1
ATOM 2989 C CA . THR A 1 363 ? 10.962 13.923 0.475 1.00 76.94 363 THR A CA 1
ATOM 2990 C C . THR A 1 363 ? 12.112 13.784 1.475 1.00 76.94 363 THR A C 1
ATOM 2992 O O . THR A 1 363 ? 11.903 13.610 2.677 1.00 76.94 363 THR A O 1
ATOM 2995 N N . LYS A 1 364 ? 13.360 13.889 0.998 1.00 73.12 364 LYS A N 1
ATOM 2996 C CA . LYS A 1 364 ? 14.545 13.863 1.875 1.00 73.12 364 LYS A CA 1
ATOM 2997 C C . LYS A 1 364 ? 14.490 14.975 2.929 1.00 73.12 364 LYS A C 1
ATOM 2999 O O . LYS A 1 364 ? 14.858 14.751 4.079 1.00 73.12 364 LYS A O 1
ATOM 3004 N N . GLU A 1 365 ? 13.997 16.153 2.551 1.00 73.31 365 GLU A N 1
ATOM 3005 C CA . GLU A 1 365 ? 13.830 17.297 3.449 1.00 73.31 365 GLU A CA 1
ATOM 3006 C C . GLU A 1 365 ? 12.759 17.033 4.512 1.00 73.31 365 GLU A C 1
ATOM 3008 O O . GLU A 1 365 ? 12.970 17.353 5.679 1.00 73.31 365 GLU A O 1
ATOM 3013 N N . GLU A 1 366 ? 11.633 16.423 4.135 1.00 76.31 366 GLU A N 1
ATOM 3014 C CA . GLU A 1 366 ? 10.562 16.068 5.072 1.00 76.31 366 GLU A CA 1
ATOM 3015 C C . GLU A 1 366 ? 10.995 14.970 6.051 1.00 76.31 366 GLU A C 1
ATOM 3017 O O . GLU A 1 366 ? 10.661 15.046 7.231 1.00 76.31 366 GLU A O 1
ATOM 3022 N N . ILE A 1 367 ? 11.792 13.994 5.603 1.00 70.31 367 ILE A N 1
ATOM 3023 C CA . ILE A 1 367 ? 12.383 12.967 6.475 1.00 70.31 367 ILE A CA 1
ATOM 3024 C C . ILE A 1 367 ? 13.334 13.612 7.492 1.00 70.31 367 ILE A C 1
ATOM 3026 O O . ILE A 1 367 ? 13.201 13.382 8.693 1.00 70.31 367 ILE A O 1
ATOM 3030 N N . ALA A 1 368 ? 14.239 14.488 7.045 1.00 69.12 368 ALA A N 1
ATOM 3031 C CA . ALA A 1 368 ? 15.138 15.207 7.951 1.00 69.12 368 ALA A CA 1
ATOM 3032 C C . ALA A 1 368 ? 14.363 16.108 8.933 1.00 69.12 368 ALA A C 1
ATOM 3034 O O . ALA A 1 368 ? 14.690 16.193 10.120 1.00 69.12 368 ALA A O 1
ATOM 3035 N N . ARG A 1 369 ? 13.294 16.760 8.457 1.00 79.69 369 ARG A N 1
ATOM 3036 C CA . ARG A 1 369 ? 12.397 17.573 9.286 1.00 79.69 369 ARG A CA 1
ATOM 3037 C C . ARG A 1 369 ? 11.700 16.726 10.347 1.00 79.69 369 ARG A C 1
ATOM 3039 O O . ARG A 1 369 ? 11.661 17.128 11.506 1.00 79.69 369 ARG A O 1
ATOM 3046 N N . LYS A 1 370 ? 11.201 15.549 9.978 1.00 76.94 370 LYS A N 1
ATOM 3047 C CA . LYS A 1 370 ? 10.582 14.580 10.887 1.00 76.94 370 LYS A CA 1
ATOM 3048 C C . LYS A 1 370 ? 11.536 14.160 12.009 1.00 76.94 370 LYS A C 1
ATOM 3050 O O . LYS A 1 370 ? 11.161 14.216 13.178 1.00 76.94 370 LYS A O 1
ATOM 3055 N N . GLU A 1 371 ? 12.780 13.810 11.677 1.00 71.88 371 GLU A N 1
ATOM 3056 C CA . GLU A 1 371 ? 13.817 13.453 12.662 1.00 71.88 371 GLU A CA 1
ATOM 3057 C C . GLU A 1 371 ? 14.140 14.617 13.613 1.00 71.88 371 GLU A C 1
ATOM 3059 O O . GLU A 1 371 ? 14.290 14.432 14.827 1.00 71.88 371 GLU A O 1
ATOM 3064 N N . GLN A 1 372 ? 14.195 15.841 13.078 1.00 75.94 372 GLN A N 1
ATOM 3065 C CA . GLN A 1 372 ? 14.393 17.051 13.873 1.00 75.94 372 GLN A CA 1
ATOM 3066 C C . GLN A 1 372 ? 13.230 17.294 14.852 1.00 75.94 372 GLN A C 1
ATOM 3068 O O . GLN A 1 372 ? 13.468 17.626 16.020 1.00 75.94 372 GLN A O 1
ATOM 3073 N N . LEU A 1 373 ? 11.985 17.146 14.384 1.00 70.12 373 LEU A N 1
ATOM 3074 C CA . LEU A 1 373 ? 10.773 17.311 15.191 1.00 70.12 373 LEU A CA 1
ATOM 3075 C C . LEU A 1 373 ? 10.724 16.279 16.323 1.00 70.12 373 LEU A C 1
ATOM 3077 O O . LEU A 1 373 ? 10.574 16.661 17.484 1.00 70.12 373 LEU A O 1
ATOM 3081 N N . ASP A 1 374 ? 10.942 14.999 16.013 1.00 66.62 374 ASP A N 1
ATOM 3082 C CA . ASP A 1 374 ? 10.987 13.916 17.005 1.00 66.62 374 ASP A CA 1
ATOM 3083 C C . ASP A 1 374 ? 12.084 14.163 18.056 1.00 66.62 374 ASP A C 1
ATOM 3085 O O . ASP A 1 374 ? 11.831 14.065 19.260 1.00 66.62 374 ASP A O 1
ATOM 3089 N N . THR A 1 375 ? 13.274 14.606 17.635 1.00 70.75 375 THR A N 1
ATOM 3090 C CA . THR A 1 375 ? 14.363 14.972 18.559 1.00 70.75 375 THR A CA 1
ATOM 3091 C C . THR A 1 375 ? 13.963 16.123 19.485 1.00 70.75 375 THR A C 1
ATOM 3093 O O . THR A 1 375 ? 14.180 16.054 20.696 1.00 70.75 375 THR A O 1
ATOM 3096 N N . THR A 1 376 ? 13.341 17.169 18.937 1.00 72.25 376 THR A N 1
ATOM 3097 C CA . THR A 1 376 ? 12.902 18.349 19.701 1.00 72.25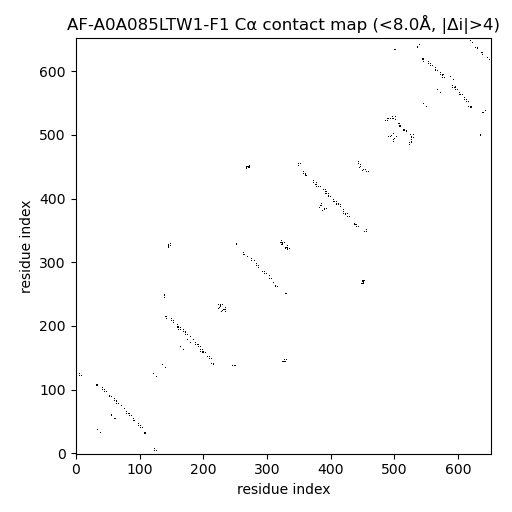 376 THR A CA 1
ATOM 3098 C C . THR A 1 376 ? 11.817 17.989 20.719 1.00 72.25 376 THR A C 1
ATOM 3100 O O . THR A 1 376 ? 11.887 18.405 21.877 1.00 72.25 376 THR A O 1
ATOM 3103 N N . ILE A 1 377 ? 10.845 17.160 20.328 1.00 71.56 377 ILE A N 1
ATOM 3104 C CA . ILE A 1 377 ? 9.769 16.692 21.212 1.00 71.56 377 ILE A CA 1
ATOM 3105 C C . ILE A 1 377 ? 10.325 15.800 22.327 1.00 71.56 377 ILE A C 1
ATOM 3107 O O . ILE A 1 377 ? 9.930 15.948 23.487 1.00 71.56 377 ILE A O 1
ATOM 3111 N N . ARG A 1 378 ? 11.268 14.901 22.014 1.00 65.69 378 ARG A N 1
ATOM 3112 C CA . ARG A 1 378 ? 11.930 14.040 23.009 1.00 65.69 378 ARG A CA 1
ATOM 3113 C C . ARG A 1 378 ? 12.758 14.839 24.006 1.00 65.69 378 ARG A C 1
ATOM 3115 O O . ARG A 1 378 ? 12.701 14.555 25.204 1.00 65.69 378 ARG A O 1
ATOM 3122 N N . GLU A 1 379 ? 13.494 15.845 23.543 1.00 74.94 379 GLU A N 1
ATOM 3123 C CA . GLU A 1 379 ? 14.268 16.706 24.436 1.00 74.94 379 GLU A CA 1
ATOM 3124 C C . GLU A 1 379 ? 13.342 17.530 25.338 1.00 74.94 379 GLU A C 1
ATOM 3126 O O . GLU A 1 379 ? 13.563 17.599 26.548 1.00 74.94 379 GLU A O 1
ATOM 3131 N N . GLN A 1 380 ? 12.232 18.053 24.804 1.00 73.75 380 GLN A N 1
ATOM 3132 C CA . GLN A 1 380 ? 11.233 18.734 25.625 1.00 73.75 380 GLN A CA 1
ATOM 3133 C C . GLN A 1 380 ? 10.595 17.787 26.652 1.00 73.75 380 GLN A C 1
ATOM 3135 O O . GLN A 1 380 ? 10.461 18.146 27.822 1.00 73.75 380 GLN A O 1
ATOM 3140 N N . ASP A 1 381 ? 10.252 16.555 26.268 1.00 62.25 381 ASP A N 1
ATOM 3141 C CA . ASP A 1 381 ? 9.754 15.531 27.194 1.00 62.25 381 ASP A CA 1
ATOM 3142 C C . ASP A 1 381 ? 10.760 15.240 28.318 1.00 62.25 381 ASP A C 1
ATOM 3144 O O . ASP A 1 381 ? 10.367 15.142 29.485 1.00 62.25 381 ASP A O 1
ATOM 3148 N N . ARG A 1 382 ? 12.058 15.180 27.999 1.00 68.06 382 ARG A N 1
ATOM 3149 C CA . ARG A 1 382 ? 13.133 15.028 28.985 1.00 68.06 382 ARG A CA 1
ATOM 3150 C C . ARG A 1 382 ? 13.190 16.221 29.935 1.00 68.06 382 ARG A C 1
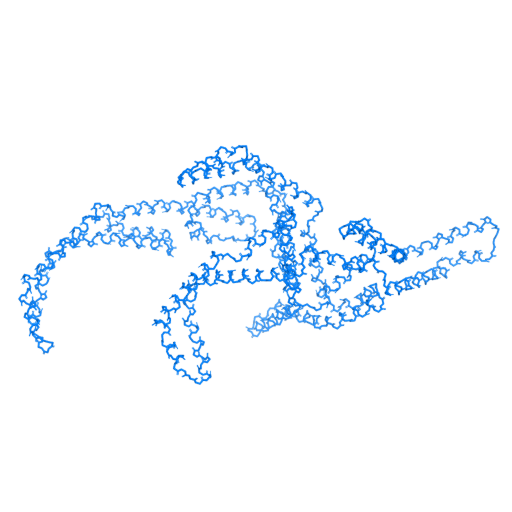ATOM 3152 O O . ARG A 1 382 ? 13.126 16.014 31.147 1.00 68.06 382 ARG A O 1
ATOM 3159 N N . VAL A 1 383 ? 13.241 17.448 29.413 1.00 79.56 383 VAL A N 1
ATOM 3160 C CA . VAL A 1 383 ? 13.253 18.692 30.207 1.00 79.56 383 VAL A CA 1
ATOM 3161 C C . VAL A 1 383 ? 12.049 18.760 31.149 1.00 79.56 383 VAL A C 1
ATOM 3163 O O . VAL A 1 383 ? 12.190 19.126 32.319 1.00 79.56 383 VAL A O 1
ATOM 3166 N N . CYS A 1 384 ? 10.869 18.350 30.683 1.00 66.88 384 CYS A N 1
ATOM 3167 C CA . CYS A 1 384 ? 9.673 18.275 31.513 1.00 66.88 384 CYS A CA 1
ATOM 3168 C C . CYS A 1 384 ? 9.804 17.213 32.614 1.00 66.88 384 CYS A C 1
ATOM 3170 O O . CYS A 1 384 ? 9.582 17.517 33.786 1.00 66.88 384 CYS A O 1
ATOM 3172 N N . LYS A 1 385 ? 10.225 15.988 32.272 1.00 61.16 385 LYS A N 1
ATOM 3173 C CA . LYS A 1 385 ? 10.329 14.856 33.212 1.00 61.16 385 LYS A CA 1
ATOM 3174 C C . LYS A 1 385 ? 11.420 15.007 34.270 1.00 61.16 385 LYS A C 1
ATOM 3176 O O . LYS A 1 385 ? 11.249 14.494 35.376 1.00 61.16 385 LYS A O 1
ATOM 3181 N N . THR A 1 386 ? 12.562 15.601 33.922 1.00 65.50 386 THR A N 1
ATOM 3182 C CA . THR A 1 386 ? 13.736 15.708 34.810 1.00 65.50 386 THR A CA 1
ATOM 3183 C C . THR A 1 386 ? 13.942 17.105 35.378 1.00 65.50 386 THR A C 1
ATOM 3185 O O . THR A 1 386 ? 14.735 17.259 36.298 1.00 65.50 386 THR A O 1
ATOM 3188 N N . GLY A 1 387 ? 13.248 18.108 34.842 1.00 81.31 387 GLY A N 1
ATOM 3189 C CA . GLY A 1 387 ? 13.256 19.479 35.340 1.00 81.31 387 GLY A CA 1
ATOM 3190 C C . GLY A 1 387 ? 11.906 19.853 35.939 1.00 81.31 387 GLY A C 1
ATOM 3191 O O . GLY A 1 387 ? 11.633 19.565 37.100 1.00 81.31 387 GLY A O 1
ATOM 3192 N N . LYS A 1 388 ? 11.048 20.492 35.133 1.00 79.31 388 LYS A N 1
ATOM 3193 C CA . LYS A 1 388 ? 9.838 21.196 35.606 1.00 79.31 388 LYS A CA 1
ATOM 3194 C C . LYS A 1 388 ? 8.839 20.323 36.376 1.00 79.31 388 LYS A C 1
ATOM 3196 O O . LYS A 1 388 ? 8.189 20.832 37.279 1.00 79.31 388 LYS A O 1
ATOM 3201 N N . CYS A 1 389 ? 8.723 19.038 36.041 1.00 73.06 389 CYS A N 1
ATOM 3202 C CA . CYS A 1 389 ? 7.791 18.101 36.680 1.00 73.06 389 CYS A CA 1
ATOM 3203 C C . CYS A 1 389 ? 8.499 17.047 37.545 1.00 73.06 389 CYS A C 1
ATOM 3205 O O . CYS A 1 389 ? 7.880 16.056 37.945 1.00 73.06 389 CYS A O 1
ATOM 3207 N N . ALA A 1 390 ? 9.794 17.233 37.834 1.00 69.75 390 ALA A N 1
ATOM 3208 C CA . ALA A 1 390 ? 10.592 16.278 38.598 1.00 69.75 390 ALA A CA 1
ATOM 3209 C C . ALA A 1 390 ? 10.066 16.085 40.027 1.00 69.75 390 ALA A C 1
ATOM 3211 O O . ALA A 1 390 ? 10.010 14.953 40.501 1.00 69.75 390 ALA A O 1
ATOM 3212 N N . ASP A 1 391 ? 9.609 17.156 40.679 1.00 75.19 391 ASP A N 1
ATOM 3213 C CA . ASP A 1 391 ? 9.072 17.094 42.043 1.00 75.19 391 ASP A CA 1
ATOM 3214 C C . ASP A 1 391 ? 7.762 16.297 42.105 1.00 75.19 391 ASP A C 1
ATOM 3216 O O . ASP A 1 391 ? 7.584 15.451 42.980 1.00 75.19 391 ASP A O 1
ATOM 3220 N N . SER A 1 392 ? 6.868 16.480 41.127 1.00 65.00 392 SER A N 1
ATOM 3221 C CA . SER A 1 392 ? 5.641 15.678 41.010 1.00 65.00 392 SER A CA 1
ATOM 3222 C C . SER A 1 392 ? 5.949 14.215 40.690 1.00 65.00 392 SER A C 1
ATOM 3224 O O . SER A 1 392 ? 5.322 13.316 41.242 1.00 65.00 392 SER A O 1
ATOM 3226 N N . ARG A 1 393 ? 6.963 13.952 39.854 1.00 58.00 393 ARG A N 1
ATOM 3227 C CA . ARG A 1 393 ? 7.441 12.591 39.572 1.00 58.00 393 ARG A CA 1
ATOM 3228 C C . ARG A 1 393 ? 8.016 11.917 40.819 1.00 58.00 393 ARG A C 1
ATOM 3230 O O . ARG A 1 393 ? 7.763 10.738 41.045 1.00 58.00 393 ARG A O 1
ATOM 3237 N N . LYS A 1 394 ? 8.778 12.658 41.623 1.00 64.81 394 LYS A N 1
ATOM 3238 C CA . LYS A 1 394 ? 9.333 12.197 42.897 1.00 64.81 394 LYS A CA 1
ATOM 3239 C C . LYS A 1 394 ? 8.216 11.869 43.893 1.00 64.81 394 LYS A C 1
ATOM 3241 O O . LYS A 1 394 ? 8.237 10.794 44.479 1.00 64.81 394 LYS A O 1
ATOM 3246 N N . ALA A 1 395 ? 7.182 12.708 43.967 1.00 60.50 395 ALA A N 1
ATOM 3247 C CA . ALA A 1 395 ? 6.005 12.468 44.802 1.00 60.50 395 ALA A CA 1
ATOM 3248 C C . ALA A 1 395 ? 5.232 11.183 44.434 1.00 60.50 395 ALA A C 1
ATOM 3250 O O . ALA A 1 395 ? 4.696 10.532 45.323 1.00 60.50 395 ALA A O 1
ATOM 3251 N N . ILE A 1 396 ? 5.201 10.775 43.156 1.00 50.56 396 ILE A N 1
ATOM 3252 C CA . ILE A 1 396 ? 4.621 9.478 42.741 1.00 50.56 396 ILE A CA 1
ATOM 3253 C C . ILE A 1 396 ? 5.447 8.301 43.270 1.00 50.56 396 ILE A C 1
ATOM 3255 O O . ILE A 1 396 ? 4.886 7.283 43.667 1.00 50.56 396 ILE A O 1
ATOM 3259 N N . LEU A 1 397 ? 6.777 8.420 43.221 1.00 56.25 397 LEU A N 1
ATOM 3260 C CA . LEU A 1 397 ? 7.704 7.352 43.607 1.00 56.25 397 LEU A CA 1
ATOM 3261 C C . LEU A 1 397 ? 7.811 7.190 45.129 1.00 56.25 397 LEU A C 1
ATOM 3263 O O . LEU A 1 397 ? 8.078 6.090 45.600 1.00 56.25 397 LEU A O 1
ATOM 3267 N N . GLU A 1 398 ? 7.601 8.271 45.880 1.00 58.78 398 GLU A N 1
ATOM 3268 C CA . GLU A 1 398 ? 7.676 8.303 47.347 1.00 58.78 398 GLU A CA 1
ATOM 3269 C C . GLU A 1 398 ? 6.316 8.055 48.029 1.00 58.78 398 GLU A C 1
ATOM 3271 O O . GLU A 1 398 ? 6.248 7.964 49.254 1.00 58.78 398 GLU A O 1
ATOM 3276 N N . ALA A 1 399 ? 5.223 7.930 47.267 1.00 49.97 399 ALA A N 1
ATOM 3277 C CA . ALA A 1 399 ? 3.893 7.689 47.819 1.00 49.97 399 ALA A CA 1
ATOM 3278 C C . ALA A 1 399 ? 3.736 6.247 48.338 1.00 49.97 399 ALA A C 1
ATOM 3280 O O . ALA A 1 399 ? 3.728 5.288 47.569 1.00 49.97 399 ALA A O 1
ATOM 3281 N N . GLU A 1 400 ? 3.525 6.095 49.649 1.00 42.25 400 GLU A N 1
ATOM 3282 C CA . GLU A 1 400 ? 3.312 4.790 50.299 1.00 42.25 400 GLU A CA 1
ATOM 3283 C C . GLU A 1 400 ? 1.873 4.256 50.155 1.00 42.25 400 GLU A C 1
ATOM 3285 O O . GLU A 1 400 ? 1.621 3.063 50.336 1.00 42.25 400 GLU A O 1
ATOM 3290 N N . LYS A 1 401 ? 0.906 5.128 49.838 1.00 44.44 401 LYS A N 1
ATOM 3291 C CA . LYS A 1 401 ? -0.520 4.788 49.704 1.00 44.44 401 LYS A CA 1
ATOM 3292 C C . LYS A 1 401 ? -1.008 5.024 48.279 1.00 44.44 401 LYS A C 1
ATOM 3294 O O . LYS A 1 401 ? -0.752 6.068 47.685 1.00 44.44 401 LYS A O 1
ATOM 3299 N N . SER A 1 402 ? -1.823 4.099 47.772 1.00 36.31 402 SER A N 1
ATOM 3300 C CA . SER A 1 402 ? -2.367 4.140 46.406 1.00 36.31 402 SER A CA 1
ATOM 3301 C C . SER A 1 402 ? -3.153 5.419 46.091 1.00 36.31 402 SER A C 1
ATOM 3303 O O . SER A 1 402 ? -3.025 5.965 45.001 1.00 36.31 402 SER A O 1
ATOM 3305 N N . LYS A 1 403 ? -3.927 5.945 47.047 1.00 43.34 403 LYS A N 1
ATOM 3306 C CA . LYS A 1 403 ? -4.698 7.190 46.874 1.00 43.34 403 LYS A CA 1
ATOM 3307 C C . LYS A 1 403 ? -3.800 8.419 46.667 1.00 43.34 403 LYS A C 1
ATOM 3309 O O . LYS A 1 403 ? -4.116 9.279 45.848 1.00 43.34 403 LYS A O 1
ATOM 3314 N N . ASP A 1 404 ? -2.675 8.473 47.373 1.00 42.50 404 ASP A N 1
ATOM 3315 C CA . ASP A 1 404 ? -1.712 9.574 47.282 1.00 42.50 404 ASP A CA 1
ATOM 3316 C C . ASP A 1 404 ? -0.878 9.461 45.996 1.00 42.50 404 ASP A C 1
ATOM 3318 O O . ASP A 1 404 ? -0.558 10.469 45.368 1.00 42.50 404 ASP A O 1
ATOM 3322 N N . GLN A 1 405 ? -0.633 8.228 45.539 1.00 38.19 405 GLN A N 1
ATOM 3323 C CA . GLN A 1 405 ? 0.021 7.936 44.267 1.00 38.19 405 GLN A CA 1
ATOM 3324 C C . GLN A 1 405 ? -0.820 8.370 43.057 1.00 38.19 405 GLN A C 1
ATOM 3326 O O . GLN A 1 405 ? -0.276 8.960 42.127 1.00 38.19 405 GLN A O 1
ATOM 3331 N N . VAL A 1 406 ? -2.141 8.143 43.080 1.00 42.47 406 VAL A N 1
ATOM 3332 C CA . VAL A 1 406 ? -3.059 8.628 42.027 1.00 42.47 406 VAL A CA 1
ATOM 3333 C C . VAL A 1 406 ? -3.091 10.157 42.006 1.00 42.47 406 VAL A C 1
ATOM 3335 O O . VAL A 1 406 ? -2.896 10.757 40.956 1.00 42.47 406 VAL A O 1
ATOM 3338 N N . SER A 1 407 ? -3.215 10.804 43.171 1.00 49.97 407 SER A N 1
ATOM 3339 C CA . SER A 1 407 ? -3.211 12.273 43.251 1.00 49.97 407 SER A CA 1
ATOM 3340 C C . SER A 1 407 ? -1.889 12.897 42.775 1.00 49.97 407 SER A C 1
ATOM 3342 O O . SER A 1 407 ? -1.884 13.957 42.146 1.00 49.97 407 SER A O 1
ATOM 3344 N N . ALA A 1 408 ? -0.754 12.253 43.061 1.00 47.94 408 ALA A N 1
ATOM 3345 C CA . ALA A 1 408 ? 0.553 12.679 42.568 1.00 47.94 408 ALA A CA 1
ATOM 3346 C C . ALA A 1 408 ? 0.711 12.438 41.056 1.00 47.94 408 ALA A C 1
ATOM 3348 O O . ALA A 1 408 ? 1.328 13.258 40.372 1.00 47.94 408 ALA A O 1
ATOM 3349 N N . ALA A 1 409 ? 0.126 11.357 40.529 1.00 42.03 409 ALA A N 1
ATOM 3350 C CA . ALA A 1 409 ? 0.110 11.054 39.102 1.00 42.03 409 ALA A CA 1
ATOM 3351 C C . ALA A 1 409 ? -0.688 12.096 38.314 1.00 42.03 409 ALA A C 1
ATOM 3353 O O . ALA A 1 409 ? -0.166 12.621 37.333 1.00 42.03 409 ALA A O 1
ATOM 3354 N N . ASP A 1 410 ? -1.877 12.476 38.783 1.00 53.50 410 ASP A N 1
ATOM 3355 C CA . ASP A 1 410 ? -2.701 13.510 38.142 1.00 53.50 410 ASP A CA 1
ATOM 3356 C C . ASP A 1 410 ? -1.948 14.847 38.051 1.00 53.50 410 ASP A C 1
ATOM 3358 O O . ASP A 1 410 ? -1.824 15.435 36.976 1.00 53.50 410 ASP A O 1
ATOM 3362 N N . LYS A 1 411 ? -1.314 15.274 39.153 1.00 60.16 411 LYS A N 1
ATOM 3363 C CA . LYS A 1 411 ? -0.487 16.496 39.185 1.00 60.16 411 LYS A CA 1
ATOM 3364 C C . LYS A 1 411 ? 0.713 16.428 38.240 1.00 60.16 411 LYS A C 1
ATOM 3366 O O . LYS A 1 411 ? 1.084 17.432 37.632 1.00 60.16 411 LYS A O 1
ATOM 3371 N N . PHE A 1 412 ? 1.338 15.259 38.119 1.00 54.59 412 PHE A N 1
ATOM 3372 C CA . PHE A 1 412 ? 2.429 15.047 37.174 1.00 54.59 412 PHE A CA 1
ATOM 3373 C C . PHE A 1 412 ? 1.940 15.103 35.724 1.00 54.59 412 PHE A C 1
ATOM 3375 O O . PHE A 1 412 ? 2.595 15.742 34.903 1.00 54.59 412 PHE A O 1
ATOM 3382 N N . PHE A 1 413 ? 0.796 14.493 35.402 1.00 49.59 413 PHE A N 1
ATOM 3383 C CA . PHE A 1 413 ? 0.214 14.549 34.060 1.00 49.59 413 PHE A CA 1
ATOM 3384 C C . PHE A 1 413 ? -0.176 15.976 33.663 1.00 49.59 413 PHE A C 1
ATOM 3386 O O . PHE A 1 413 ? 0.163 16.403 32.557 1.00 49.59 413 PHE A O 1
ATOM 3393 N N . ASP A 1 414 ? -0.784 16.742 34.570 1.00 69.38 414 ASP A N 1
ATOM 3394 C CA . ASP A 1 414 ? -1.118 18.150 34.335 1.00 69.38 414 ASP A CA 1
ATOM 3395 C C . ASP A 1 414 ? 0.134 19.006 34.106 1.00 69.38 414 ASP A C 1
ATOM 3397 O O . ASP A 1 414 ? 0.199 19.782 33.146 1.00 69.38 414 ASP A O 1
ATOM 3401 N N . CYS A 1 415 ? 1.169 18.814 34.931 1.00 68.50 415 CYS A N 1
ATOM 3402 C CA . CYS A 1 415 ? 2.456 19.481 34.748 1.00 68.50 415 CYS A CA 1
ATOM 3403 C C . CYS A 1 415 ? 3.093 19.122 33.398 1.00 68.50 415 CYS A C 1
ATOM 3405 O O . CYS A 1 415 ? 3.550 20.001 32.666 1.00 68.50 415 CYS A O 1
ATOM 3407 N N . MET A 1 416 ? 3.100 17.835 33.036 1.00 60.81 416 MET A N 1
ATOM 3408 C CA . MET A 1 416 ? 3.657 17.352 31.773 1.00 60.81 416 MET A CA 1
ATOM 3409 C C . MET A 1 416 ? 2.918 17.938 30.572 1.00 60.81 416 MET A C 1
ATOM 3411 O O . MET A 1 416 ? 3.563 18.341 29.607 1.00 60.81 416 MET A O 1
ATOM 3415 N N . LYS A 1 417 ? 1.588 18.037 30.640 1.00 71.19 417 LYS A N 1
ATOM 3416 C CA . LYS A 1 417 ? 0.755 18.636 29.593 1.00 71.19 417 LYS A CA 1
ATOM 3417 C C . LYS A 1 417 ? 1.079 20.116 29.389 1.00 71.19 417 LYS A C 1
ATOM 3419 O O . LYS A 1 417 ? 1.334 20.534 28.266 1.00 71.19 417 LYS A O 1
ATOM 3424 N N . GLN A 1 418 ? 1.139 20.898 30.467 1.00 80.94 418 GLN A N 1
ATOM 3425 C CA . GLN A 1 418 ? 1.514 22.316 30.387 1.00 80.94 418 GLN A CA 1
ATOM 3426 C C . GLN A 1 418 ? 2.959 22.511 29.922 1.00 80.94 418 GLN A C 1
ATOM 3428 O O . GLN A 1 418 ? 3.263 23.430 29.170 1.00 80.94 418 GLN A O 1
ATOM 3433 N N . CYS A 1 419 ? 3.872 21.648 30.362 1.00 74.56 419 CYS A N 1
ATOM 3434 C CA . CYS A 1 419 ? 5.272 21.748 29.984 1.00 74.56 419 CYS A CA 1
ATOM 3435 C C . CYS A 1 419 ? 5.506 21.389 28.507 1.00 74.56 419 CYS A C 1
ATOM 3437 O O . CYS A 1 419 ? 6.353 22.005 27.858 1.00 74.56 419 CYS A O 1
ATOM 3439 N N . LYS A 1 420 ? 4.750 20.427 27.966 1.00 70.31 420 LYS A N 1
ATOM 3440 C CA . LYS A 1 420 ? 4.829 20.006 26.561 1.00 70.31 420 LYS A CA 1
ATOM 3441 C C . LYS A 1 420 ? 4.101 20.924 25.591 1.00 70.31 420 LYS A C 1
ATOM 3443 O O . LYS A 1 420 ? 4.429 20.885 24.415 1.00 70.31 420 LYS A O 1
ATOM 3448 N N . SER A 1 421 ? 3.216 21.804 26.064 1.00 81.44 421 SER A N 1
ATOM 3449 C CA . SER A 1 421 ? 2.418 22.645 25.165 1.00 81.44 421 SER A CA 1
ATOM 3450 C C . SER A 1 421 ? 3.243 23.574 24.263 1.00 81.44 421 SER A C 1
ATOM 3452 O O . SER A 1 421 ? 2.746 24.112 23.278 1.00 81.44 421 SER A O 1
ATOM 3454 N N . VAL A 1 422 ? 4.516 23.798 24.605 1.00 83.12 422 VAL A N 1
ATOM 3455 C CA . VAL A 1 422 ? 5.456 24.586 23.795 1.00 83.12 422 VAL A CA 1
ATOM 3456 C C . VAL A 1 422 ? 5.895 23.879 22.510 1.00 83.12 422 VAL A C 1
ATOM 3458 O O . VAL A 1 422 ? 6.365 24.570 21.617 1.00 83.12 422 VAL A O 1
ATOM 3461 N N . VAL A 1 423 ? 5.731 22.551 22.423 1.00 78.81 423 VAL A N 1
ATOM 3462 C CA . VAL A 1 423 ? 6.022 21.735 21.228 1.00 78.81 423 VAL A CA 1
ATOM 3463 C C . VAL A 1 423 ? 4.756 21.146 20.590 1.00 78.81 423 VAL A C 1
ATOM 3465 O O . VAL A 1 423 ? 4.843 20.219 19.792 1.00 78.81 423 VAL A O 1
ATOM 3468 N N . ASP A 1 424 ? 3.562 21.644 20.932 1.00 74.44 424 ASP A N 1
ATOM 3469 C CA . ASP A 1 424 ? 2.300 21.099 20.400 1.00 74.44 424 ASP A CA 1
ATOM 3470 C C . ASP A 1 424 ? 2.198 21.249 18.875 1.00 74.44 424 ASP A C 1
ATOM 3472 O O . ASP A 1 424 ? 1.637 20.388 18.202 1.00 74.44 424 ASP A O 1
ATOM 3476 N N . LYS A 1 425 ? 2.740 22.336 18.311 1.00 81.12 425 LYS A N 1
ATOM 3477 C CA . LYS A 1 425 ? 2.735 22.552 16.856 1.00 81.12 425 LYS A CA 1
ATOM 3478 C C . LYS A 1 425 ? 3.675 21.581 16.154 1.00 81.12 425 LYS A C 1
ATOM 3480 O O . LYS A 1 425 ? 3.312 21.014 15.132 1.00 81.12 425 LYS A O 1
ATOM 3485 N N . GLU A 1 426 ? 4.858 21.387 16.722 1.00 77.25 426 GLU A N 1
ATOM 3486 C CA . GLU A 1 426 ? 5.862 20.438 16.262 1.00 77.25 426 GLU A CA 1
ATOM 3487 C C . GLU A 1 426 ? 5.336 18.999 16.345 1.00 77.25 426 GLU A C 1
ATOM 3489 O O . GLU A 1 426 ? 5.547 18.224 15.418 1.00 77.25 426 GLU A O 1
ATOM 3494 N N . ALA A 1 427 ? 4.600 18.657 17.408 1.00 64.44 427 ALA A N 1
ATOM 3495 C CA . ALA A 1 427 ? 3.939 17.361 17.553 1.00 64.44 427 ALA A CA 1
ATOM 3496 C C . ALA A 1 427 ? 2.851 17.151 16.492 1.00 64.44 427 ALA A C 1
ATOM 3498 O O . ALA A 1 427 ? 2.832 16.113 15.845 1.00 64.44 427 ALA A O 1
ATOM 3499 N N . GLN A 1 428 ? 2.014 18.160 16.232 1.00 75.75 428 GLN A N 1
ATOM 3500 C CA . GLN A 1 428 ? 1.015 18.097 15.158 1.00 75.75 428 GLN A CA 1
ATOM 3501 C C . GLN A 1 428 ? 1.642 17.972 13.763 1.00 75.75 428 GLN A C 1
ATOM 3503 O O . GLN A 1 428 ? 1.095 17.288 12.901 1.00 75.75 428 GLN A O 1
ATOM 3508 N N . GLU A 1 429 ? 2.763 18.653 13.510 1.00 80.38 429 GLU A N 1
ATOM 3509 C CA . GLU A 1 429 ? 3.513 18.530 12.253 1.00 80.38 429 GLU A CA 1
ATOM 3510 C C . GLU A 1 429 ? 4.093 17.114 12.103 1.00 80.38 429 GLU A C 1
ATOM 3512 O O . GLU A 1 429 ? 3.963 16.507 11.041 1.00 80.38 429 GLU A O 1
ATOM 3517 N N . LEU A 1 430 ? 4.664 16.562 13.179 1.00 71.19 430 LEU A N 1
ATOM 3518 C CA . LEU A 1 430 ? 5.201 15.202 13.213 1.00 71.19 430 LEU A CA 1
ATOM 3519 C C . LEU A 1 430 ? 4.109 14.142 12.997 1.00 71.19 430 LEU A C 1
ATOM 3521 O O . LEU A 1 430 ? 4.310 13.225 12.201 1.00 71.19 430 LEU A O 1
ATOM 3525 N N . ASP A 1 431 ? 2.951 14.291 13.644 1.00 73.88 431 ASP A N 1
ATOM 3526 C CA . ASP A 1 431 ? 1.810 13.380 13.498 1.00 73.88 431 ASP A CA 1
ATOM 3527 C C . ASP A 1 431 ? 1.323 13.327 12.043 1.00 73.88 431 ASP A C 1
ATOM 3529 O O . ASP A 1 431 ? 1.110 12.243 11.511 1.00 73.88 431 ASP A O 1
ATOM 3533 N N . LYS A 1 432 ? 1.245 14.473 11.349 1.00 78.50 432 LYS A N 1
ATOM 3534 C CA . LYS A 1 432 ? 0.873 14.522 9.921 1.00 78.50 432 LYS A CA 1
ATOM 3535 C C . LYS A 1 432 ? 1.879 13.808 9.016 1.00 78.50 432 LYS A C 1
ATOM 3537 O O . LYS A 1 432 ? 1.490 13.176 8.035 1.00 78.50 432 LYS A O 1
ATOM 3542 N N . LEU A 1 433 ? 3.176 13.929 9.308 1.00 74.69 433 LEU A N 1
ATOM 3543 C CA . LEU A 1 433 ? 4.222 13.233 8.551 1.00 74.69 433 LEU A CA 1
ATOM 3544 C C . LEU A 1 433 ? 4.154 11.717 8.776 1.00 74.69 433 LEU A C 1
ATOM 3546 O O . LEU A 1 433 ? 4.328 10.958 7.824 1.00 74.69 433 LEU A O 1
ATOM 3550 N N . HIS A 1 434 ? 3.860 11.281 10.004 1.00 74.31 434 HIS A N 1
ATOM 3551 C CA . HIS A 1 434 ? 3.606 9.873 10.314 1.00 74.31 434 HIS A CA 1
ATOM 3552 C C . HIS A 1 434 ? 2.354 9.343 9.620 1.00 74.31 434 HIS A C 1
ATOM 3554 O O . HIS A 1 434 ? 2.412 8.297 8.987 1.00 74.31 434 HIS A O 1
ATOM 3560 N N . GLU A 1 435 ? 1.259 10.094 9.664 1.00 76.56 435 GLU A N 1
ATOM 3561 C CA . GLU A 1 435 ? 0.005 9.727 9.010 1.00 76.56 435 GLU A CA 1
ATOM 3562 C C . GLU A 1 435 ? 0.202 9.537 7.497 1.00 76.56 435 GLU A C 1
ATOM 3564 O O . GLU A 1 435 ? -0.273 8.563 6.917 1.00 76.56 435 GLU A O 1
ATOM 3569 N N . ARG A 1 436 ? 0.992 10.409 6.850 1.00 78.81 436 ARG A N 1
ATOM 3570 C CA . ARG A 1 436 ? 1.307 10.283 5.418 1.00 78.81 436 ARG A CA 1
ATOM 3571 C C . ARG A 1 436 ? 2.169 9.063 5.091 1.00 78.81 436 ARG A C 1
ATOM 3573 O O . ARG A 1 436 ? 1.960 8.436 4.053 1.00 78.81 436 ARG A O 1
ATOM 3580 N N . GLU A 1 437 ? 3.115 8.707 5.957 1.00 78.31 437 GLU A N 1
ATOM 3581 C CA . GLU A 1 437 ? 3.849 7.442 5.833 1.00 78.31 437 GLU A CA 1
ATOM 3582 C C . GLU A 1 437 ? 2.943 6.229 6.029 1.00 78.31 437 GLU A C 1
ATOM 3584 O O . GLU A 1 437 ? 3.090 5.248 5.306 1.00 78.31 437 GLU A O 1
ATOM 3589 N N . ASP A 1 438 ? 2.013 6.279 6.980 1.00 75.62 438 ASP A N 1
ATOM 3590 C CA . ASP A 1 438 ? 1.072 5.186 7.210 1.00 75.62 438 ASP A CA 1
ATOM 3591 C C . ASP A 1 438 ? 0.146 5.014 6.000 1.00 75.62 438 ASP A C 1
ATOM 3593 O O . ASP A 1 438 ? -0.039 3.894 5.531 1.00 75.62 438 ASP A O 1
ATOM 3597 N N . TYR A 1 439 ? -0.329 6.111 5.399 1.00 79.19 439 TYR A N 1
ATOM 3598 C CA . TYR A 1 439 ? -1.046 6.077 4.121 1.00 79.19 439 TYR A CA 1
ATOM 3599 C C . TYR A 1 439 ? -0.213 5.465 2.994 1.00 79.19 439 TYR A C 1
ATOM 3601 O O . TYR A 1 439 ? -0.716 4.612 2.262 1.00 79.19 439 TYR A O 1
ATOM 3609 N N . TYR A 1 440 ? 1.059 5.861 2.861 1.00 78.00 440 TYR A N 1
ATOM 3610 C CA . TYR A 1 440 ? 1.977 5.286 1.873 1.00 78.00 440 TYR A CA 1
ATOM 3611 C C . TYR A 1 440 ? 2.088 3.766 2.040 1.00 78.00 440 TYR A C 1
ATOM 3613 O O . TYR A 1 440 ? 1.960 3.021 1.070 1.00 78.00 440 TYR A O 1
ATOM 3621 N N . LYS A 1 441 ? 2.291 3.298 3.274 1.00 72.12 441 LYS A N 1
ATOM 3622 C CA . LYS A 1 441 ? 2.473 1.873 3.567 1.00 72.12 441 LYS A CA 1
ATOM 3623 C C . LYS A 1 441 ? 1.181 1.075 3.380 1.00 72.12 441 LYS A C 1
ATOM 3625 O O . LYS A 1 441 ? 1.198 0.053 2.699 1.00 72.12 441 LYS A O 1
ATOM 3630 N N . ASN A 1 442 ? 0.054 1.578 3.883 1.00 74.94 442 ASN A N 1
ATOM 3631 C CA . ASN A 1 442 ? -1.258 0.959 3.684 1.00 74.94 442 ASN A CA 1
ATOM 3632 C C . ASN A 1 442 ? -1.583 0.827 2.191 1.00 74.94 442 ASN A C 1
ATOM 3634 O O . ASN A 1 442 ? -2.097 -0.198 1.753 1.00 74.94 442 ASN A O 1
ATOM 3638 N N . MET A 1 443 ? -1.238 1.836 1.386 1.00 78.62 443 MET A N 1
ATOM 3639 C CA . MET A 1 443 ? -1.444 1.795 -0.059 1.00 78.62 443 MET A CA 1
ATOM 3640 C C . MET A 1 443 ? -0.627 0.675 -0.731 1.00 78.62 443 MET A C 1
ATOM 3642 O O . MET A 1 443 ? -1.157 -0.019 -1.603 1.00 78.62 443 MET A O 1
ATOM 3646 N N . GLN A 1 444 ? 0.616 0.435 -0.289 1.00 77.75 444 GLN A N 1
ATOM 3647 C CA . GLN A 1 444 ? 1.413 -0.718 -0.737 1.00 77.75 444 GLN A CA 1
ATOM 3648 C C . GLN A 1 444 ? 0.763 -2.044 -0.339 1.00 77.75 444 GLN A C 1
ATOM 3650 O O . GLN A 1 444 ? 0.603 -2.927 -1.182 1.00 77.75 444 GLN A O 1
ATOM 3655 N N . GLU A 1 445 ? 0.338 -2.171 0.920 1.00 72.44 445 GLU A N 1
ATOM 3656 C CA . GLU A 1 445 ? -0.280 -3.399 1.425 1.00 72.44 445 GLU A CA 1
ATOM 3657 C C . GLU A 1 445 ? -1.569 -3.743 0.684 1.00 72.44 445 GLU A C 1
ATOM 3659 O O . GLU A 1 445 ? -1.762 -4.890 0.283 1.00 72.44 445 GLU A O 1
ATOM 3664 N N . VAL A 1 446 ? -2.439 -2.757 0.460 1.00 69.69 446 VAL A N 1
ATOM 3665 C CA . VAL A 1 446 ? -3.695 -2.967 -0.267 1.00 69.69 446 VAL A CA 1
ATOM 3666 C C . VAL A 1 446 ? -3.412 -3.407 -1.704 1.00 69.69 446 VAL A C 1
ATOM 3668 O O . VAL A 1 446 ? -4.056 -4.341 -2.185 1.00 69.69 446 VAL A O 1
ATOM 3671 N N . ARG A 1 447 ? -2.419 -2.810 -2.379 1.00 80.69 447 ARG A N 1
ATOM 3672 C CA . ARG A 1 447 ? -2.040 -3.221 -3.740 1.00 80.69 447 ARG A CA 1
ATOM 3673 C C . ARG A 1 447 ? -1.567 -4.674 -3.779 1.00 80.69 447 ARG A C 1
ATOM 3675 O O . ARG A 1 447 ? -1.935 -5.411 -4.692 1.00 80.69 447 ARG A O 1
ATOM 3682 N N . GLU A 1 448 ? -0.726 -5.069 -2.827 1.00 75.25 448 GLU A N 1
ATOM 3683 C CA . GLU A 1 448 ? -0.103 -6.396 -2.791 1.00 75.25 448 GLU A CA 1
ATOM 3684 C C . GLU A 1 448 ? -1.053 -7.504 -2.327 1.00 75.25 448 GLU A C 1
ATOM 3686 O O . GLU A 1 448 ? -0.996 -8.621 -2.846 1.00 75.25 448 GLU A O 1
ATOM 3691 N N . GLN A 1 449 ? -1.911 -7.217 -1.345 1.00 72.75 449 GLN A N 1
ATOM 3692 C CA . GLN A 1 449 ? -2.772 -8.216 -0.705 1.00 72.75 449 GLN A CA 1
ATOM 3693 C C . GLN A 1 449 ? -4.172 -8.278 -1.319 1.00 72.75 449 GLN A C 1
ATOM 3695 O O . GLN A 1 449 ? -4.781 -9.350 -1.341 1.00 72.75 449 GLN A O 1
ATOM 3700 N N . VAL A 1 450 ? -4.692 -7.147 -1.803 1.00 73.19 450 VAL A N 1
ATOM 3701 C CA . VAL A 1 450 ? -6.063 -7.033 -2.314 1.00 73.19 450 VAL A CA 1
ATOM 3702 C C . VAL A 1 450 ? -6.044 -6.894 -3.828 1.00 73.19 450 VAL A C 1
ATOM 3704 O O . VAL A 1 450 ? -6.251 -7.887 -4.522 1.00 73.19 450 VAL A O 1
ATOM 3707 N N . SER A 1 451 ? -5.788 -5.692 -4.344 1.00 75.19 451 SER A N 1
ATOM 3708 C CA . SER A 1 451 ? -5.705 -5.406 -5.777 1.00 75.19 451 SER A CA 1
ATOM 3709 C C . SER A 1 451 ? -5.208 -3.981 -6.033 1.00 75.19 451 SER A C 1
ATOM 3711 O O . SER A 1 451 ? -5.306 -3.097 -5.179 1.00 75.19 451 SER A O 1
ATOM 3713 N N . ILE A 1 452 ? -4.724 -3.728 -7.252 1.00 82.25 452 ILE A N 1
ATOM 3714 C CA . ILE A 1 452 ? -4.378 -2.372 -7.704 1.00 82.25 452 ILE A CA 1
ATOM 3715 C C . ILE A 1 452 ? -5.596 -1.435 -7.690 1.00 82.25 452 ILE A C 1
ATOM 3717 O O . ILE A 1 452 ? -5.469 -0.266 -7.340 1.00 82.25 452 ILE A O 1
ATOM 3721 N N . ILE A 1 453 ? -6.788 -1.957 -8.000 1.00 80.25 453 ILE A N 1
ATOM 3722 C CA . ILE A 1 453 ? -8.039 -1.187 -7.992 1.00 80.25 453 ILE A CA 1
ATOM 3723 C C . ILE A 1 453 ? -8.370 -0.747 -6.566 1.00 80.25 453 ILE A C 1
ATOM 3725 O O . ILE A 1 453 ? -8.661 0.425 -6.343 1.00 80.25 453 ILE A O 1
ATOM 3729 N N . ALA A 1 454 ? -8.290 -1.667 -5.600 1.00 78.38 454 ALA A N 1
ATOM 3730 C CA . ALA A 1 454 ? -8.552 -1.368 -4.198 1.00 78.38 454 ALA A CA 1
ATOM 3731 C C . ALA A 1 454 ? -7.562 -0.331 -3.652 1.00 78.38 454 ALA A C 1
ATOM 3733 O O . ALA A 1 454 ? -7.956 0.553 -2.899 1.00 78.38 454 ALA A O 1
ATOM 3734 N N . ALA A 1 455 ? -6.293 -0.383 -4.069 1.00 78.62 455 ALA A N 1
ATOM 3735 C CA . ALA A 1 455 ? -5.290 0.599 -3.658 1.00 78.62 455 ALA A CA 1
ATOM 3736 C C . ALA A 1 455 ? -5.577 1.998 -4.224 1.00 78.62 455 ALA A C 1
ATOM 3738 O O . ALA A 1 455 ? -5.432 2.997 -3.522 1.00 78.62 455 ALA A O 1
ATOM 3739 N N . VAL A 1 456 ? -6.016 2.078 -5.484 1.00 82.94 456 VAL A N 1
ATOM 3740 C CA . VAL A 1 456 ? -6.439 3.344 -6.102 1.00 82.94 456 VAL A CA 1
ATOM 3741 C C . VAL A 1 456 ? -7.703 3.891 -5.429 1.00 82.94 456 VAL A C 1
ATOM 3743 O O . VAL A 1 456 ? -7.763 5.082 -5.137 1.00 82.94 456 VAL A O 1
ATOM 3746 N N . GLN A 1 457 ? -8.678 3.033 -5.115 1.00 79.88 457 GLN A N 1
ATOM 3747 C CA . GLN A 1 457 ? -9.887 3.424 -4.380 1.00 79.88 457 GLN A CA 1
ATOM 3748 C C . GLN A 1 457 ? -9.562 3.923 -2.970 1.00 79.88 457 GLN A C 1
ATOM 3750 O O . GLN A 1 457 ? -10.045 4.979 -2.575 1.00 79.88 457 GLN A O 1
ATOM 3755 N N . TYR A 1 458 ? -8.689 3.214 -2.251 1.00 78.31 458 TYR A N 1
ATOM 3756 C CA . TYR A 1 458 ? -8.185 3.643 -0.950 1.00 78.31 458 TYR A CA 1
ATOM 3757 C C . TYR A 1 458 ? -7.568 5.039 -1.029 1.00 78.31 458 TYR A C 1
ATOM 3759 O O . TYR A 1 458 ? -7.872 5.898 -0.205 1.00 78.31 458 TYR A O 1
ATOM 3767 N N . TYR A 1 459 ? -6.749 5.295 -2.055 1.00 80.69 459 TYR A N 1
ATOM 3768 C CA . TYR A 1 459 ? -6.184 6.620 -2.268 1.00 80.69 459 TYR A CA 1
ATOM 3769 C C . TYR A 1 459 ? -7.257 7.682 -2.511 1.00 80.69 459 TYR A C 1
ATOM 3771 O O . TYR A 1 459 ? -7.174 8.756 -1.926 1.00 80.69 459 TYR A O 1
ATOM 3779 N N . ASP A 1 460 ? -8.267 7.402 -3.337 1.00 79.81 460 ASP A N 1
ATOM 3780 C CA . ASP A 1 460 ? -9.369 8.337 -3.584 1.00 79.81 460 ASP A CA 1
ATOM 3781 C C . ASP A 1 460 ? -10.157 8.672 -2.302 1.00 79.81 460 ASP A C 1
ATOM 3783 O O . ASP A 1 460 ? -10.591 9.815 -2.149 1.00 79.81 460 ASP A O 1
ATOM 3787 N N . GLU A 1 461 ? -10.286 7.724 -1.367 1.00 80.69 461 GLU A N 1
ATOM 3788 C CA . GLU A 1 461 ? -10.922 7.932 -0.056 1.00 80.69 461 GLU A CA 1
ATOM 3789 C C . GLU A 1 461 ? -10.105 8.865 0.851 1.00 80.69 461 GLU A C 1
ATOM 3791 O O . GLU A 1 461 ? -10.669 9.764 1.470 1.00 80.69 461 GLU A O 1
ATOM 3796 N N . ILE A 1 462 ? -8.779 8.708 0.892 1.00 79.12 462 ILE A N 1
ATOM 3797 C CA . ILE A 1 462 ? -7.894 9.525 1.748 1.00 79.12 462 ILE A CA 1
ATOM 3798 C C . ILE A 1 462 ? -7.412 10.815 1.067 1.00 79.12 462 ILE A C 1
ATOM 3800 O O . ILE A 1 462 ? -6.831 11.700 1.701 1.00 79.12 462 ILE A O 1
ATOM 3804 N N . LYS A 1 463 ? -7.626 10.960 -0.245 1.00 73.31 463 LYS A N 1
ATOM 3805 C CA . LYS A 1 463 ? -7.145 12.100 -1.037 1.00 73.31 463 LYS A CA 1
ATOM 3806 C C . LYS A 1 463 ? -7.688 13.428 -0.527 1.00 73.31 463 LYS A C 1
ATOM 3808 O O . LYS A 1 463 ? -6.964 14.420 -0.570 1.00 73.31 463 LYS A O 1
ATOM 3813 N N . SER A 1 464 ? -8.922 13.465 -0.022 1.00 66.06 464 SER A N 1
ATOM 3814 C CA . SER A 1 464 ? -9.480 14.668 0.606 1.00 66.06 464 SER A CA 1
ATOM 3815 C C . SER A 1 464 ? -8.707 15.088 1.851 1.00 66.06 464 SER A C 1
ATOM 3817 O O . SER A 1 464 ? -8.520 16.286 2.064 1.00 66.06 464 SER A O 1
ATOM 3819 N N . ASP A 1 465 ? -8.214 14.127 2.630 1.00 62.09 465 ASP A N 1
ATOM 3820 C CA . ASP A 1 465 ? -7.470 14.375 3.867 1.00 62.09 465 ASP A CA 1
ATOM 3821 C C . ASP A 1 465 ? -6.058 14.894 3.550 1.00 62.09 465 ASP A C 1
ATOM 3823 O O . ASP A 1 465 ? -5.565 15.836 4.177 1.00 62.09 465 ASP A O 1
ATOM 3827 N N . ILE A 1 466 ? -5.460 14.385 2.469 1.00 59.59 466 ILE A N 1
ATOM 3828 C CA . ILE A 1 466 ? -4.166 14.838 1.936 1.00 59.59 466 ILE A CA 1
ATOM 3829 C C . ILE A 1 466 ? -4.283 16.224 1.278 1.00 59.59 466 ILE A C 1
ATOM 3831 O O . ILE A 1 466 ? -3.454 17.109 1.503 1.00 59.59 466 ILE A O 1
ATOM 3835 N N . GLU A 1 467 ? -5.314 16.456 0.461 1.00 59.19 467 GLU A N 1
ATOM 3836 C CA . GLU A 1 467 ? -5.514 17.734 -0.230 1.00 59.19 467 GLU A CA 1
ATOM 3837 C C . GLU A 1 467 ? -5.933 18.852 0.735 1.00 59.19 467 GLU A C 1
ATOM 3839 O O . GLU A 1 467 ? -5.532 20.005 0.534 1.00 59.19 467 GLU A O 1
ATOM 3844 N N . ALA A 1 468 ? -6.646 18.522 1.818 1.00 51.97 468 ALA A N 1
ATOM 3845 C CA . ALA A 1 468 ? -6.916 19.438 2.924 1.00 51.97 468 ALA A CA 1
ATOM 3846 C C . ALA A 1 468 ? -5.625 19.899 3.623 1.00 51.97 468 ALA A C 1
ATOM 3848 O O . ALA A 1 468 ? -5.515 21.074 3.966 1.00 51.97 468 ALA A O 1
ATOM 3849 N N . ALA A 1 469 ? -4.610 19.034 3.746 1.00 42.69 469 ALA A N 1
ATOM 3850 C CA . ALA A 1 469 ? -3.298 19.409 4.281 1.00 42.69 469 ALA A CA 1
ATOM 3851 C C . ALA A 1 469 ? -2.484 20.322 3.336 1.00 42.69 469 ALA A C 1
ATOM 3853 O O . ALA A 1 469 ? -1.604 21.054 3.788 1.00 42.69 469 ALA A O 1
ATOM 3854 N N . SER A 1 470 ? -2.788 20.316 2.031 1.00 40.06 470 SER A N 1
ATOM 3855 C CA . SER A 1 470 ? -2.064 21.082 0.999 1.00 40.06 470 SER A CA 1
ATOM 3856 C C . SER A 1 470 ? -2.642 22.477 0.690 1.00 40.06 470 SER A C 1
ATOM 3858 O O . SER A 1 470 ? -2.008 23.267 -0.014 1.00 40.06 470 SER A O 1
ATOM 3860 N N . LYS A 1 471 ? -3.832 22.816 1.212 1.00 40.47 471 LYS A N 1
ATOM 3861 C CA . LYS A 1 471 ? -4.561 24.068 0.920 1.00 40.47 471 LYS A CA 1
ATOM 3862 C C . LYS A 1 471 ? -4.780 24.957 2.149 1.00 40.47 471 LYS A C 1
ATOM 3864 O O . LYS A 1 471 ? -5.862 25.503 2.329 1.00 40.47 471 LYS A O 1
ATOM 3869 N N . ASP A 1 472 ? -3.744 25.217 2.939 1.00 37.62 472 ASP A N 1
ATOM 3870 C CA . ASP A 1 472 ? -3.825 26.237 3.992 1.00 37.62 472 ASP A CA 1
ATOM 3871 C C . ASP A 1 472 ? -3.304 27.609 3.525 1.00 37.62 472 ASP A C 1
ATOM 3873 O O . ASP A 1 472 ? -2.194 28.051 3.823 1.00 37.62 472 ASP A O 1
ATOM 3877 N N . LYS A 1 473 ? -4.183 28.347 2.834 1.00 37.38 473 LYS A N 1
ATOM 3878 C CA . LYS A 1 473 ? -4.333 29.795 3.054 1.00 37.38 473 LYS A CA 1
ATOM 3879 C C . LYS A 1 473 ? -5.713 30.033 3.673 1.00 37.38 473 LYS A C 1
ATOM 3881 O O . LYS A 1 473 ? -6.707 29.968 2.965 1.00 37.38 473 LYS A O 1
ATOM 3886 N N . LEU A 1 474 ? -5.702 30.320 4.980 1.00 36.25 474 LEU A N 1
ATOM 3887 C CA . LEU A 1 474 ? -6.733 30.922 5.848 1.00 36.25 474 LEU A CA 1
ATOM 3888 C C . LEU A 1 474 ? -8.215 30.685 5.476 1.00 36.25 474 LEU A C 1
ATOM 3890 O O . LEU A 1 474 ? -8.720 31.257 4.511 1.00 36.25 474 LEU A O 1
ATOM 3894 N N . PRO A 1 475 ? -8.968 30.043 6.388 1.00 47.03 475 PRO A N 1
ATOM 3895 C CA . PRO A 1 475 ? -9.514 30.824 7.504 1.00 47.03 475 PRO A CA 1
ATOM 3896 C C . PRO A 1 475 ? -9.315 30.134 8.870 1.00 47.03 475 PRO A C 1
ATOM 3898 O O . PRO A 1 475 ? -10.260 29.810 9.585 1.00 47.03 475 PRO A O 1
ATOM 3901 N N . ALA A 1 476 ? -8.053 29.975 9.276 1.00 52.22 476 ALA A N 1
ATOM 3902 C CA . ALA A 1 476 ? -7.651 29.294 10.511 1.00 52.22 476 ALA A CA 1
ATOM 3903 C C . ALA A 1 476 ? -8.144 29.956 11.816 1.00 52.22 476 ALA A C 1
ATOM 3905 O O . ALA A 1 476 ? -8.137 29.324 12.865 1.00 52.22 476 ALA A O 1
ATOM 3906 N N . GLN A 1 477 ? -8.577 31.219 11.804 1.00 51.28 477 GLN A N 1
ATOM 3907 C CA . GLN A 1 477 ? -8.932 31.918 13.046 1.00 51.28 477 GLN A CA 1
ATOM 3908 C C . GLN A 1 477 ? -10.331 31.574 13.572 1.00 51.28 477 GLN A C 1
ATOM 3910 O O . GLN A 1 477 ? -10.502 31.482 14.783 1.00 51.28 477 GLN A O 1
ATOM 3915 N N . GLN A 1 478 ? -11.316 31.336 12.700 1.00 51.81 478 GLN A N 1
ATOM 3916 C CA . GLN A 1 478 ? -12.652 30.916 13.144 1.00 51.81 478 GLN A CA 1
ATOM 3917 C C . GLN A 1 478 ? -12.685 29.433 13.522 1.00 51.81 478 GLN A C 1
ATOM 3919 O O . GLN A 1 478 ? -13.293 29.084 14.530 1.00 51.81 478 GLN A O 1
ATOM 3924 N N . GLU A 1 479 ? -11.981 28.574 12.780 1.00 50.19 479 GLU A N 1
ATOM 3925 C CA . GLU A 1 479 ? -11.901 27.146 13.101 1.00 50.19 479 GLU A CA 1
ATOM 3926 C C . GLU A 1 479 ? -11.094 26.885 14.379 1.00 50.19 479 GLU A C 1
ATOM 3928 O O . GLU A 1 479 ? -11.521 26.090 15.209 1.00 50.19 479 GLU A O 1
ATOM 3933 N N . LEU A 1 480 ? -9.979 27.593 14.605 1.00 57.38 480 LEU A N 1
ATOM 3934 C CA . LEU A 1 480 ? -9.190 27.439 15.833 1.00 57.38 480 LEU A CA 1
ATOM 3935 C C . LEU A 1 480 ? -9.967 27.883 17.082 1.00 57.38 480 LEU A C 1
ATOM 3937 O O . LEU A 1 480 ? -9.824 27.265 18.134 1.00 57.38 480 LEU A O 1
ATOM 3941 N N . VAL A 1 481 ? -10.778 28.942 16.989 1.00 62.94 481 VAL A N 1
ATOM 3942 C CA . VAL A 1 481 ? -11.621 29.399 18.108 1.00 62.94 481 VAL A CA 1
ATOM 3943 C C . VAL A 1 481 ? -12.719 28.377 18.398 1.00 62.94 481 VAL A C 1
ATOM 3945 O O . VAL A 1 481 ? -12.840 27.942 19.540 1.00 62.94 481 VAL A O 1
ATOM 3948 N N . LEU A 1 482 ? -13.436 27.906 17.373 1.00 55.47 482 LEU A N 1
ATOM 3949 C CA . LEU A 1 482 ? -14.487 26.899 17.553 1.00 55.47 482 LEU A CA 1
ATOM 3950 C C . LEU A 1 482 ? -13.953 25.526 17.973 1.00 55.47 482 LEU A C 1
ATOM 3952 O O . LEU A 1 482 ? -14.608 24.859 18.765 1.00 55.47 482 LEU A O 1
ATOM 3956 N N . ARG A 1 483 ? -12.771 25.102 17.504 1.00 58.09 483 ARG A N 1
ATOM 3957 C CA . ARG A 1 483 ? -12.109 23.880 17.996 1.00 58.09 483 ARG A CA 1
ATOM 3958 C C . ARG A 1 483 ? -11.736 24.014 19.468 1.00 58.09 483 ARG A C 1
ATOM 3960 O O . ARG A 1 483 ? -12.004 23.105 20.238 1.00 58.09 483 ARG A O 1
ATOM 3967 N N . LYS A 1 484 ? -11.187 25.161 19.885 1.00 66.25 484 LYS A N 1
ATOM 3968 C CA . LYS A 1 484 ? -10.867 25.407 21.300 1.00 66.25 484 LYS A CA 1
ATOM 3969 C C . LYS A 1 484 ? -12.110 25.392 22.191 1.00 66.25 484 LYS A C 1
ATOM 3971 O O . LYS A 1 484 ? -12.056 24.792 23.262 1.00 66.25 484 LYS A O 1
ATOM 3976 N N . GLU A 1 485 ? -13.204 26.009 21.745 1.00 63.12 485 GLU A N 1
ATOM 3977 C CA . GLU A 1 485 ? -14.497 25.985 22.444 1.00 63.12 485 GLU A CA 1
ATOM 3978 C C . GLU A 1 485 ? -15.087 24.567 22.499 1.00 63.12 485 GLU A C 1
ATOM 3980 O O . GLU A 1 485 ? -15.513 24.111 23.560 1.00 63.12 485 GLU A O 1
ATOM 3985 N N . LEU A 1 486 ? -15.065 23.836 21.380 1.00 57.38 486 LEU A N 1
ATOM 3986 C CA . LEU A 1 486 ? -15.535 22.454 21.301 1.00 57.38 486 LEU A CA 1
ATOM 3987 C C . LEU A 1 486 ? -14.734 21.536 22.232 1.00 57.38 486 LEU A C 1
ATOM 3989 O O . LEU A 1 486 ? -15.324 20.794 23.014 1.00 57.38 486 LEU A O 1
ATOM 3993 N N . ASP A 1 487 ? -13.405 21.632 22.211 1.00 58.88 487 ASP A N 1
ATOM 3994 C CA . ASP A 1 487 ? -12.528 20.845 23.076 1.00 58.88 487 ASP A CA 1
ATOM 3995 C C . ASP A 1 487 ? -12.760 21.160 24.560 1.00 58.88 487 ASP A C 1
ATOM 3997 O O . ASP A 1 487 ? -12.658 20.278 25.412 1.00 58.88 487 ASP A O 1
ATOM 4001 N N . GLU A 1 488 ? -13.064 22.413 24.906 1.00 61.44 488 GLU A N 1
ATOM 4002 C CA . GLU A 1 488 ? -13.418 22.794 26.274 1.00 61.44 488 GLU A CA 1
ATOM 4003 C C . GLU A 1 488 ? -14.755 22.190 26.709 1.00 61.44 488 GLU A C 1
ATOM 4005 O O . GLU A 1 488 ? -14.860 21.672 27.824 1.00 61.44 488 GLU A O 1
ATOM 4010 N N . HIS A 1 489 ? -15.754 22.192 25.829 1.00 56.47 489 HIS A N 1
ATOM 4011 C CA . HIS A 1 489 ? -17.045 21.574 26.105 1.00 56.47 489 HIS A CA 1
ATOM 4012 C C . HIS A 1 489 ? -16.961 20.048 26.195 1.00 56.47 489 HIS A C 1
ATOM 4014 O O . HIS A 1 489 ? -17.552 19.486 27.114 1.00 56.47 489 HIS A O 1
ATOM 4020 N N . ILE A 1 490 ? -16.178 19.391 25.334 1.00 52.25 490 ILE A N 1
ATOM 4021 C CA . ILE A 1 490 ? -15.935 17.941 25.389 1.00 52.25 490 ILE A CA 1
ATOM 4022 C C . ILE A 1 490 ? -15.217 17.560 26.686 1.00 52.25 490 ILE A C 1
ATOM 4024 O O . ILE A 1 490 ? -15.642 16.632 27.367 1.00 52.25 490 ILE A O 1
ATOM 4028 N N . ARG A 1 491 ? -14.172 18.303 27.083 1.00 52.56 491 ARG A N 1
ATOM 4029 C CA . ARG A 1 491 ? -13.451 18.060 28.350 1.00 52.56 491 ARG A CA 1
ATOM 4030 C C . ARG A 1 491 ? -14.346 18.167 29.583 1.00 52.56 491 ARG A C 1
ATOM 4032 O O . ARG A 1 491 ? -14.077 17.527 30.592 1.00 52.56 491 ARG A O 1
ATOM 4039 N N . ASN A 1 492 ? -15.375 19.002 29.502 1.00 55.84 492 ASN A N 1
ATOM 4040 C CA . ASN A 1 492 ? -16.275 19.311 30.605 1.00 55.84 492 ASN A CA 1
ATOM 4041 C C . ASN A 1 492 ? -17.619 18.562 30.528 1.00 55.84 492 ASN A C 1
ATOM 4043 O O . ASN A 1 492 ? -18.506 18.873 31.338 1.00 55.84 492 ASN A O 1
ATOM 4047 N N . ALA A 1 493 ? -17.785 17.658 29.556 1.00 53.66 493 ALA A N 1
ATOM 4048 C CA . ALA A 1 493 ? -18.978 16.845 29.337 1.00 53.66 493 ALA A CA 1
ATOM 4049 C C . ALA A 1 493 ? -18.782 15.426 29.887 1.00 53.66 493 ALA A C 1
ATOM 4051 O O . ALA A 1 493 ? -17.673 14.892 29.888 1.00 53.66 493 ALA A O 1
ATOM 4052 N N . SER A 1 494 ? -19.863 14.808 30.358 1.00 64.31 494 SER A N 1
ATOM 4053 C CA . SER A 1 494 ? -19.824 13.418 30.799 1.00 64.31 494 SER A CA 1
ATOM 4054 C C . SER A 1 494 ? -19.699 12.461 29.607 1.00 64.31 494 SER A C 1
ATOM 4056 O O . SER A 1 494 ? -20.074 12.768 28.469 1.00 64.31 494 SER A O 1
ATOM 4058 N N . THR A 1 495 ? -19.250 11.237 29.883 1.00 53.94 495 THR A N 1
ATOM 4059 C CA . THR A 1 495 ? -19.257 10.146 28.899 1.00 53.94 495 THR A CA 1
ATOM 4060 C C . THR A 1 495 ? -20.666 9.855 28.371 1.00 53.94 495 THR A C 1
ATOM 4062 O O . THR A 1 495 ? -20.814 9.468 27.214 1.00 53.94 495 THR A O 1
ATOM 4065 N N . HIS A 1 496 ? -21.704 10.060 29.189 1.00 60.91 496 HIS A N 1
ATOM 4066 C CA . HIS A 1 496 ? -23.094 9.856 28.788 1.00 60.91 496 HIS A CA 1
ATOM 4067 C C . HIS A 1 496 ? -23.516 10.878 27.720 1.00 60.91 496 HIS A C 1
ATOM 4069 O O . HIS A 1 496 ? -23.960 10.484 26.641 1.00 60.91 496 HIS A O 1
ATOM 4075 N N . CYS A 1 497 ? -23.252 12.170 27.939 1.00 63.75 497 CYS A N 1
ATOM 4076 C CA . CYS A 1 497 ? -23.548 13.213 26.955 1.00 63.75 497 CYS A CA 1
ATOM 4077 C C . CYS A 1 497 ? -22.812 13.011 25.622 1.00 63.75 497 CYS A C 1
ATOM 4079 O O . CYS A 1 497 ? -23.384 13.231 24.555 1.00 63.75 497 CYS A O 1
ATOM 4081 N N . LEU A 1 498 ? -21.550 12.574 25.675 1.00 50.19 498 LEU A N 1
ATOM 4082 C CA . LEU A 1 498 ? -20.714 12.395 24.485 1.00 50.19 498 LEU A CA 1
ATOM 4083 C C . LEU A 1 498 ? -21.121 11.182 23.642 1.00 50.19 498 LEU A C 1
ATOM 4085 O O . LEU A 1 498 ? -21.142 11.265 22.419 1.00 50.19 498 LEU A O 1
ATOM 4089 N N . VAL A 1 499 ? -21.415 10.049 24.284 1.00 49.69 499 VAL A N 1
ATOM 4090 C CA . VAL A 1 499 ? -21.545 8.753 23.592 1.00 49.69 499 VAL A CA 1
ATOM 4091 C C . VAL A 1 499 ? -23.002 8.361 23.340 1.00 49.69 499 VAL A C 1
ATOM 4093 O O . VAL A 1 499 ? -23.267 7.565 22.442 1.00 49.69 499 VAL A O 1
ATOM 4096 N N . LYS A 1 500 ? -23.954 8.897 24.114 1.00 59.56 500 LYS A N 1
ATOM 4097 C CA . LYS A 1 500 ? -25.377 8.536 24.013 1.00 59.56 500 LYS A CA 1
ATOM 4098 C C . LYS A 1 500 ? -26.243 9.662 23.458 1.00 59.56 500 LYS A C 1
ATOM 4100 O O . LYS A 1 500 ? -26.982 9.419 22.513 1.00 59.56 500 LYS A O 1
ATOM 4105 N N . GLU A 1 501 ? -26.131 10.872 24.001 1.00 67.38 501 GLU A N 1
ATOM 4106 C CA . GLU A 1 501 ? -27.045 11.973 23.648 1.00 67.38 501 GLU A CA 1
ATOM 4107 C C . GLU A 1 501 ? -26.624 12.698 22.363 1.00 67.38 501 GLU A C 1
ATOM 4109 O O . GLU A 1 501 ? -27.412 12.841 21.430 1.00 67.38 501 GLU A O 1
ATOM 4114 N N . CYS A 1 502 ? -25.360 13.125 22.274 1.00 73.06 502 CYS A N 1
ATOM 4115 C CA . CYS A 1 502 ? -24.902 13.970 21.165 1.00 73.06 502 CYS A CA 1
ATOM 4116 C C . CYS A 1 502 ? -24.256 13.194 20.008 1.00 73.06 502 CYS A C 1
ATOM 4118 O O . CYS A 1 502 ? -23.948 13.788 18.976 1.00 73.06 502 CYS A O 1
ATOM 4120 N N . ALA A 1 503 ? -24.089 11.875 20.144 1.00 63.41 503 ALA A N 1
ATOM 4121 C CA . ALA A 1 503 ? -23.396 11.026 19.171 1.00 63.41 503 ALA A CA 1
ATOM 4122 C C . ALA A 1 503 ? -24.067 10.970 17.782 1.00 63.41 503 ALA A C 1
ATOM 4124 O O . ALA A 1 503 ? -23.403 10.650 16.803 1.00 63.41 503 ALA A O 1
ATOM 4125 N N . SER A 1 504 ? -25.362 11.292 17.687 1.00 63.72 504 SER A N 1
ATOM 4126 C CA . SER A 1 504 ? -26.144 11.267 16.439 1.00 63.72 504 SER A CA 1
ATOM 4127 C C . SER A 1 504 ? -25.993 12.521 15.565 1.00 63.72 504 SER A C 1
ATOM 4129 O O . SER A 1 504 ? -26.548 12.580 14.467 1.00 63.72 504 SER A O 1
ATOM 4131 N N . ILE A 1 505 ? -25.264 13.542 16.032 1.00 68.88 505 ILE A N 1
ATOM 4132 C CA . ILE A 1 505 ? -25.014 14.770 15.267 1.00 68.88 505 ILE A CA 1
ATOM 4133 C C . ILE A 1 505 ? -23.888 14.493 14.263 1.00 68.88 505 ILE A C 1
ATOM 4135 O O . ILE A 1 505 ? -22.708 14.699 14.542 1.00 68.88 505 ILE A O 1
ATOM 4139 N N . GLU A 1 506 ? -24.267 14.001 13.086 1.00 57.69 506 GLU A N 1
ATOM 4140 C CA . GLU A 1 506 ? -23.354 13.719 11.975 1.00 57.69 506 GLU A CA 1
ATOM 4141 C C . GLU A 1 506 ? -23.104 14.958 11.097 1.00 57.69 506 GLU A C 1
ATOM 4143 O O . GLU A 1 506 ? -23.936 15.864 10.992 1.00 57.69 506 GLU A O 1
ATOM 4148 N N . ALA A 1 507 ? -21.941 14.997 10.440 1.00 53.78 507 ALA A N 1
ATOM 4149 C CA . ALA A 1 507 ? -21.566 16.075 9.531 1.00 53.78 507 ALA A CA 1
ATOM 4150 C C . ALA A 1 507 ? -22.436 16.053 8.264 1.00 53.78 507 ALA A C 1
ATOM 4152 O O . ALA A 1 507 ? -22.256 15.221 7.377 1.00 53.78 507 ALA A O 1
ATOM 4153 N N . THR A 1 508 ? -23.367 16.999 8.140 1.00 47.16 508 THR A N 1
ATOM 4154 C CA . THR A 1 508 ? -24.246 17.108 6.967 1.00 47.16 508 THR A CA 1
ATOM 4155 C C . THR A 1 508 ? -23.573 17.881 5.826 1.00 47.16 508 THR A C 1
ATOM 4157 O O . THR A 1 508 ? -24.005 18.974 5.467 1.00 47.16 508 THR A O 1
ATOM 4160 N N . GLY A 1 509 ? -22.500 17.319 5.256 1.00 51.31 509 GLY A N 1
ATOM 4161 C CA . GLY A 1 509 ? -21.876 17.772 4.003 1.00 51.31 509 GLY A CA 1
ATOM 4162 C C . GLY A 1 509 ? -20.438 18.299 4.118 1.00 51.31 509 GLY A C 1
ATOM 4163 O O . GLY A 1 509 ? -20.015 18.771 5.173 1.00 51.31 509 GLY A O 1
ATOM 4164 N N . ASP A 1 510 ? -19.715 18.274 2.993 1.00 51.75 510 ASP A N 1
ATOM 4165 C CA . ASP A 1 510 ? -18.249 18.451 2.917 1.00 51.75 510 ASP A CA 1
ATOM 4166 C C . ASP A 1 510 ? -17.751 19.903 2.955 1.00 51.75 510 ASP A C 1
ATOM 4168 O O . ASP A 1 510 ? -16.546 20.163 2.962 1.00 51.75 510 ASP A O 1
ATOM 4172 N N . SER A 1 511 ? -18.657 20.885 2.980 1.00 57.47 511 SER A N 1
ATOM 4173 C CA . SER A 1 511 ? -18.258 22.293 3.011 1.00 57.47 511 SER A CA 1
ATOM 4174 C C . SER A 1 511 ? -17.788 22.723 4.407 1.00 57.47 511 SER A C 1
ATOM 4176 O O . SER A 1 511 ? -18.332 22.305 5.430 1.00 57.47 511 SER A O 1
ATOM 4178 N N . LEU A 1 512 ? -16.811 23.635 4.469 1.00 56.47 512 LEU A N 1
ATOM 4179 C CA . LEU A 1 512 ? -16.339 24.236 5.727 1.00 56.47 512 LEU A CA 1
ATOM 4180 C C . LEU A 1 512 ? -17.492 24.848 6.546 1.00 56.47 512 LEU A C 1
ATOM 4182 O O . LEU A 1 512 ? -17.510 24.775 7.772 1.00 56.47 512 LEU A O 1
ATOM 4186 N N . GLN A 1 513 ? -18.484 25.420 5.862 1.00 59.91 513 GLN A N 1
ATOM 4187 C CA . GLN A 1 513 ? -19.654 26.030 6.486 1.00 59.91 513 GLN A CA 1
ATOM 4188 C C . GLN A 1 513 ? -20.581 24.983 7.124 1.00 59.91 513 GLN A C 1
ATOM 4190 O O . GLN A 1 513 ? -21.079 25.213 8.223 1.00 59.91 513 GLN A O 1
ATOM 4195 N N . SER A 1 514 ? -20.718 23.809 6.500 1.00 61.53 514 SER A N 1
ATOM 4196 C CA . SER A 1 514 ? -21.408 22.647 7.076 1.00 61.53 514 SER A CA 1
ATOM 4197 C C . SER A 1 514 ? -20.690 22.112 8.323 1.00 61.53 514 SER A C 1
ATOM 4199 O O . SER A 1 514 ? -21.324 21.883 9.358 1.00 61.53 514 SER A O 1
ATOM 4201 N N . LYS A 1 515 ? -19.355 21.986 8.278 1.00 63.34 515 LYS A N 1
ATOM 4202 C CA . LYS A 1 515 ? -18.550 21.543 9.433 1.00 63.34 515 LYS A CA 1
ATOM 4203 C C . LYS A 1 515 ? -18.675 22.513 10.614 1.00 63.34 515 LYS A C 1
ATOM 4205 O O . LYS A 1 515 ? -18.895 22.086 11.744 1.00 63.34 515 LYS A O 1
ATOM 4210 N N . LEU A 1 516 ? -18.623 23.821 10.352 1.00 64.94 516 LEU A N 1
ATOM 4211 C CA . LEU A 1 516 ? -18.818 24.865 11.368 1.00 64.94 516 LEU A CA 1
ATOM 4212 C C . LEU A 1 516 ? -20.223 24.835 11.988 1.00 64.94 516 LEU A C 1
ATOM 4214 O O . LEU A 1 516 ? -20.371 25.041 13.194 1.00 64.94 516 LEU A O 1
ATOM 4218 N N . GLU A 1 517 ? -21.257 24.581 11.188 1.00 72.81 517 GLU A N 1
ATOM 4219 C CA . GLU A 1 517 ? -22.633 24.473 11.675 1.00 72.81 517 GLU A CA 1
ATOM 4220 C C . GLU A 1 517 ? -22.848 23.205 12.516 1.00 72.81 517 GLU A C 1
ATOM 4222 O O . GLU A 1 517 ? -23.489 23.259 13.567 1.00 72.81 517 GLU A O 1
ATOM 4227 N N . THR A 1 518 ? -22.243 22.089 12.103 1.00 72.62 518 THR A N 1
ATOM 4228 C CA . THR A 1 518 ? -22.260 20.815 12.837 1.00 72.62 518 THR A CA 1
ATOM 4229 C C . THR A 1 518 ? -21.589 20.962 14.204 1.00 72.62 518 THR A C 1
ATOM 4231 O O . THR A 1 518 ? -22.189 20.612 15.219 1.00 72.62 518 THR A O 1
ATOM 4234 N N . SER A 1 519 ? -20.406 21.587 14.272 1.00 70.19 519 SER A N 1
ATOM 4235 C CA . SER A 1 519 ? -19.713 21.846 15.544 1.00 70.19 519 SER A CA 1
ATOM 4236 C C . SER A 1 519 ? -20.530 22.725 16.493 1.00 70.19 519 SER A C 1
ATOM 4238 O O . SER A 1 519 ? -20.562 22.470 17.694 1.00 70.19 519 SER A O 1
ATOM 4240 N N . ARG A 1 520 ? -21.253 23.731 15.978 1.00 78.00 520 ARG A N 1
ATOM 4241 C CA . ARG A 1 520 ? -22.153 24.556 16.806 1.00 78.00 520 ARG A CA 1
ATOM 4242 C C . ARG A 1 520 ? -23.338 23.759 17.348 1.00 78.00 520 ARG A C 1
ATOM 4244 O O . ARG A 1 520 ? -23.678 23.920 18.518 1.00 78.00 520 ARG A O 1
ATOM 4251 N N . LYS A 1 521 ? -23.947 22.896 16.527 1.00 78.94 521 LYS A N 1
ATOM 4252 C CA . LYS A 1 521 ? -25.034 21.997 16.957 1.00 78.94 521 LYS A CA 1
ATOM 4253 C C . LYS A 1 521 ? -24.550 21.025 18.034 1.00 78.94 521 LYS A C 1
ATOM 4255 O O . LYS A 1 521 ? -25.238 20.837 19.034 1.00 78.94 521 LYS A O 1
ATOM 4260 N N . TYR A 1 522 ? -23.342 20.487 17.875 1.00 77.25 522 TYR A N 1
ATOM 4261 C CA . TYR A 1 522 ? -22.729 19.593 18.853 1.00 77.25 522 TYR A CA 1
ATOM 4262 C C . TYR A 1 522 ? -22.437 20.298 20.187 1.00 77.25 522 TYR A C 1
ATOM 4264 O O . TYR A 1 522 ? -22.808 19.792 21.243 1.00 77.25 522 TYR A O 1
ATOM 4272 N N . ILE A 1 523 ? -21.866 21.511 20.158 1.00 75.06 523 ILE A N 1
ATOM 4273 C CA . ILE A 1 523 ? -21.652 22.328 21.368 1.00 75.06 523 ILE A CA 1
ATOM 4274 C C . ILE A 1 523 ? -22.979 22.617 22.083 1.00 75.06 523 ILE A C 1
ATOM 4276 O O . ILE A 1 523 ? -23.065 22.448 23.300 1.00 75.06 523 ILE A O 1
ATOM 4280 N N . ALA A 1 524 ? -24.018 23.017 21.344 1.00 81.06 524 ALA A N 1
ATOM 4281 C CA . ALA A 1 524 ? -25.336 23.282 21.918 1.00 81.06 524 ALA A CA 1
ATOM 4282 C C . ALA A 1 524 ? -25.940 22.028 22.575 1.00 81.06 524 ALA A C 1
ATOM 4284 O O . ALA A 1 524 ? -26.484 22.115 23.676 1.00 81.06 524 ALA A O 1
ATOM 4285 N N . CYS A 1 525 ? -25.779 20.858 21.949 1.00 79.06 525 CYS A N 1
ATOM 4286 C CA . CYS A 1 525 ? -26.198 19.580 22.520 1.00 79.06 525 CYS A CA 1
ATOM 4287 C C . CYS A 1 525 ? -25.467 19.266 23.833 1.00 79.06 525 CYS A C 1
ATOM 4289 O O . CYS A 1 525 ? -26.112 18.957 24.833 1.00 79.06 525 CYS A O 1
ATOM 4291 N N . LEU A 1 526 ? -24.138 19.423 23.881 1.00 74.88 526 LEU A N 1
ATOM 4292 C CA . LEU A 1 526 ? -23.363 19.174 25.104 1.00 74.88 526 LEU A CA 1
ATOM 4293 C C . LEU A 1 526 ? -23.749 20.117 26.247 1.00 74.88 526 LEU A C 1
ATOM 4295 O O . LEU A 1 526 ? -23.811 19.702 27.405 1.00 74.88 526 LEU A O 1
ATOM 4299 N N . GLN A 1 527 ? -24.015 21.388 25.939 1.00 81.38 527 GLN A N 1
ATOM 4300 C CA . GLN A 1 527 ? -24.472 22.361 26.931 1.00 81.38 527 GLN A CA 1
ATOM 4301 C C . GLN A 1 527 ? -25.848 21.993 27.495 1.00 81.38 527 GLN A C 1
ATOM 4303 O O . GLN A 1 527 ? -26.046 22.075 28.710 1.00 81.38 527 GLN A O 1
ATOM 4308 N N . GLN A 1 528 ? -26.771 21.570 26.630 1.00 80.56 528 GLN A N 1
ATOM 4309 C CA . GLN A 1 528 ? -28.108 21.149 27.033 1.00 80.56 528 GLN A CA 1
ATOM 4310 C C . GLN A 1 528 ? -28.058 19.861 27.865 1.00 80.56 528 GLN A C 1
ATOM 4312 O O . GLN A 1 528 ? -28.569 19.847 28.980 1.00 80.56 528 GLN A O 1
ATOM 4317 N N . CYS A 1 529 ? -27.329 18.840 27.409 1.00 79.62 529 CYS A N 1
ATOM 4318 C CA . CYS A 1 529 ? -27.177 17.586 28.147 1.00 79.62 529 CYS A CA 1
ATOM 4319 C C . CYS A 1 529 ? -26.569 17.805 29.540 1.00 79.62 529 CYS A C 1
ATOM 4321 O O . CYS A 1 529 ? -27.064 17.278 30.528 1.00 79.62 529 CYS A O 1
ATOM 4323 N N . LYS A 1 530 ? -25.563 18.678 29.667 1.00 82.25 530 LYS A N 1
ATOM 4324 C CA . LYS A 1 530 ? -24.979 19.021 30.973 1.00 82.25 530 LYS A CA 1
ATOM 4325 C C . LYS A 1 530 ? -25.972 19.689 31.930 1.00 82.25 530 LYS A C 1
ATOM 4327 O O . LYS A 1 530 ? -25.836 19.569 33.150 1.00 82.25 530 LYS A O 1
ATOM 4332 N N . LYS A 1 531 ? -26.928 20.458 31.406 1.00 85.31 531 LYS A N 1
ATOM 4333 C CA . LYS A 1 531 ? -28.004 21.043 32.214 1.00 85.31 531 LYS A CA 1
ATOM 4334 C C . LYS A 1 531 ? -28.955 19.945 32.687 1.00 85.31 531 LYS A C 1
ATOM 4336 O O . LYS A 1 531 ? -29.252 19.889 33.878 1.00 85.31 531 LYS A O 1
ATOM 4341 N N . ASP A 1 532 ? -29.343 19.069 31.772 1.00 79.69 532 ASP A N 1
ATOM 4342 C CA . ASP A 1 532 ? -30.251 17.956 32.033 1.00 79.69 532 ASP A CA 1
ATOM 4343 C C . ASP A 1 532 ? -29.629 16.948 33.020 1.00 79.69 532 ASP A C 1
ATOM 4345 O O . ASP A 1 532 ? -30.326 16.421 33.878 1.00 79.69 532 ASP A O 1
ATOM 4349 N N . GLU A 1 533 ? -28.303 16.754 33.007 1.00 81.50 533 GLU A N 1
ATOM 4350 C CA . GLU A 1 533 ? -27.611 15.867 33.958 1.00 81.50 533 GLU A CA 1
ATOM 4351 C C . GLU A 1 533 ? -27.678 16.410 35.377 1.00 81.50 533 GLU A C 1
ATOM 4353 O O . GLU A 1 533 ? -27.940 15.668 36.319 1.00 81.50 533 GLU A O 1
ATOM 4358 N N . LYS A 1 534 ? -27.501 17.724 35.542 1.00 84.94 534 LYS A N 1
ATOM 4359 C CA . LYS A 1 534 ? -27.648 18.360 36.854 1.00 84.94 534 LYS A CA 1
ATOM 4360 C C . LYS A 1 534 ? -29.075 18.253 37.375 1.00 84.94 534 LYS A C 1
ATOM 4362 O O . LYS A 1 534 ? -29.266 18.079 38.575 1.00 84.94 534 LYS A O 1
ATOM 4367 N N . GLU A 1 535 ? -30.062 18.394 36.496 1.00 84.31 535 GLU A N 1
ATOM 4368 C CA . GLU A 1 535 ? -31.474 18.254 36.854 1.00 84.31 535 GLU A CA 1
ATOM 4369 C C . GLU A 1 535 ? -31.811 16.799 37.216 1.00 84.31 535 GLU A C 1
ATOM 4371 O O . GLU A 1 535 ? -32.497 16.545 38.209 1.00 84.31 535 GLU A O 1
ATOM 4376 N N . PHE A 1 536 ? -31.240 15.839 36.486 1.00 83.19 536 PHE A N 1
ATOM 4377 C CA . PHE A 1 536 ? -31.353 14.415 36.776 1.00 83.19 536 PHE A CA 1
ATOM 4378 C C . PHE A 1 536 ? -30.714 14.066 38.125 1.00 83.19 536 PHE A C 1
ATOM 4380 O O . PHE A 1 536 ? -31.377 13.469 38.962 1.00 83.19 536 PHE A O 1
ATOM 4387 N N . GLU A 1 537 ? -29.477 14.495 38.397 1.00 83.94 537 GLU A N 1
ATOM 4388 C CA . GLU A 1 537 ? -28.791 14.251 39.679 1.00 83.94 537 GLU A CA 1
ATOM 4389 C C . GLU A 1 537 ? -29.545 14.853 40.875 1.00 83.94 537 GLU A C 1
ATOM 4391 O O . GLU A 1 537 ? -29.564 14.287 41.971 1.00 83.94 537 GLU A O 1
ATOM 4396 N N . GLN A 1 538 ? -30.158 16.027 40.697 1.00 85.69 538 GLN A N 1
ATOM 4397 C CA . GLN A 1 538 ? -31.002 16.638 41.728 1.00 85.69 538 GLN A CA 1
ATOM 4398 C C . GLN A 1 538 ? -32.264 15.815 41.978 1.00 85.69 538 GLN A C 1
ATOM 4400 O O . GLN A 1 538 ? -32.660 15.636 43.127 1.00 85.69 538 GLN A O 1
ATOM 4405 N N . THR A 1 539 ? -32.864 15.290 40.914 1.00 80.81 539 THR A N 1
ATOM 4406 C CA . THR A 1 539 ? -34.053 14.439 40.977 1.00 80.81 539 THR A CA 1
ATOM 4407 C C . THR A 1 539 ? -33.752 13.076 41.600 1.00 80.81 539 THR A C 1
ATOM 4409 O O . THR A 1 539 ? -34.507 12.591 42.440 1.00 80.81 539 THR A O 1
ATOM 4412 N N . GLU A 1 540 ? -32.616 12.480 41.246 1.00 81.25 540 GLU A N 1
ATOM 4413 C CA . GLU A 1 540 ? -32.140 11.203 41.775 1.00 81.25 540 GLU A CA 1
ATOM 4414 C C . GLU A 1 540 ? -32.029 11.263 43.302 1.00 81.25 540 GLU A C 1
ATOM 4416 O O . GLU A 1 540 ? -32.584 10.419 44.005 1.00 81.25 540 GLU A O 1
ATOM 4421 N N . LYS A 1 541 ? -31.449 12.351 43.823 1.00 85.25 541 LYS A N 1
ATOM 4422 C CA . LYS A 1 541 ? -31.353 12.615 45.267 1.00 85.25 541 LYS A CA 1
ATOM 4423 C C . LYS A 1 541 ? -32.703 12.752 45.970 1.00 85.25 541 LYS A C 1
ATOM 4425 O O . LYS A 1 541 ? -32.784 12.458 47.157 1.00 85.25 541 LYS A O 1
ATOM 4430 N N . LEU A 1 542 ? -33.750 13.212 45.281 1.00 83.19 542 LEU A N 1
ATOM 4431 C CA . LEU A 1 542 ? -35.101 13.287 45.855 1.00 83.19 542 LEU A CA 1
ATOM 4432 C C . LEU A 1 542 ? -35.757 11.902 45.954 1.00 83.19 542 LEU A C 1
ATOM 4434 O O . LEU A 1 542 ? -36.586 11.667 46.831 1.00 83.19 542 LEU A O 1
ATOM 4438 N N . LEU A 1 543 ? -35.386 10.977 45.067 1.00 79.62 543 LEU A N 1
ATOM 4439 C CA . LEU A 1 543 ? -35.923 9.619 45.033 1.00 79.62 543 LEU A CA 1
ATOM 4440 C C . LEU A 1 543 ? -35.127 8.635 45.896 1.00 79.62 543 LEU A C 1
ATOM 4442 O O . LEU A 1 543 ? -35.707 7.673 46.405 1.00 79.62 543 LEU A O 1
ATOM 4446 N N . GLU A 1 544 ? -33.837 8.875 46.118 1.00 84.56 544 GLU A N 1
ATOM 4447 C CA . GLU A 1 544 ? -33.017 8.073 47.026 1.00 84.56 544 GLU A CA 1
ATOM 4448 C C . GLU A 1 544 ? -33.602 8.063 48.443 1.00 84.56 544 GLU A C 1
ATOM 4450 O O . GLU A 1 544 ? -33.906 9.104 49.024 1.00 84.56 544 GLU A O 1
ATOM 4455 N N . LEU A 1 545 ? -33.782 6.865 49.008 1.00 83.50 545 LEU A N 1
ATOM 4456 C CA . LEU A 1 545 ? -34.174 6.724 50.407 1.00 83.50 545 LEU A CA 1
ATOM 4457 C C . LEU A 1 545 ? -32.983 7.054 51.302 1.00 83.50 545 LEU A C 1
ATOM 4459 O O . LEU A 1 545 ? -31.886 6.524 51.116 1.00 83.50 545 LEU A O 1
ATOM 4463 N N . THR A 1 546 ? -33.225 7.872 52.317 1.00 86.56 546 THR A N 1
ATOM 4464 C CA . THR A 1 546 ? -32.243 8.123 53.369 1.00 86.56 546 THR A CA 1
ATOM 4465 C C . THR A 1 546 ? -31.986 6.858 54.189 1.00 86.56 546 THR A C 1
ATOM 4467 O O . THR A 1 546 ? -32.781 5.912 54.215 1.00 86.56 546 THR A O 1
ATOM 4470 N N . GLN A 1 547 ? -30.867 6.842 54.913 1.00 84.25 547 GLN A N 1
ATOM 4471 C CA . GLN A 1 547 ? -30.523 5.725 55.791 1.00 84.25 547 GLN A CA 1
ATOM 4472 C C . GLN A 1 547 ? -31.601 5.475 56.864 1.00 84.25 547 GLN A C 1
ATOM 4474 O O . GLN A 1 547 ? -31.917 4.324 57.164 1.00 84.25 547 GLN A O 1
ATOM 4479 N N . GLU A 1 548 ? -32.212 6.543 57.382 1.00 86.44 548 GLU A N 1
ATOM 4480 C CA . GLU A 1 548 ? -33.303 6.481 58.360 1.00 86.44 548 GLU A CA 1
ATOM 4481 C C . GLU A 1 548 ? -34.573 5.860 57.756 1.00 86.44 548 GLU A C 1
ATOM 4483 O O . GLU A 1 548 ? -35.191 4.988 58.368 1.00 86.44 548 GLU A O 1
ATOM 4488 N N . GLU A 1 549 ? -34.932 6.225 56.520 1.00 86.44 549 GLU A N 1
ATOM 4489 C CA . GLU A 1 549 ? -36.069 5.635 55.797 1.00 86.44 549 GLU A CA 1
ATOM 4490 C C . GLU A 1 549 ? -35.845 4.148 55.475 1.00 86.44 549 GLU A C 1
ATOM 4492 O O . GLU A 1 549 ? -36.776 3.345 55.559 1.00 86.44 549 GLU A O 1
ATOM 4497 N N . LEU A 1 550 ? -34.610 3.746 55.151 1.00 81.56 550 LEU A N 1
ATOM 4498 C CA . LEU A 1 550 ? -34.247 2.339 54.933 1.00 81.56 550 LEU A CA 1
ATOM 4499 C C . LEU A 1 550 ? -34.324 1.503 56.218 1.00 81.56 550 LEU A C 1
ATOM 4501 O O . LEU A 1 550 ? -34.674 0.319 56.180 1.00 81.56 550 LEU A O 1
ATOM 4505 N N . GLU A 1 551 ? -33.978 2.085 57.363 1.00 87.44 551 GLU A N 1
ATOM 4506 C CA . GLU A 1 551 ? -34.137 1.448 58.672 1.00 87.44 551 GLU A CA 1
ATOM 4507 C C . GLU A 1 551 ? -35.607 1.354 59.079 1.00 87.44 551 GLU A C 1
ATOM 4509 O O . GLU A 1 551 ? -36.055 0.282 59.496 1.00 87.44 551 GLU A O 1
ATOM 4514 N N . LEU A 1 552 ? -36.381 2.420 58.857 1.00 88.31 552 LEU A N 1
ATOM 4515 C CA . LEU A 1 552 ? -37.824 2.430 59.074 1.00 88.31 552 LEU A CA 1
ATOM 4516 C C . LEU A 1 552 ? -38.528 1.370 58.219 1.00 88.31 552 LEU A C 1
ATOM 4518 O O . LEU A 1 552 ? -39.329 0.600 58.744 1.00 88.31 552 LEU A O 1
ATOM 4522 N N . LYS A 1 553 ? -38.185 1.268 56.928 1.00 85.56 553 LYS A N 1
ATOM 4523 C CA . LYS A 1 553 ? -38.724 0.241 56.024 1.00 85.56 553 LYS A CA 1
ATOM 4524 C C . LYS A 1 553 ? -38.481 -1.166 56.564 1.00 85.56 553 LYS A C 1
ATOM 4526 O O . LYS A 1 553 ? -39.419 -1.952 56.647 1.00 85.56 553 LYS A O 1
ATOM 4531 N N . ARG A 1 554 ? -37.242 -1.475 56.970 1.00 86.50 554 ARG A N 1
ATOM 4532 C CA . ARG A 1 554 ? -36.880 -2.792 57.526 1.00 86.50 554 ARG A CA 1
ATOM 4533 C C . ARG A 1 554 ? -37.652 -3.104 58.804 1.00 86.50 554 ARG A C 1
ATOM 4535 O O . ARG A 1 554 ? -38.082 -4.239 58.995 1.00 86.50 554 ARG A O 1
ATOM 4542 N N . LYS A 1 555 ? -37.842 -2.101 59.664 1.00 89.19 555 LYS A N 1
ATOM 4543 C CA . LYS A 1 555 ? -38.613 -2.242 60.900 1.00 89.19 555 LYS A CA 1
ATOM 4544 C C . LYS A 1 555 ? -40.088 -2.534 60.611 1.00 89.19 555 LYS A C 1
ATOM 4546 O O . LYS A 1 555 ? -40.624 -3.496 61.148 1.00 89.19 555 LYS A O 1
ATOM 4551 N N . LEU A 1 556 ? -40.711 -1.769 59.714 1.00 88.44 556 LEU A N 1
ATOM 4552 C CA . LEU A 1 556 ? -42.104 -1.978 59.314 1.00 88.44 556 LEU A CA 1
ATOM 4553 C C . LEU A 1 556 ? -42.301 -3.336 58.621 1.00 88.44 556 LEU A C 1
ATOM 4555 O O . LEU A 1 556 ? -43.275 -4.025 58.906 1.00 88.44 556 LEU A O 1
ATOM 4559 N N . GLU A 1 557 ? -41.377 -3.762 57.751 1.00 83.88 557 GLU A N 1
ATOM 4560 C CA . GLU A 1 557 ? -41.429 -5.085 57.103 1.00 83.88 557 GLU A CA 1
ATOM 4561 C C . GLU A 1 557 ? -41.396 -6.224 58.135 1.00 83.88 557 GLU A C 1
ATOM 4563 O O . GLU A 1 557 ? -42.127 -7.207 57.990 1.00 83.88 557 GLU A O 1
ATOM 4568 N N . HIS A 1 558 ? -40.606 -6.076 59.204 1.00 85.88 558 HIS A N 1
ATOM 4569 C CA . HIS A 1 558 ? -40.586 -7.022 60.320 1.00 85.88 558 HIS A CA 1
ATOM 4570 C C . HIS A 1 558 ? -41.902 -7.012 61.110 1.00 85.88 558 HIS A C 1
ATOM 4572 O O . HIS A 1 558 ? -42.471 -8.074 61.357 1.00 85.88 558 HIS A O 1
ATOM 4578 N N . GLU A 1 559 ? -42.411 -5.829 61.463 1.00 86.00 559 GLU A N 1
ATOM 4579 C CA . GLU A 1 559 ? -43.673 -5.665 62.201 1.00 86.00 559 GLU A CA 1
ATOM 4580 C C . GLU A 1 559 ? -44.867 -6.251 61.428 1.00 86.00 559 GLU A C 1
ATOM 4582 O O . GLU A 1 559 ? -45.689 -6.968 62.001 1.00 86.00 559 GLU A O 1
ATOM 4587 N N . VAL A 1 560 ? -44.941 -6.025 60.112 1.00 84.81 560 VAL A N 1
ATOM 4588 C CA . VAL A 1 560 ? -45.975 -6.614 59.246 1.00 84.81 560 VAL A CA 1
ATOM 4589 C C . VAL A 1 560 ? -45.847 -8.134 59.174 1.00 84.81 560 VAL A C 1
ATOM 4591 O O . VAL A 1 560 ? -46.858 -8.839 59.243 1.00 84.81 560 VAL A O 1
ATOM 4594 N N . ALA A 1 561 ? -44.626 -8.657 59.036 1.00 78.81 561 ALA A N 1
ATOM 4595 C CA . ALA A 1 561 ? -44.391 -10.095 58.972 1.00 78.81 561 ALA A CA 1
ATOM 4596 C C . ALA A 1 561 ? -44.783 -10.795 60.282 1.00 78.81 561 ALA A C 1
ATOM 4598 O O . ALA A 1 561 ? -45.458 -11.825 60.236 1.00 78.81 561 ALA A O 1
ATOM 4599 N N . GLU A 1 562 ? -44.420 -10.224 61.435 1.00 82.75 562 GLU A N 1
ATOM 4600 C CA . GLU A 1 562 ? -44.822 -10.734 62.749 1.00 82.75 562 GLU A CA 1
ATOM 4601 C C . GLU A 1 562 ? -46.334 -10.661 62.951 1.00 82.75 562 GLU A C 1
ATOM 4603 O O . GLU A 1 562 ? -46.942 -11.682 63.267 1.00 82.75 562 GLU A O 1
ATOM 4608 N N . ALA A 1 563 ? -46.961 -9.507 62.710 1.00 81.19 563 ALA A N 1
ATOM 4609 C CA . ALA A 1 563 ? -48.400 -9.329 62.908 1.00 81.19 563 ALA A CA 1
ATOM 4610 C C . ALA A 1 563 ? -49.238 -10.233 61.985 1.00 81.19 563 ALA A C 1
ATOM 4612 O O . ALA A 1 563 ? -50.251 -10.797 62.402 1.00 81.19 563 ALA A O 1
ATOM 4613 N N . SER A 1 564 ? -48.799 -10.422 60.736 1.00 77.44 564 SER A N 1
ATOM 4614 C CA . SER A 1 564 ? -49.441 -11.337 59.785 1.00 77.44 564 SER A CA 1
ATOM 4615 C C . SER A 1 564 ? -49.283 -12.801 60.207 1.00 77.44 564 SER A C 1
ATOM 4617 O O . SER A 1 564 ? -50.244 -13.576 60.156 1.00 77.44 564 SER A O 1
ATOM 4619 N N . LEU A 1 565 ? -48.090 -13.191 60.670 1.00 80.00 565 LEU A N 1
ATOM 4620 C CA . LEU A 1 565 ? -47.815 -14.549 61.137 1.00 80.00 565 LEU A CA 1
ATOM 4621 C C . LEU A 1 565 ? -48.578 -14.876 62.425 1.00 80.00 565 LEU A C 1
ATOM 4623 O O . LEU A 1 565 ? -49.111 -15.981 62.538 1.00 80.00 565 LEU A O 1
ATOM 4627 N N . ASP A 1 566 ? -48.627 -13.937 63.369 1.00 80.81 566 ASP A N 1
ATOM 4628 C CA . ASP A 1 566 ? -49.348 -14.081 64.630 1.00 80.81 566 ASP A CA 1
ATOM 4629 C C . ASP A 1 566 ? -50.849 -14.229 64.369 1.00 80.81 566 ASP A C 1
ATOM 4631 O O . ASP A 1 566 ? -51.416 -15.262 64.712 1.00 80.81 566 ASP A O 1
ATOM 4635 N N . CYS A 1 567 ? -51.460 -13.317 63.603 1.00 80.00 567 CYS A N 1
ATOM 4636 C CA . CYS A 1 567 ? -52.884 -13.384 63.243 1.00 80.00 567 CYS A CA 1
ATOM 4637 C C . CYS A 1 567 ? -53.261 -14.708 62.540 1.00 80.00 567 CYS A C 1
ATOM 4639 O O . CYS A 1 567 ? -54.306 -15.304 62.808 1.00 80.00 567 CYS A O 1
ATOM 4641 N N . GLN A 1 568 ? -52.384 -15.247 61.684 1.00 73.56 568 GLN A N 1
ATOM 4642 C CA . GLN A 1 568 ? -52.605 -16.555 61.053 1.00 73.56 568 GLN A CA 1
ATOM 4643 C C . GLN A 1 568 ? -52.451 -17.753 62.004 1.00 73.56 568 GLN A C 1
ATOM 4645 O O . GLN A 1 568 ? -53.027 -18.813 61.736 1.00 73.56 568 GLN A O 1
ATOM 4650 N N . LYS A 1 569 ? -51.628 -17.629 63.052 1.00 79.00 569 LYS A N 1
ATOM 4651 C CA . LYS A 1 569 ? -51.322 -18.693 64.023 1.00 79.00 569 LYS A CA 1
ATOM 4652 C C . LYS A 1 569 ? -52.206 -18.666 65.264 1.00 79.00 569 LYS A C 1
ATOM 4654 O O . LYS A 1 569 ? -52.265 -19.683 65.950 1.00 79.00 569 LYS A O 1
ATOM 4659 N N . THR A 1 570 ? -52.872 -17.553 65.539 1.00 80.00 570 THR A N 1
ATOM 4660 C CA . THR A 1 570 ? -53.762 -17.388 66.689 1.00 80.00 570 THR A CA 1
ATOM 4661 C C . THR A 1 570 ? -55.208 -17.267 66.215 1.00 80.00 570 THR A C 1
ATOM 4663 O O . THR A 1 570 ? -55.997 -18.184 66.415 1.00 80.00 570 THR A O 1
ATOM 4666 N N . GLU A 1 571 ? -55.544 -16.196 65.500 1.00 78.69 571 GLU A N 1
ATOM 4667 C CA . GLU A 1 571 ? -56.927 -15.842 65.155 1.00 78.69 571 GLU A CA 1
ATOM 4668 C C . GLU A 1 571 ? -57.526 -16.718 64.046 1.00 78.69 571 GLU A C 1
ATOM 4670 O O . GLU A 1 571 ? -58.670 -17.156 64.157 1.00 78.69 571 GLU A O 1
ATOM 4675 N N . CYS A 1 572 ? -56.762 -17.036 62.994 1.00 82.19 572 CYS A N 1
ATOM 4676 C CA . CYS A 1 572 ? -57.249 -17.878 61.889 1.00 82.19 572 CYS A CA 1
ATOM 4677 C C . CYS A 1 572 ? -56.820 -19.356 61.992 1.00 82.19 572 CYS A C 1
ATOM 4679 O O . CYS A 1 572 ? -57.003 -20.121 61.038 1.00 82.19 572 CYS A O 1
ATOM 4681 N N . ALA A 1 573 ? -56.230 -19.778 63.116 1.00 81.25 573 ALA A N 1
ATOM 4682 C CA . ALA A 1 573 ? -55.606 -21.096 63.269 1.00 81.25 573 ALA A CA 1
ATOM 4683 C C . ALA A 1 573 ? -56.606 -22.258 63.243 1.00 81.25 573 ALA A C 1
ATOM 4685 O O . ALA A 1 573 ? -56.356 -23.283 62.598 1.00 81.25 573 ALA A O 1
ATOM 4686 N N . ASP A 1 574 ? -57.758 -22.080 63.888 1.00 79.44 574 ASP A N 1
ATOM 4687 C CA . ASP A 1 574 ? -58.810 -23.095 63.940 1.00 79.44 574 ASP A CA 1
ATOM 4688 C C . ASP A 1 574 ? -59.434 -23.309 62.557 1.00 79.44 574 ASP A C 1
ATOM 4690 O O . ASP A 1 574 ? -59.558 -24.445 62.100 1.00 79.44 574 ASP A O 1
ATOM 4694 N N . LEU A 1 575 ? -59.718 -22.221 61.830 1.00 78.31 575 LEU A N 1
ATOM 4695 C CA . LEU A 1 575 ? -60.219 -22.260 60.449 1.00 78.31 575 LEU A CA 1
ATOM 4696 C C . LEU A 1 575 ? -59.196 -22.883 59.485 1.00 78.31 575 LEU A C 1
ATOM 4698 O O . LEU A 1 575 ? -59.555 -23.692 58.628 1.00 78.31 575 LEU A O 1
ATOM 4702 N N . LYS A 1 576 ? -57.902 -22.582 59.663 1.00 76.06 576 LYS A N 1
ATOM 4703 C CA . LYS A 1 576 ? -56.801 -23.198 58.903 1.00 76.06 576 LYS A CA 1
ATOM 4704 C C . LYS A 1 576 ? -56.700 -24.704 59.157 1.00 76.06 576 LYS A C 1
ATOM 4706 O O . LYS A 1 576 ? -56.442 -25.473 58.230 1.00 76.06 576 LYS A O 1
ATOM 4711 N N . THR A 1 577 ? -56.913 -25.134 60.399 1.00 78.62 577 THR A N 1
ATOM 4712 C CA . THR A 1 577 ? -56.904 -26.550 60.794 1.00 78.62 577 THR A CA 1
ATOM 4713 C C . THR A 1 577 ? -58.122 -27.285 60.236 1.00 78.62 577 THR A C 1
ATOM 4715 O O . THR A 1 577 ? -57.973 -28.376 59.687 1.00 78.62 577 THR A O 1
ATOM 4718 N N . GLN A 1 578 ? -59.304 -26.662 60.279 1.00 73.38 578 GLN A N 1
ATOM 4719 C CA . GLN A 1 578 ? -60.522 -27.183 59.651 1.00 73.38 578 GLN A CA 1
ATOM 4720 C C . GLN A 1 578 ? -60.347 -27.349 58.134 1.00 73.38 578 GLN A C 1
ATOM 4722 O O . GLN A 1 578 ? -60.612 -28.431 57.617 1.00 73.38 578 GLN A O 1
ATOM 4727 N N . MET A 1 579 ? -59.791 -26.351 57.432 1.00 71.31 579 MET A N 1
ATOM 4728 C CA . MET A 1 579 ? -59.441 -26.474 56.007 1.00 71.31 579 MET A CA 1
ATOM 4729 C C . MET A 1 579 ? -58.456 -27.616 55.728 1.00 71.31 579 MET A C 1
ATOM 4731 O O . MET A 1 579 ? -58.638 -28.372 54.776 1.00 71.31 579 MET A O 1
ATOM 4735 N N . LYS A 1 580 ? -57.408 -27.763 56.548 1.00 69.75 580 LYS A N 1
ATOM 4736 C CA . LYS A 1 580 ? -56.383 -28.803 56.360 1.00 69.75 580 LYS A CA 1
ATOM 4737 C C . LYS A 1 580 ? -56.940 -30.217 56.562 1.00 69.75 580 LYS A C 1
ATOM 4739 O O . LYS A 1 580 ? -56.490 -31.147 55.896 1.00 69.75 580 LYS A O 1
ATOM 4744 N N . ASN A 1 581 ? -57.925 -30.366 57.446 1.00 70.12 581 ASN A N 1
ATOM 4745 C CA . ASN A 1 581 ? -58.569 -31.643 57.751 1.00 70.12 581 ASN A CA 1
ATOM 4746 C C . ASN A 1 581 ? -59.627 -32.063 56.716 1.00 70.12 581 ASN A C 1
ATOM 4748 O O . ASN A 1 581 ? -60.003 -33.232 56.692 1.00 70.12 581 ASN A O 1
ATOM 4752 N N . LEU A 1 582 ? -60.092 -31.149 55.855 1.00 62.69 582 LEU A N 1
ATOM 4753 C CA . LEU A 1 582 ? -61.163 -31.430 54.890 1.00 62.69 582 LEU A CA 1
ATOM 4754 C C . LEU A 1 582 ? -60.719 -32.259 53.669 1.00 62.69 582 LEU A C 1
ATOM 4756 O O . LEU A 1 582 ? -61.555 -32.907 53.047 1.00 62.69 582 LEU A O 1
ATOM 4760 N N . GLY A 1 583 ? -59.419 -32.339 53.362 1.00 53.84 583 GLY A N 1
ATOM 4761 C CA . GLY A 1 583 ? -58.902 -33.109 52.221 1.00 53.84 583 GLY A CA 1
ATOM 4762 C C . GLY A 1 583 ? -59.356 -32.564 50.853 1.00 53.84 583 GLY A C 1
ATOM 4763 O O . GLY A 1 583 ? -60.426 -31.987 50.699 1.00 53.84 583 GLY A O 1
ATOM 4764 N N . PHE A 1 584 ? -58.547 -32.755 49.805 1.00 51.38 584 PHE A N 1
ATOM 4765 C CA . PHE A 1 584 ? -58.790 -32.164 48.472 1.00 51.38 584 PHE A CA 1
ATOM 4766 C C . PHE A 1 584 ? -60.114 -32.578 47.791 1.00 51.38 584 PHE A C 1
ATOM 4768 O O . PHE A 1 584 ? -60.467 -32.001 46.767 1.00 51.38 584 PHE A O 1
ATOM 4775 N N . GLN A 1 585 ? -60.842 -33.563 48.329 1.00 50.78 585 GLN A N 1
ATOM 4776 C CA . GLN A 1 585 ? -62.071 -34.103 47.739 1.00 50.78 585 GLN A CA 1
ATOM 4777 C C . GLN A 1 585 ? -63.373 -33.546 48.351 1.00 50.78 585 GLN A C 1
ATOM 4779 O O . GLN A 1 585 ? -64.419 -33.723 47.738 1.00 50.78 585 GLN A O 1
ATOM 4784 N N . ASN A 1 586 ? -63.325 -32.830 49.486 1.00 54.84 586 ASN A N 1
ATOM 4785 C CA . ASN A 1 586 ? -64.497 -32.224 50.142 1.00 54.84 586 ASN A CA 1
ATOM 4786 C C . ASN A 1 586 ? -64.246 -30.736 50.458 1.00 54.84 586 ASN A C 1
ATOM 4788 O O . ASN A 1 586 ? -64.071 -30.344 51.611 1.00 54.84 586 ASN A O 1
ATOM 4792 N N . LEU A 1 587 ? -64.213 -29.891 49.424 1.00 54.41 587 LEU A N 1
ATOM 4793 C CA . LEU A 1 587 ? -64.136 -28.434 49.580 1.00 54.41 587 LEU A CA 1
ATOM 4794 C C . LEU A 1 587 ? -65.454 -27.890 50.156 1.00 54.41 587 LEU A C 1
ATOM 4796 O O . LEU A 1 587 ? -66.418 -27.666 49.425 1.00 54.41 587 LEU A O 1
ATOM 4800 N N . ASP A 1 588 ? -65.490 -27.654 51.469 1.00 62.94 588 ASP A N 1
ATOM 4801 C CA . ASP A 1 588 ? -66.541 -26.847 52.089 1.00 62.94 588 ASP A CA 1
ATOM 4802 C C . ASP A 1 588 ? -66.276 -25.365 51.782 1.00 62.94 588 ASP A C 1
ATOM 4804 O O . ASP A 1 588 ? -65.373 -24.722 52.340 1.00 62.94 588 ASP A O 1
ATOM 4808 N N . PHE A 1 589 ? -67.060 -24.825 50.848 1.00 60.44 589 PHE A N 1
ATOM 4809 C CA . PHE A 1 589 ? -66.977 -23.426 50.442 1.00 60.44 589 PHE A CA 1
ATOM 4810 C C . PHE A 1 589 ? -67.238 -22.467 51.608 1.00 60.44 589 PHE A C 1
ATOM 4812 O O . PHE A 1 589 ? -66.653 -21.390 51.612 1.00 60.44 589 PHE A O 1
ATOM 4819 N N . ASN A 1 590 ? -68.025 -22.838 52.623 1.00 69.62 590 ASN A N 1
ATOM 4820 C CA . ASN A 1 590 ? -68.299 -21.959 53.762 1.00 69.62 590 ASN A CA 1
ATOM 4821 C C . ASN A 1 590 ? -67.079 -21.819 54.674 1.00 69.62 590 ASN A C 1
ATOM 4823 O O . ASN A 1 590 ? -66.725 -20.703 55.052 1.00 69.62 590 ASN A O 1
ATOM 4827 N N . VAL A 1 591 ? -66.394 -22.927 54.976 1.00 68.94 591 VAL A N 1
ATOM 4828 C CA . VAL A 1 591 ? -65.157 -22.920 55.782 1.00 68.94 591 VAL A CA 1
ATOM 4829 C C . VAL A 1 591 ? -64.038 -22.191 55.038 1.00 68.94 591 VAL A C 1
ATOM 4831 O O . VAL A 1 591 ? -63.310 -21.390 55.623 1.00 68.94 591 VAL A O 1
ATOM 4834 N N . THR A 1 592 ? -63.950 -22.404 53.724 1.00 67.44 592 THR A N 1
ATOM 4835 C CA . THR A 1 592 ? -62.986 -21.717 52.856 1.00 67.44 592 THR A CA 1
ATOM 4836 C C . THR A 1 592 ? -63.244 -20.207 52.821 1.00 67.44 592 THR A C 1
ATOM 4838 O O . THR A 1 592 ? -62.324 -19.415 53.016 1.00 67.44 592 THR A O 1
ATOM 4841 N N . ASN A 1 593 ? -64.500 -19.787 52.639 1.00 74.81 593 ASN A N 1
ATOM 4842 C CA . ASN A 1 593 ? -64.876 -18.373 52.598 1.00 74.81 593 ASN A CA 1
ATOM 4843 C C . ASN A 1 593 ? -64.691 -17.695 53.970 1.00 74.81 593 ASN A C 1
ATOM 4845 O O . ASN A 1 593 ? -64.215 -16.565 54.046 1.00 74.81 593 ASN A O 1
ATOM 4849 N N . ALA A 1 594 ? -64.983 -18.401 55.069 1.00 77.56 594 ALA A N 1
ATOM 4850 C CA . ALA A 1 594 ? -64.722 -17.926 56.428 1.00 77.56 594 ALA A CA 1
ATOM 4851 C C . ALA A 1 594 ? -63.221 -17.737 56.703 1.00 77.56 594 ALA A C 1
ATOM 4853 O O . ALA A 1 594 ? -62.827 -16.736 57.302 1.00 77.56 594 ALA A O 1
ATOM 4854 N N . TYR A 1 595 ? -62.372 -18.652 56.223 1.00 74.75 595 TYR A N 1
ATOM 4855 C CA . TYR A 1 595 ? -60.921 -18.511 56.326 1.00 74.75 595 TYR A CA 1
ATOM 4856 C C . TYR A 1 595 ? -60.398 -17.315 55.521 1.00 74.75 595 TYR A C 1
ATOM 4858 O O . TYR A 1 595 ? -59.618 -16.524 56.050 1.00 74.75 595 TYR A O 1
ATOM 4866 N N . PHE A 1 596 ? -60.862 -17.119 54.281 1.00 72.88 596 PHE A N 1
ATOM 4867 C CA . PHE A 1 596 ? -60.483 -15.944 53.489 1.00 72.88 596 PHE A CA 1
ATOM 4868 C C . PHE A 1 596 ? -60.964 -14.630 54.117 1.00 72.88 596 PHE A C 1
ATOM 4870 O O . PHE A 1 596 ? -60.188 -13.681 54.177 1.00 72.88 596 PHE A O 1
ATOM 4877 N N . ASN A 1 597 ? -62.177 -14.587 54.676 1.00 80.19 597 ASN A N 1
ATOM 4878 C CA . ASN A 1 597 ? -62.658 -13.421 55.424 1.00 80.19 597 ASN A CA 1
ATOM 4879 C C . ASN A 1 597 ? -61.797 -13.138 56.668 1.00 80.19 597 ASN A C 1
ATOM 4881 O O . ASN A 1 597 ? -61.493 -11.981 56.951 1.00 80.19 597 ASN A O 1
ATOM 4885 N N . CYS A 1 598 ? -61.351 -14.178 57.381 1.00 79.44 598 CYS A N 1
ATOM 4886 C CA . CYS A 1 598 ? -60.414 -14.039 58.501 1.00 79.44 598 CYS A CA 1
ATOM 4887 C C . CYS A 1 598 ? -59.065 -13.461 58.040 1.00 79.44 598 CYS A C 1
ATOM 4889 O O . CYS A 1 598 ? -58.539 -12.530 58.651 1.00 79.44 598 CYS A O 1
ATOM 4891 N N . LEU A 1 599 ? -58.537 -13.940 56.907 1.00 75.25 599 LEU A N 1
ATOM 4892 C CA . LEU A 1 599 ? -57.320 -13.392 56.305 1.00 75.25 599 LEU A CA 1
ATOM 4893 C C . LEU A 1 599 ? -57.483 -11.929 55.872 1.00 75.25 599 LEU A C 1
ATOM 4895 O O . LEU A 1 599 ? -56.536 -11.159 56.015 1.00 75.25 599 LEU A O 1
ATOM 4899 N N . GLU A 1 600 ? -58.655 -11.521 55.382 1.00 78.56 600 GLU A N 1
ATOM 4900 C CA . GLU A 1 600 ? -58.932 -10.115 55.061 1.00 78.56 600 GLU A CA 1
ATOM 4901 C C . GLU A 1 600 ? -58.925 -9.225 56.310 1.00 78.56 600 GLU A C 1
ATOM 4903 O O . GLU A 1 600 ? -58.352 -8.136 56.282 1.00 78.56 600 GLU A O 1
ATOM 4908 N N . VAL A 1 601 ? -59.456 -9.699 57.442 1.00 80.25 601 VAL A N 1
ATOM 4909 C CA . VAL A 1 601 ? -59.344 -8.984 58.727 1.00 80.25 601 VAL A CA 1
ATOM 4910 C C . VAL A 1 601 ? -57.880 -8.869 59.166 1.00 80.25 601 VAL A C 1
ATOM 4912 O O . VAL A 1 601 ? -57.448 -7.785 59.560 1.00 80.25 601 VAL A O 1
ATOM 4915 N N . CYS A 1 602 ? -57.085 -9.936 59.025 1.00 77.50 602 CYS A N 1
ATOM 4916 C CA . CYS A 1 602 ? -55.645 -9.882 59.296 1.00 77.50 602 CYS A CA 1
ATOM 4917 C C . CYS A 1 602 ? -54.921 -8.872 58.389 1.00 77.50 602 CYS A C 1
ATOM 4919 O O . CYS A 1 602 ? -54.070 -8.122 58.866 1.00 77.50 602 CYS A O 1
ATOM 4921 N N . LYS A 1 603 ? -55.285 -8.788 57.100 1.00 77.50 603 LYS A N 1
ATOM 4922 C CA . LYS A 1 603 ? -54.741 -7.779 56.176 1.00 77.50 603 LYS A CA 1
ATOM 4923 C C . LYS A 1 603 ? -55.084 -6.352 56.603 1.00 77.50 603 LYS A C 1
ATOM 4925 O O . LYS A 1 603 ? -54.240 -5.473 56.458 1.00 77.50 603 LYS A O 1
ATOM 4930 N N . GLN A 1 604 ? -56.277 -6.106 57.156 1.00 82.56 604 GLN A N 1
ATOM 4931 C CA . GLN A 1 604 ? -56.639 -4.769 57.646 1.00 82.56 604 GLN A CA 1
ATOM 4932 C C . GLN A 1 604 ? -55.741 -4.308 58.805 1.00 82.56 604 GLN A C 1
ATOM 4934 O O . GLN A 1 604 ? -55.425 -3.124 58.874 1.00 82.56 604 GLN A O 1
ATOM 4939 N N . LYS A 1 605 ? -55.271 -5.217 59.673 1.00 80.56 605 LYS A N 1
ATOM 4940 C CA . LYS A 1 605 ? -54.399 -4.868 60.816 1.00 80.56 605 LYS A CA 1
ATOM 4941 C C . LYS A 1 605 ? -53.015 -4.376 60.406 1.00 80.56 605 LYS A C 1
ATOM 4943 O O . LYS A 1 605 ? -52.418 -3.573 61.110 1.00 80.56 605 LYS A O 1
ATOM 4948 N N . VAL A 1 606 ? -52.515 -4.850 59.269 1.00 84.12 606 VAL A N 1
ATOM 4949 C CA . VAL A 1 606 ? -51.202 -4.462 58.735 1.00 84.12 606 VAL A CA 1
ATOM 4950 C C . VAL A 1 606 ? -51.301 -3.411 57.634 1.00 84.12 606 VAL A C 1
ATOM 4952 O O . VAL A 1 606 ? -50.287 -3.036 57.060 1.00 84.12 606 VAL A O 1
ATOM 4955 N N . LYS A 1 607 ? -52.507 -2.918 57.331 1.00 83.50 607 LYS A N 1
ATOM 4956 C CA . LYS A 1 607 ? -52.772 -2.064 56.169 1.00 83.50 607 LYS A CA 1
ATOM 4957 C C . LYS A 1 607 ? -51.988 -0.755 56.186 1.00 83.50 607 LYS A C 1
ATOM 4959 O O . LYS A 1 607 ? -51.452 -0.372 55.154 1.00 83.50 607 LYS A O 1
ATOM 4964 N N . GLU A 1 608 ? -51.918 -0.076 57.327 1.00 84.62 608 GLU A N 1
ATOM 4965 C CA . GLU A 1 608 ? -51.192 1.195 57.451 1.00 84.62 608 GLU A CA 1
ATOM 4966 C C . GLU A 1 608 ? -49.663 1.012 57.350 1.00 84.62 608 GLU A C 1
ATOM 4968 O O . GLU A 1 608 ? -49.057 1.650 56.484 1.00 84.62 608 GLU A O 1
ATOM 4973 N N . PRO A 1 609 ? -49.023 0.103 58.119 1.00 82.94 609 PRO A N 1
ATOM 4974 C CA . PRO A 1 609 ? -47.608 -0.220 57.930 1.00 82.94 609 PRO A CA 1
ATOM 4975 C C . PRO A 1 609 ? -47.280 -0.704 56.512 1.00 82.94 609 PRO A C 1
ATOM 4977 O O . PRO A 1 609 ? -46.285 -0.278 55.928 1.00 82.94 609 PRO A O 1
ATOM 4980 N N . GLN A 1 610 ? -48.138 -1.550 55.929 1.00 82.25 610 GLN A N 1
ATOM 4981 C CA . GLN A 1 610 ? -47.973 -2.058 54.568 1.00 82.25 610 GLN A CA 1
ATOM 4982 C C . GLN A 1 610 ? -48.055 -0.934 53.532 1.00 82.25 610 GLN A C 1
ATOM 4984 O O . GLN A 1 610 ? -47.215 -0.886 52.640 1.00 82.25 610 GLN A O 1
ATOM 4989 N N . ALA A 1 611 ? -48.985 0.014 53.684 1.00 84.00 611 ALA A N 1
ATOM 4990 C CA . ALA A 1 611 ? -49.081 1.174 52.801 1.00 84.00 611 ALA A CA 1
ATOM 4991 C C . ALA A 1 611 ? -47.797 2.021 52.821 1.00 84.00 611 ALA A C 1
ATOM 4993 O O . ALA A 1 611 ? -47.343 2.465 51.767 1.00 84.00 611 ALA A O 1
ATOM 4994 N N . LYS A 1 612 ? -47.165 2.193 53.992 1.00 85.56 612 LYS A N 1
ATOM 4995 C CA . LYS A 1 612 ? -45.894 2.926 54.101 1.00 85.56 612 LYS A CA 1
ATOM 4996 C C . LYS A 1 612 ? -44.712 2.152 53.501 1.00 85.56 612 LYS A C 1
ATOM 4998 O O . LYS A 1 612 ? -43.847 2.753 52.867 1.00 85.56 612 LYS A O 1
ATOM 5003 N N . ILE A 1 613 ? -44.681 0.824 53.641 1.00 80.94 613 ILE A N 1
ATOM 5004 C CA . ILE A 1 613 ? -43.696 -0.034 52.953 1.00 80.94 613 ILE A CA 1
ATOM 5005 C C . ILE A 1 613 ? -43.855 0.080 51.434 1.00 80.94 613 ILE A C 1
ATOM 5007 O O . ILE A 1 613 ? -42.856 0.209 50.723 1.00 80.94 613 ILE A O 1
ATOM 5011 N N . ASP A 1 614 ? -45.093 0.039 50.943 1.00 79.19 614 ASP A N 1
ATOM 5012 C CA . ASP A 1 614 ? -45.407 0.117 49.518 1.00 79.19 614 ASP A CA 1
ATOM 5013 C C . ASP A 1 614 ? -45.044 1.490 48.939 1.00 79.19 614 ASP A C 1
ATOM 5015 O O . ASP A 1 614 ? -44.526 1.559 47.827 1.00 79.19 614 ASP A O 1
ATOM 5019 N N . GLU A 1 615 ? -45.214 2.571 49.702 1.00 84.31 615 GLU A N 1
ATOM 5020 C CA . GLU A 1 615 ? -44.762 3.919 49.338 1.00 84.31 615 GLU A CA 1
ATOM 5021 C C . GLU A 1 615 ? -43.233 3.985 49.176 1.00 84.31 615 GLU A C 1
ATOM 5023 O O . GLU A 1 615 ? -42.734 4.369 48.116 1.00 84.31 615 GLU A O 1
ATOM 5028 N N . LEU A 1 616 ? -42.475 3.524 50.180 1.00 83.62 616 LEU A N 1
ATOM 5029 C CA . LEU A 1 616 ? -41.006 3.497 50.134 1.00 83.62 616 LEU A CA 1
ATOM 5030 C C . LEU A 1 616 ? -40.488 2.588 49.010 1.00 83.62 616 LEU A C 1
ATOM 5032 O O . LEU A 1 616 ? -39.504 2.904 48.339 1.00 83.62 616 LEU A O 1
ATOM 5036 N N . ARG A 1 617 ? -41.161 1.456 48.773 1.00 78.75 617 ARG A N 1
ATOM 5037 C CA . ARG A 1 617 ? -40.847 0.539 47.671 1.00 78.75 617 ARG A CA 1
ATOM 5038 C C . ARG A 1 617 ? -41.159 1.164 46.311 1.00 78.75 617 ARG A C 1
ATOM 5040 O O . ARG A 1 617 ? -40.361 1.003 45.394 1.00 78.75 617 ARG A O 1
ATOM 5047 N N . SER A 1 618 ? -42.265 1.894 46.189 1.00 79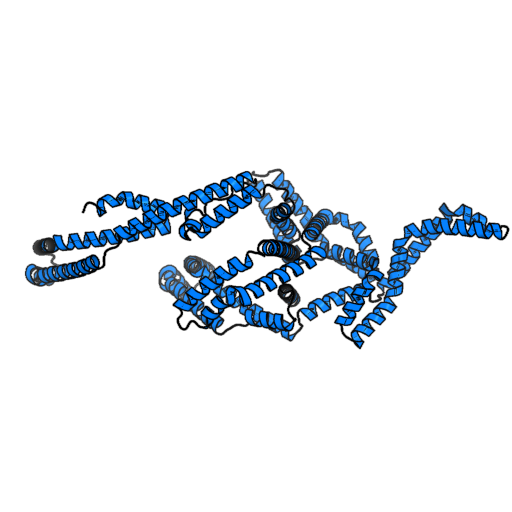.25 618 SER A N 1
ATOM 5048 C CA . SER A 1 618 ? -42.636 2.604 44.960 1.00 79.25 618 SER A CA 1
ATOM 5049 C C . SER A 1 618 ? -41.617 3.689 44.628 1.00 79.25 618 SER A C 1
ATOM 5051 O O . SER A 1 618 ? -41.170 3.760 43.489 1.00 79.25 618 SER A O 1
ATOM 5053 N N . ARG A 1 619 ? -41.144 4.454 45.623 1.00 83.19 619 ARG A N 1
ATOM 5054 C CA . ARG A 1 619 ? -40.090 5.467 45.426 1.00 83.19 619 ARG A CA 1
ATOM 5055 C C . ARG A 1 619 ? -38.773 4.853 44.936 1.00 83.19 619 ARG A C 1
ATOM 5057 O O . ARG A 1 619 ? -38.175 5.355 43.988 1.00 83.19 619 ARG A O 1
ATOM 5064 N N . GLN A 1 620 ? -38.369 3.710 45.495 1.00 81.12 620 GLN A N 1
ATOM 5065 C CA . GLN A 1 620 ? -37.216 2.950 44.990 1.00 81.12 620 GLN A CA 1
ATOM 5066 C C . GLN A 1 620 ? -37.436 2.405 43.573 1.00 81.12 620 GLN A C 1
ATOM 5068 O O . GLN A 1 620 ? -36.513 2.408 42.763 1.00 81.12 620 GLN A O 1
ATOM 5073 N N . GLN A 1 621 ? -38.648 1.946 43.255 1.00 74.31 621 GLN A N 1
ATOM 5074 C CA . GLN A 1 621 ? -38.974 1.471 41.912 1.00 74.31 621 GLN A CA 1
ATOM 5075 C C . GLN A 1 621 ? -38.951 2.613 40.891 1.00 74.31 621 GLN A C 1
ATOM 5077 O O . GLN A 1 621 ? -38.463 2.430 39.779 1.00 74.31 621 GLN A O 1
ATOM 5082 N N . TYR A 1 622 ? -39.422 3.801 41.268 1.00 78.81 622 TYR A N 1
ATOM 5083 C CA . TYR A 1 622 ? -39.343 5.000 40.443 1.00 78.81 622 TYR A CA 1
ATOM 5084 C C . TYR A 1 622 ? -37.902 5.418 40.163 1.00 78.81 622 TYR A C 1
ATOM 5086 O O . TYR A 1 622 ? -37.589 5.716 39.013 1.00 78.81 622 TYR A O 1
ATOM 5094 N N . LEU A 1 623 ? -37.023 5.357 41.168 1.00 78.25 623 LEU A N 1
ATOM 5095 C CA . LEU A 1 623 ? -35.587 5.582 40.995 1.00 78.25 623 LEU A CA 1
ATOM 5096 C C . LEU A 1 623 ? -34.978 4.604 39.979 1.00 78.25 623 LEU A C 1
ATOM 5098 O O . LEU A 1 623 ? -34.322 5.027 39.030 1.00 78.25 623 LEU A O 1
ATOM 5102 N N . LEU A 1 624 ? -35.249 3.304 40.136 1.00 69.62 624 LEU A N 1
ATOM 5103 C CA . LEU A 1 624 ? -34.745 2.266 39.230 1.00 69.62 624 LEU A CA 1
ATOM 5104 C C . LEU A 1 624 ? -35.261 2.445 37.798 1.00 69.62 624 LEU A C 1
ATOM 5106 O O . LEU A 1 624 ? -34.488 2.338 36.848 1.00 69.62 624 LEU A O 1
ATOM 5110 N N . ASN A 1 625 ? -36.552 2.746 37.638 1.00 67.25 625 ASN A N 1
ATOM 5111 C CA . ASN A 1 625 ? -37.147 3.012 36.330 1.00 67.25 625 ASN A CA 1
ATOM 5112 C C . ASN A 1 625 ? -36.509 4.244 35.683 1.00 67.25 625 ASN A C 1
ATOM 5114 O O . ASN A 1 625 ? -36.176 4.212 34.506 1.00 67.25 625 ASN A O 1
ATOM 5118 N N . MET A 1 626 ? -36.293 5.312 36.451 1.00 71.31 626 MET A N 1
ATOM 5119 C CA . MET A 1 626 ? -35.691 6.544 35.949 1.00 71.31 626 MET A CA 1
ATOM 5120 C C . MET A 1 626 ? -34.234 6.331 35.503 1.00 71.31 626 MET A C 1
ATOM 5122 O O . MET A 1 626 ? -33.853 6.784 34.424 1.00 71.31 626 MET A O 1
ATOM 5126 N N . GLN A 1 627 ? -33.440 5.585 36.279 1.00 73.06 627 GLN A N 1
ATOM 5127 C CA . GLN A 1 627 ? -32.075 5.189 35.905 1.00 73.06 627 GLN A CA 1
ATOM 5128 C C . GLN A 1 627 ? -32.061 4.294 34.655 1.00 73.06 627 GLN A C 1
ATOM 5130 O O . GLN A 1 627 ? -31.250 4.503 33.755 1.00 73.06 627 GLN A O 1
ATOM 5135 N N . SER A 1 628 ? -32.992 3.339 34.558 1.00 61.59 628 SER A N 1
ATOM 5136 C CA . SER A 1 628 ? -33.137 2.459 33.392 1.00 61.59 628 SER A CA 1
ATOM 5137 C C . SER A 1 628 ? -33.545 3.230 32.131 1.00 61.59 628 SER A C 1
ATOM 5139 O O . SER A 1 628 ? -32.931 3.030 31.088 1.00 61.59 628 SER A O 1
ATOM 5141 N N . ILE A 1 629 ? -34.493 4.171 32.218 1.00 60.62 629 ILE A N 1
ATOM 5142 C CA . ILE A 1 629 ? -34.910 5.020 31.086 1.00 60.62 629 ILE A CA 1
ATOM 5143 C C . ILE A 1 629 ? -33.751 5.899 30.606 1.00 60.62 629 ILE A C 1
ATOM 5145 O O . ILE A 1 629 ? -33.542 6.020 29.399 1.00 60.62 629 ILE A O 1
ATOM 5149 N N . ARG A 1 630 ? -32.960 6.470 31.526 1.00 74.38 630 ARG A N 1
ATOM 5150 C CA . ARG A 1 630 ? -31.735 7.205 31.172 1.00 74.38 630 ARG A CA 1
ATOM 5151 C C . ARG A 1 630 ? -30.764 6.310 30.399 1.00 74.38 630 ARG A C 1
ATOM 5153 O O . ARG A 1 630 ? -30.215 6.722 29.382 1.00 74.38 630 ARG A O 1
ATOM 5160 N N . ASP A 1 631 ? -30.538 5.093 30.883 1.00 62.91 631 ASP A N 1
ATOM 5161 C CA . ASP A 1 631 ? -29.527 4.199 30.318 1.00 62.91 631 ASP A CA 1
ATOM 5162 C C . ASP A 1 631 ? -29.967 3.568 28.985 1.00 62.91 631 ASP A C 1
ATOM 5164 O O . ASP A 1 631 ? -29.127 3.344 28.106 1.00 62.91 631 ASP A O 1
ATOM 5168 N N . GLU A 1 632 ? -31.260 3.296 28.807 1.00 57.22 632 GLU A N 1
ATOM 5169 C CA . GLU A 1 632 ? -31.821 2.634 27.621 1.00 57.22 632 GLU A CA 1
ATOM 5170 C C . GLU A 1 632 ? -32.296 3.607 26.538 1.00 57.22 632 GLU A C 1
ATOM 5172 O O . GLU A 1 632 ? -32.153 3.296 25.355 1.00 57.22 632 GLU A O 1
ATOM 5177 N N . MET A 1 633 ? -32.830 4.771 26.922 1.00 63.12 633 MET A N 1
ATOM 5178 C CA . MET A 1 633 ? -33.435 5.736 26.002 1.00 63.12 633 MET A CA 1
ATOM 5179 C C . MET A 1 633 ? -32.629 7.031 25.922 1.00 63.12 633 MET A C 1
ATOM 5181 O O . MET A 1 633 ? -31.803 7.180 25.024 1.00 63.12 633 MET A O 1
ATOM 5185 N N . SER A 1 634 ? -32.907 7.979 26.818 1.00 68.25 634 SER A N 1
ATOM 5186 C CA . SER A 1 634 ? -32.196 9.249 26.899 1.00 68.25 634 SER A CA 1
ATOM 5187 C C . SER A 1 634 ? -32.464 9.944 28.232 1.00 68.25 634 SER A C 1
ATOM 5189 O O . SER A 1 634 ? -33.477 9.700 28.902 1.00 68.25 634 SER A O 1
ATOM 5191 N N . LEU A 1 635 ? -31.578 10.859 28.600 1.00 71.38 635 LEU A N 1
ATOM 5192 C CA . LEU A 1 635 ? -31.684 11.682 29.800 1.00 71.38 635 LEU A CA 1
ATOM 5193 C C . LEU A 1 635 ? -32.964 12.534 29.808 1.00 71.38 635 LEU A C 1
ATOM 5195 O O . LEU A 1 635 ? -33.647 12.646 30.825 1.00 71.38 635 LEU A O 1
ATOM 5199 N N . GLN A 1 636 ? -33.344 13.062 28.643 1.00 69.56 636 GLN A N 1
ATOM 5200 C CA . GLN A 1 636 ? -34.569 13.841 28.475 1.00 69.56 636 GLN A CA 1
ATOM 5201 C C . GLN A 1 636 ? -35.827 12.996 28.724 1.00 69.56 636 GLN A C 1
ATOM 5203 O O . GLN A 1 636 ? -36.760 13.466 29.371 1.00 69.56 636 GLN A O 1
ATOM 5208 N N . HIS A 1 637 ? -35.853 11.738 28.272 1.00 64.31 637 HIS A N 1
ATOM 5209 C CA . HIS A 1 637 ? -36.977 10.833 28.541 1.00 64.31 637 HIS A CA 1
ATOM 5210 C C . HIS A 1 637 ? -37.098 10.504 30.032 1.00 64.31 637 HIS A C 1
ATOM 5212 O O . HIS A 1 637 ? -38.210 10.404 30.548 1.00 64.31 637 HIS A O 1
ATOM 5218 N N . ALA A 1 638 ? -35.976 10.398 30.746 1.00 64.31 638 ALA A N 1
ATOM 5219 C CA . ALA A 1 638 ? -35.994 10.177 32.187 1.00 64.31 638 ALA A CA 1
ATOM 5220 C C . ALA A 1 638 ? -36.512 11.403 32.963 1.00 64.31 638 ALA A C 1
ATOM 5222 O O . ALA A 1 638 ? -37.259 11.250 33.930 1.00 64.31 638 ALA A O 1
ATOM 5223 N N . LEU A 1 639 ? -36.185 12.619 32.511 1.00 72.31 639 LEU A N 1
ATOM 5224 C CA . LEU A 1 639 ? -36.736 13.859 33.072 1.00 72.31 639 LEU A CA 1
ATOM 5225 C C . LEU A 1 639 ? -38.222 14.053 32.734 1.00 72.31 639 LEU A C 1
ATOM 5227 O O . LEU A 1 639 ? -38.976 14.559 33.560 1.00 72.31 639 LEU A O 1
ATOM 5231 N N . ILE A 1 640 ? -38.676 13.611 31.559 1.00 68.25 640 ILE A N 1
ATOM 5232 C CA . ILE A 1 640 ? -40.110 13.574 31.228 1.00 68.25 640 ILE A CA 1
ATOM 5233 C C . ILE A 1 640 ? -40.837 12.611 32.170 1.00 68.25 640 ILE A C 1
ATOM 5235 O O . ILE A 1 640 ? -41.839 12.991 32.771 1.00 68.25 640 ILE A O 1
ATOM 5239 N N . TYR A 1 641 ? -40.287 11.412 32.375 1.00 65.06 641 TYR A N 1
ATOM 5240 C CA . TYR A 1 641 ? -40.820 10.448 33.334 1.00 65.06 641 TYR A CA 1
ATOM 5241 C C . TYR A 1 641 ? -40.883 11.031 34.752 1.00 65.06 641 TYR A C 1
ATOM 5243 O O . TYR A 1 641 ? -41.900 10.884 35.422 1.00 65.06 641 TYR A O 1
ATOM 5251 N N . TRP A 1 642 ? -39.855 11.772 35.191 1.00 76.12 642 TRP A N 1
ATOM 5252 C CA . TRP A 1 642 ? -39.899 12.517 36.453 1.00 76.12 642 TRP A CA 1
ATOM 5253 C C . TRP A 1 642 ? -41.083 13.483 36.521 1.00 76.12 642 TRP A C 1
ATOM 5255 O O . TRP A 1 642 ? -41.800 13.493 37.517 1.00 76.12 642 TRP A O 1
ATOM 5265 N N . VAL A 1 643 ? -41.315 14.279 35.475 1.00 76.38 643 VAL A N 1
ATOM 5266 C CA . VAL A 1 643 ? -42.430 15.236 35.438 1.00 76.38 643 VAL A CA 1
ATOM 5267 C C . VAL A 1 643 ? -43.787 14.545 35.587 1.00 76.38 643 VAL A C 1
ATOM 5269 O O . VAL A 1 643 ? -44.680 15.134 36.194 1.00 76.38 643 VAL A O 1
ATOM 5272 N N . GLU A 1 644 ? -43.930 13.320 35.083 1.00 71.31 644 GLU A N 1
ATOM 5273 C CA . GLU A 1 644 ? -45.154 12.519 35.203 1.00 71.31 644 GLU A CA 1
ATOM 5274 C C . GLU A 1 644 ? -45.362 11.959 36.615 1.00 71.31 644 GLU A C 1
ATOM 5276 O O . GLU A 1 644 ? -46.492 11.928 37.096 1.00 71.31 644 GLU A O 1
ATOM 5281 N N . ILE A 1 645 ? -44.288 11.550 37.299 1.00 74.75 645 ILE A N 1
ATOM 5282 C CA . ILE A 1 645 ? -44.382 10.906 38.621 1.00 74.75 645 ILE A CA 1
ATOM 5283 C C . ILE A 1 645 ? -44.163 11.858 39.801 1.00 74.75 645 ILE A C 1
ATOM 5285 O O . ILE A 1 645 ? -44.426 11.480 40.941 1.00 74.75 645 ILE A O 1
ATOM 5289 N N . LYS A 1 646 ? -43.649 13.075 39.578 1.00 76.12 646 LYS A N 1
ATOM 5290 C CA . LYS A 1 646 ? -43.259 13.997 40.663 1.00 76.12 646 LYS A CA 1
ATOM 5291 C C . LYS A 1 646 ? -44.418 14.298 41.610 1.00 76.12 646 LYS A C 1
ATOM 5293 O O . LYS A 1 646 ? -44.198 14.435 42.808 1.00 76.12 646 LYS A O 1
ATOM 5298 N N . ASP A 1 647 ? -45.643 14.360 41.092 1.00 74.25 647 ASP A N 1
ATOM 5299 C CA . ASP A 1 647 ? -46.829 14.668 41.887 1.00 74.25 647 ASP A CA 1
ATOM 5300 C C . ASP A 1 647 ? -47.200 13.480 42.794 1.00 74.25 647 ASP A C 1
ATOM 5302 O O . ASP A 1 647 ? -47.627 13.686 43.927 1.00 74.25 647 ASP A O 1
ATOM 5306 N N . ASP A 1 648 ? -46.919 12.243 42.374 1.00 67.38 648 ASP A N 1
ATOM 5307 C CA . ASP A 1 648 ? -47.097 11.036 43.195 1.00 67.38 648 ASP A CA 1
ATOM 5308 C C . ASP A 1 648 ? -46.028 10.880 44.291 1.00 67.38 648 ASP A C 1
ATOM 5310 O O . ASP A 1 648 ? -46.236 10.134 45.253 1.00 67.38 648 ASP A O 1
ATOM 5314 N N . VAL A 1 649 ? -44.890 11.567 44.137 1.00 68.31 649 VAL A N 1
ATOM 5315 C CA . VAL A 1 649 ? -43.719 11.500 45.027 1.00 68.31 649 VAL A CA 1
ATOM 5316 C C . VAL A 1 649 ? -43.653 12.686 45.998 1.00 68.31 649 VAL A C 1
ATOM 5318 O O . VAL A 1 649 ? -43.218 12.505 47.129 1.00 68.31 649 VAL A O 1
ATOM 5321 N N . ILE A 1 650 ? -44.063 13.890 45.577 1.00 61.38 650 ILE A N 1
ATOM 5322 C CA . ILE A 1 650 ? -43.926 15.141 46.350 1.00 61.38 650 ILE A CA 1
ATOM 5323 C C . ILE A 1 650 ? -45.204 15.486 47.144 1.00 61.38 650 ILE A C 1
ATOM 5325 O O . ILE A 1 650 ? -45.125 16.222 48.126 1.00 61.38 650 ILE A O 1
ATOM 5329 N N . LEU A 1 651 ? -46.384 14.975 46.759 1.00 48.62 651 LEU A N 1
ATOM 5330 C CA . LEU A 1 651 ? -47.668 15.289 47.419 1.00 48.62 651 LEU A CA 1
ATOM 5331 C C . LEU A 1 651 ? -48.112 14.268 48.492 1.00 48.62 651 LEU A C 1
ATOM 5333 O O . LEU A 1 651 ? -49.278 14.283 48.895 1.00 48.62 651 LEU A O 1
ATOM 5337 N N . LYS A 1 652 ? -47.218 13.400 48.974 1.00 49.03 652 LYS A N 1
ATOM 5338 C CA . LYS A 1 652 ? -47.456 12.450 50.078 1.00 49.03 652 LYS A CA 1
ATOM 5339 C C . LYS A 1 652 ? -46.376 12.590 51.139 1.00 49.03 652 LYS A C 1
ATOM 5341 O O . LYS A 1 652 ? -46.715 12.356 52.322 1.00 49.03 652 LYS A O 1
#

Foldseek 3Di:
DLVVLLVVQLVQVVPDDDDDLVVSLVVLCVQLPDDPVLVVLLVVLVVVLCVLQVVLCVPVLVVLNVVLVVDDDPVVNVVSVVVSVVSCVVSCVVSVVSVVSNVVSVVSNVNVVSSVVCVVPDDSVRVVLVVVVVLCCQQQPDDPQLVLLLVVLVVVLVVLLVCQCVPVLVVLNVVLVVDDDPVVNVVSVVVSVVSSVVSVVVSVLSVLSNQSSVCSVVLVVVLVCCCVVPHSVSSVVSCVVCVVSRVSSSVLVVVVVLVCLLQPDAVQLVLLLVVLVVLLVVLVVCVVVVNNDPVSVVSNVVSVLQNQLSVCSVVLVVVLVCCCRVHRSVSSSVSCVVCVVSRVVSVVLSVLLVVLLVLLDDDPVLVVLLVVLVVVLVVLLVCQCVPQLVVLVVQLVPDPDPVSNVVSVVVSVVSSCVSSPVSVVSVVSNVVNVVSVVLSVVLVCCCRNHHSVRSSVSSVVCVVVSVVVVDDDDDCPLVVVLVVLLVVLVVVADPLLCPPFLVPLDQPDDDPVSVSVSSVVSSVSSVVQVVLVVVLVVLLVLLDDDPVLVVLLVVLVVVLVVLLVCLCVPVLVVLVVVCVVCDPPGDPVVSVVVSVVSSVVSCVVSVVSVVSNVLNVVSVVLSVVLVVCCVPPNSVVSVVSCVVCVCVRVVD

Organism: NCBI:txid68888

Secondary structure (DSSP, 8-state):
-HHHHHHHHHHHHTT-TTS-HHHHHHHHHHHHSPPHHHHHHHHHHHHHHHHHHHHHHHTTTHHHHHHHHH---HHHHHHHHHHHHHHHHHHHHHTHHHHHHHHHHHHHHHHHHHHHHHHTT--HHHHHHHHHHHHHHHHHS--HHHHHHHHHHHHHHHHHHHHHHHTTTHHHHHHHHT---HHHHHHHHHHHHHHHHHHHHTTHHHHHHHHHHHHHHHHHHHHHHHHHHT-HHHHHHHHHHHGGGGHHHHHHHHHHHHHHHHHS--HHHHHHHHHHHHHHHHHHHHHHTT---HHHHHHHHHHHHHHHHHHHHHHHHHHHHHHHHHT-HHHHHHHHHHHGGGGHHHHHHHHHHHHHHHHHSPPHHHHHHHHHHHHHHHHHHHHIIIIITHHHHHHHHS--SHHHHHHHHHHHHHHHHHHHGGGHHHHHHHHHHHHHHHHHHHHHHHHHHT-HHHHHHHHHHHHHHHHHHH--SS-HHHHHHHHHHHHHHHHTS-HHIIIIISTT-----SSHHHHHHHHHHHHHHHHHHHHHHHHHHHHHHHHSPPHHHHHHHHHHHHHHHHHHHHHHHTTTHHHHHHHHHSTTT---HHHHHHHHHHHHHHHHHTHHHHHHHHHHHHHHHHHHHHHHHHHHT-HHHHHHHHHHHHHHHH--

Radius of gyration: 41.22 Å; Cα contacts (8 Å, |Δi|>4): 458; chains: 1; bounding box: 115×72×120 Å